Protein AF-A0A6C0C7R4-F1 (afdb_monomer_lite)

pLDDT: mean 84.98, std 10.06, range [45.22, 98.31]

Organism: NCBI:txid1070528

Secondary structure (DSSP, 8-state):
---PPPHHHHHHHHHHS---SHHHHHHHHHHHHHTB-GGGPPP-----HHHHHHHHHHHGGG-EEEE-TTS-TT--HHHHHHHHHS-BSS-GGGT--B-HHHHHHHHS-SS-GGGTTTTT--EEEEEEEEEPPPHHHHHHHHHHHHHHHHHHHHHHHHHHH---HHHHHHHHHHHHHHHHHHHHHHHHTT--EEEEEEEEE----SSTTSHHHHHH--TT-TTHHHHHHHHHHHHHHHHHHHHHHTT--EEEEE-TTTSTT---HHHHHHHHHHHHHHHTTSTTGGG-EEEEES--HHHHHHHHTT--SSEEEEE---GGGHHHHHHHHHHHS-GGGEEEEEEE-TTBPTT---TT--SHHHHHHTTBSHHHHT-TTT-TT-EEEEGGG-

Radius of gyration: 23.83 Å; chains: 1; bounding box: 88×45×73 Å

Sequence (390 aa):
MDNQITERELVMQICNSVPKETEELHTVIKKFEAAYSPKHLPPPFPVKNEEIEMMFKKYGGDTTYYFCSSDNPSTTLENVKYLSATREPTNISFGQRYNKNELAEFGGYQKSSYGDAIHSIYVACFVHTPFFRSEEEKDFVLRDVCGVKVKIASLDELIQKSEDATAIETLSASKNVLAAEILKMNESLFQHIDVKILNVPAPAFDAHYQYDNLKFFPKNDPLRNDKLIERFTLIFRSIFACALRENLTEIYLVGFGLGHFDNSRDHYVQGLQNALQFFANWEGFQNIGLHFLDYSEATVHAIRAKIEGIKIEYIKTNYRCLFSTIEKISQTFDISKVLLVNAWDPLSVVGNGNSCDNSWDGQYGRRTLMQYFSMPQINDKIRYIDIDDF

Foldseek 3Di:
DPPDQDLLNQLVVLLVVADPDQVRLVVLVVLLQQFAAPQFGQPPDPADSVRVVVQCVVWLLVKEKEWACVLDVLPDPSLLQSQLQFFQAFDCVVPRRTDQVSSCVNRVGRFGCCLPPSVSIWIKIKTWWWFADDPVSLVVLVVVLVVLVVVLVVLVVVLVVDPDPVSNVVSVVVSVVSVVVSVVSVVVNGDTDTAIEIEGEQQAPLDCPDSSNVVLCDPPDPCSLVSLLVSLLRRLLVVLLVLVVLVAQEEEDEPACVPSRPDDLVSNLSSNQNNCVVCVPPPSSLSHAYEYECDPPVSQVVSVVSDPSHHYYYDYDDLVPVVVVLVVVVVVDVNSRYYYYFYDHSNHQFLSCTNPDSDSSVSRSSRTPRSQSSHSSNRVSYHYDHSVVD

Structure (mmCIF, N/CA/C/O backbone):
data_AF-A0A6C0C7R4-F1
#
_entry.id   AF-A0A6C0C7R4-F1
#
loop_
_atom_site.group_PDB
_atom_site.id
_atom_site.type_symbol
_atom_site.label_atom_id
_atom_site.label_alt_id
_atom_site.label_comp_id
_atom_site.label_asym_id
_atom_site.label_entity_id
_atom_site.label_seq_id
_atom_site.pdbx_PDB_ins_code
_atom_site.Cartn_x
_atom_site.Cartn_y
_atom_site.Cartn_z
_atom_site.occupancy
_atom_site.B_iso_or_equiv
_atom_site.auth_seq_id
_atom_site.auth_comp_id
_atom_site.auth_asym_id
_atom_site.auth_atom_id
_atom_site.pdbx_PDB_model_num
ATOM 1 N N . MET A 1 1 ? 44.149 8.391 -0.818 1.00 45.22 1 MET A N 1
ATOM 2 C CA . MET A 1 1 ? 42.918 8.405 -1.626 1.00 45.22 1 MET A CA 1
ATOM 3 C C . MET A 1 1 ? 41.820 8.011 -0.672 1.00 45.22 1 MET A C 1
ATOM 5 O O . MET A 1 1 ? 41.771 6.847 -0.299 1.00 45.22 1 MET A O 1
ATOM 9 N N . ASP A 1 2 ? 41.067 8.985 -0.169 1.00 51.25 2 ASP A N 1
ATOM 10 C CA . ASP A 1 2 ? 39.886 8.688 0.639 1.00 51.25 2 ASP A CA 1
ATOM 11 C C . ASP A 1 2 ? 38.881 7.979 -0.268 1.00 51.25 2 ASP A C 1
ATOM 13 O O . ASP A 1 2 ? 38.481 8.530 -1.295 1.00 51.25 2 ASP A O 1
ATOM 17 N N . ASN A 1 3 ? 38.532 6.735 0.064 1.00 58.91 3 ASN A N 1
ATOM 18 C CA . ASN A 1 3 ? 37.449 6.020 -0.602 1.00 58.91 3 ASN A CA 1
ATOM 19 C C . ASN A 1 3 ? 36.145 6.752 -0.269 1.00 58.91 3 ASN A C 1
ATOM 21 O O . ASN A 1 3 ? 35.568 6.541 0.797 1.00 58.91 3 ASN A O 1
ATOM 25 N N . GLN A 1 4 ? 35.709 7.649 -1.154 1.00 74.75 4 GLN A N 1
ATOM 26 C CA . GLN A 1 4 ? 34.390 8.260 -1.051 1.00 74.75 4 GLN A CA 1
ATOM 27 C C . GLN A 1 4 ? 33.340 7.173 -1.285 1.00 74.75 4 GLN A C 1
ATOM 29 O O . GLN A 1 4 ? 33.284 6.582 -2.360 1.00 74.75 4 GLN A O 1
ATOM 34 N N . ILE A 1 5 ? 32.541 6.905 -0.254 1.00 83.88 5 ILE A N 1
ATOM 35 C CA . ILE A 1 5 ? 31.369 6.029 -0.324 1.00 83.88 5 ILE A CA 1
ATOM 36 C C . ILE A 1 5 ? 30.361 6.675 -1.284 1.00 83.88 5 ILE A C 1
ATOM 38 O O . ILE A 1 5 ? 30.079 7.871 -1.179 1.00 83.88 5 ILE A O 1
ATOM 42 N N . THR A 1 6 ? 29.832 5.905 -2.233 1.00 88.88 6 THR A N 1
ATOM 43 C CA . THR A 1 6 ? 28.780 6.374 -3.148 1.00 88.88 6 THR A CA 1
ATOM 44 C C . THR A 1 6 ? 27.445 6.543 -2.415 1.00 88.88 6 THR A C 1
ATOM 46 O O . THR A 1 6 ? 27.195 5.882 -1.409 1.00 88.88 6 THR A O 1
ATOM 49 N N . GLU A 1 7 ? 26.536 7.382 -2.931 1.00 87.94 7 GLU A N 1
ATOM 50 C CA . GLU A 1 7 ? 25.193 7.560 -2.340 1.00 87.94 7 GLU A CA 1
ATOM 51 C C . GLU A 1 7 ? 24.469 6.215 -2.160 1.00 87.94 7 GLU A C 1
ATOM 53 O O . GLU A 1 7 ? 23.909 5.927 -1.106 1.00 87.94 7 GLU A O 1
ATOM 58 N N . ARG A 1 8 ? 24.552 5.343 -3.170 1.00 87.50 8 ARG A N 1
ATOM 59 C CA . ARG A 1 8 ? 23.950 4.008 -3.141 1.00 87.50 8 ARG A CA 1
ATOM 60 C C . ARG A 1 8 ? 24.518 3.140 -2.021 1.00 87.50 8 ARG A C 1
ATOM 62 O O . ARG A 1 8 ? 23.752 2.509 -1.298 1.00 87.50 8 ARG A O 1
ATOM 69 N N . GLU A 1 9 ? 25.838 3.109 -1.862 1.00 88.50 9 GLU A N 1
ATOM 70 C CA . GLU A 1 9 ? 26.481 2.360 -0.777 1.00 88.50 9 GLU A CA 1
ATOM 71 C C . GLU A 1 9 ? 26.077 2.908 0.594 1.00 88.50 9 GLU A C 1
ATOM 73 O O . GLU A 1 9 ? 25.793 2.118 1.493 1.00 88.50 9 GLU A O 1
ATOM 78 N N . LEU A 1 10 ? 25.979 4.234 0.741 1.00 88.44 10 LEU A N 1
ATOM 79 C CA . LEU A 1 10 ? 25.536 4.874 1.979 1.00 88.44 10 LEU A CA 1
ATOM 80 C C . LEU A 1 10 ? 24.087 4.501 2.326 1.00 88.44 10 LEU A C 1
ATOM 82 O O . LEU A 1 10 ? 23.822 4.059 3.443 1.00 88.44 10 LEU A O 1
ATOM 86 N N . VAL A 1 11 ? 23.162 4.610 1.367 1.00 88.38 11 VAL A N 1
ATOM 87 C CA . VAL A 1 11 ? 21.751 4.222 1.549 1.00 88.38 11 VAL A CA 1
ATOM 88 C C . VAL A 1 11 ? 21.651 2.765 2.001 1.00 88.38 11 VAL A C 1
ATOM 90 O O . VAL A 1 11 ? 20.942 2.453 2.959 1.00 88.38 11 VAL A O 1
ATOM 93 N N . MET A 1 12 ? 22.387 1.862 1.348 1.00 91.31 12 MET A N 1
ATOM 94 C CA . MET A 1 12 ? 22.350 0.442 1.694 1.00 91.31 12 MET A CA 1
ATOM 95 C C . MET A 1 12 ? 23.003 0.150 3.050 1.00 91.31 12 MET A C 1
ATOM 97 O O . MET A 1 12 ? 22.527 -0.731 3.763 1.00 91.31 12 MET A O 1
ATOM 101 N N . GLN A 1 13 ? 24.047 0.883 3.446 1.00 88.31 13 GLN A N 1
ATOM 102 C CA . GLN A 1 13 ? 24.617 0.786 4.794 1.00 88.31 13 GLN A CA 1
ATOM 103 C C . GLN A 1 13 ? 23.598 1.195 5.864 1.00 88.31 13 GLN A C 1
ATOM 105 O O . GLN A 1 13 ? 23.414 0.442 6.818 1.00 88.31 13 GLN A O 1
ATOM 110 N N . ILE A 1 14 ? 22.881 2.309 5.666 1.00 84.19 14 ILE A N 1
ATOM 111 C CA . ILE A 1 14 ? 21.826 2.782 6.581 1.00 84.19 14 ILE A CA 1
ATOM 112 C C . ILE A 1 14 ? 20.707 1.738 6.719 1.00 84.19 14 ILE A C 1
ATOM 114 O O . ILE A 1 14 ? 20.292 1.410 7.828 1.00 84.19 14 ILE A O 1
ATOM 118 N N . CYS A 1 15 ? 20.251 1.155 5.606 1.00 85.00 15 CYS A N 1
ATOM 119 C CA . CYS A 1 15 ? 19.205 0.122 5.626 1.00 85.00 15 CYS A CA 1
ATOM 120 C C . CYS A 1 15 ? 19.652 -1.187 6.303 1.00 85.00 15 CYS A C 1
ATOM 122 O O . CYS A 1 15 ? 18.817 -1.983 6.716 1.00 85.00 15 CYS A O 1
ATOM 124 N N . ASN A 1 16 ? 20.957 -1.440 6.412 1.00 84.81 16 ASN A N 1
ATOM 125 C CA . ASN A 1 16 ? 21.486 -2.610 7.115 1.00 84.81 16 ASN A CA 1
ATOM 126 C C . ASN A 1 16 ? 21.751 -2.338 8.607 1.00 84.81 16 ASN A C 1
ATOM 128 O O . ASN A 1 16 ? 21.976 -3.282 9.363 1.00 84.81 16 ASN A O 1
ATOM 132 N N . SER A 1 17 ? 21.726 -1.072 9.034 1.00 82.25 17 SER A N 1
ATOM 133 C CA . SER A 1 17 ? 21.911 -0.642 10.426 1.00 82.25 17 SER A CA 1
ATOM 134 C C . SER A 1 17 ? 20.594 -0.272 11.112 1.00 82.25 17 SER A C 1
ATOM 136 O O . SER A 1 17 ? 20.594 0.542 12.034 1.00 82.25 17 SER A O 1
ATOM 138 N N . VAL A 1 18 ? 19.468 -0.808 10.634 1.00 78.31 18 VAL A N 1
ATOM 139 C CA . VAL A 1 18 ? 18.138 -0.498 11.173 1.00 78.31 18 VAL A CA 1
ATOM 140 C C . VAL A 1 18 ? 18.086 -0.849 12.661 1.00 78.31 18 VAL A C 1
ATOM 142 O O . VAL A 1 18 ? 18.528 -1.940 13.045 1.00 78.31 18 VAL A O 1
ATOM 145 N N . PRO A 1 19 ? 17.541 0.051 13.495 1.00 71.19 19 PRO A N 1
ATOM 146 C CA . PRO A 1 19 ? 17.353 -0.201 14.909 1.00 71.19 19 PRO A CA 1
ATOM 147 C C . PRO A 1 19 ? 16.632 -1.504 15.216 1.00 71.19 19 PRO A C 1
ATOM 149 O O . PRO A 1 19 ? 15.605 -1.820 14.615 1.00 71.19 19 PRO A O 1
ATOM 152 N N . LYS A 1 20 ? 17.126 -2.219 16.225 1.00 67.62 20 LYS A N 1
ATOM 153 C CA . LYS A 1 20 ? 16.450 -3.409 16.766 1.00 67.62 20 LYS A CA 1
ATOM 154 C C . LYS A 1 20 ? 15.710 -3.125 18.073 1.00 67.62 20 LYS A C 1
ATOM 156 O O . LYS A 1 20 ? 14.960 -3.985 18.530 1.00 67.62 20 LYS A O 1
ATOM 161 N N . GLU A 1 21 ? 15.911 -1.940 18.651 1.00 65.75 21 GLU A N 1
ATOM 162 C CA . GLU A 1 21 ? 15.401 -1.535 19.964 1.00 65.75 21 GLU A CA 1
ATOM 163 C C . GLU A 1 21 ? 14.472 -0.305 19.890 1.00 65.75 21 GLU A C 1
ATOM 165 O O . GLU A 1 21 ? 14.486 0.481 18.940 1.00 65.75 21 GLU A O 1
ATOM 170 N N . THR A 1 22 ? 13.640 -0.140 20.920 1.00 59.00 22 THR A N 1
ATOM 171 C CA . THR A 1 22 ? 12.488 0.778 20.961 1.00 59.00 22 THR A CA 1
ATOM 172 C C . THR A 1 22 ? 12.854 2.263 20.934 1.00 59.00 22 THR A C 1
ATOM 174 O O . THR A 1 22 ? 12.227 3.047 20.217 1.00 59.00 22 THR A O 1
ATOM 177 N N . GLU A 1 23 ? 13.857 2.671 21.717 1.00 60.00 23 GLU A N 1
ATOM 178 C CA . GLU A 1 23 ? 14.265 4.082 21.838 1.00 60.00 23 GLU A CA 1
ATOM 179 C C . GLU A 1 23 ? 14.883 4.603 20.528 1.00 60.00 23 GLU A C 1
ATOM 181 O O . GLU A 1 23 ? 14.678 5.751 20.115 1.00 60.00 23 GLU A O 1
ATOM 186 N N . GLU A 1 24 ? 15.558 3.712 19.809 1.00 80.38 24 GLU A N 1
ATOM 187 C CA . GLU A 1 24 ? 16.139 3.988 18.505 1.00 80.38 24 GLU A CA 1
ATOM 188 C C . GLU A 1 24 ? 15.065 4.089 17.403 1.00 80.38 24 GLU A C 1
ATOM 190 O O . GLU A 1 24 ? 15.134 5.000 16.574 1.00 80.38 24 GLU A O 1
ATOM 195 N N . LEU A 1 25 ? 14.025 3.242 17.420 1.00 83.31 25 LEU A N 1
ATOM 196 C CA . LEU A 1 25 ? 12.943 3.274 16.423 1.00 83.31 25 LEU A CA 1
ATOM 197 C C . LEU A 1 25 ? 12.188 4.613 16.418 1.00 83.31 25 LEU A C 1
ATOM 199 O O . LEU A 1 25 ? 11.976 5.212 15.362 1.00 83.31 25 LEU A O 1
ATOM 203 N N . HIS A 1 26 ? 11.810 5.117 17.596 1.00 83.62 26 HIS A N 1
ATOM 204 C CA . HIS A 1 26 ? 11.131 6.411 17.703 1.00 83.62 26 HIS A CA 1
ATOM 205 C C . HIS A 1 26 ? 12.029 7.560 17.220 1.00 83.62 26 HIS A C 1
ATOM 207 O O . HIS A 1 26 ? 11.569 8.459 16.514 1.00 83.62 26 HIS A O 1
ATOM 213 N N . THR A 1 27 ? 13.322 7.507 17.545 1.00 87.00 27 THR A N 1
ATOM 214 C CA . THR A 1 27 ? 14.304 8.496 17.084 1.00 87.00 27 THR A CA 1
ATOM 215 C C . THR A 1 27 ? 14.409 8.508 15.559 1.00 87.00 27 THR A C 1
ATOM 217 O O . THR A 1 27 ? 14.392 9.578 14.950 1.00 87.00 27 THR A O 1
ATOM 220 N N . VAL A 1 28 ? 14.458 7.337 14.921 1.00 88.88 28 VAL A N 1
ATOM 221 C CA . VAL A 1 28 ? 14.507 7.216 13.456 1.00 88.88 28 VAL A CA 1
ATOM 222 C C . VAL A 1 28 ? 13.220 7.725 12.800 1.00 88.88 28 VAL A C 1
ATOM 224 O O . VAL A 1 28 ? 13.294 8.478 11.828 1.00 88.88 28 VAL A O 1
ATOM 227 N N . ILE A 1 29 ? 12.046 7.414 13.360 1.00 89.69 29 ILE A N 1
ATOM 228 C CA . ILE A 1 29 ? 10.762 7.958 12.885 1.00 89.69 29 ILE A CA 1
ATOM 229 C C . ILE A 1 29 ? 10.752 9.489 12.970 1.00 89.69 29 ILE A C 1
ATOM 231 O O . ILE A 1 29 ? 10.364 10.154 12.011 1.00 89.69 29 ILE A O 1
ATOM 235 N N . LYS A 1 30 ? 11.226 10.072 14.079 1.00 89.56 30 LYS A N 1
ATOM 236 C CA . LYS A 1 30 ? 11.282 11.532 14.242 1.00 89.56 30 LYS A CA 1
ATOM 237 C C . LYS A 1 30 ? 12.232 12.202 13.255 1.00 89.56 30 LYS A C 1
ATOM 239 O O . LYS A 1 30 ? 11.903 13.271 12.746 1.00 89.56 30 LYS A O 1
ATOM 244 N N . LYS A 1 31 ? 13.365 11.568 12.940 1.00 91.00 31 LYS A N 1
ATOM 245 C CA . LYS A 1 31 ? 14.272 12.033 11.879 1.00 91.00 31 LYS A CA 1
ATOM 246 C C . LYS A 1 31 ? 13.597 12.021 10.508 1.00 91.00 31 LYS A C 1
ATOM 248 O O . LYS A 1 31 ? 13.713 12.989 9.767 1.00 91.00 31 LYS A O 1
ATOM 253 N N . PHE A 1 32 ? 12.839 10.971 10.190 1.00 90.75 32 PHE A N 1
ATOM 254 C CA . PHE A 1 32 ? 12.060 10.935 8.951 1.00 90.75 32 PHE A CA 1
ATOM 255 C C . PHE A 1 32 ? 10.994 12.039 8.906 1.00 90.75 32 PHE A C 1
ATOM 257 O O . PHE A 1 32 ? 10.870 12.751 7.913 1.00 90.75 32 PHE A O 1
ATOM 264 N N . GLU A 1 33 ? 10.240 12.220 9.993 1.00 90.62 33 GLU A N 1
ATOM 265 C CA . GLU A 1 33 ? 9.203 13.253 10.095 1.00 90.62 33 GLU A CA 1
ATOM 266 C C . GLU A 1 33 ? 9.767 14.672 9.949 1.00 90.62 33 GLU A C 1
ATOM 268 O O . GLU A 1 33 ? 9.112 15.522 9.346 1.00 90.62 33 GLU A O 1
ATOM 273 N N . ALA A 1 34 ? 10.992 14.921 10.426 1.00 91.94 34 ALA A N 1
ATOM 274 C CA . ALA A 1 34 ? 11.682 16.203 10.272 1.00 91.94 34 ALA A CA 1
ATOM 275 C C . ALA A 1 34 ? 11.939 16.581 8.802 1.00 91.94 34 ALA A C 1
ATOM 277 O O . ALA A 1 34 ? 12.046 17.766 8.479 1.00 91.94 34 ALA A O 1
ATOM 278 N N . ALA A 1 35 ? 11.968 15.601 7.891 1.00 91.38 35 ALA A N 1
ATOM 279 C CA . ALA A 1 35 ? 12.075 15.873 6.466 1.00 91.38 35 ALA A CA 1
ATOM 280 C C . ALA A 1 35 ? 10.804 16.510 5.889 1.00 91.38 35 ALA A C 1
ATOM 282 O O . ALA A 1 35 ? 10.892 17.217 4.891 1.00 91.38 35 ALA A O 1
ATOM 283 N N . TYR A 1 36 ? 9.623 16.331 6.480 1.00 89.75 36 TYR A N 1
ATOM 284 C CA . TYR A 1 36 ? 8.398 16.909 5.929 1.00 89.75 36 TYR A CA 1
ATOM 285 C C . TYR A 1 36 ? 8.301 18.418 6.168 1.00 89.75 36 TYR A C 1
ATOM 287 O O . TYR A 1 36 ? 8.657 18.947 7.220 1.00 89.75 36 TYR A O 1
ATOM 295 N N . SER A 1 37 ? 7.695 19.133 5.216 1.00 86.56 37 SER A N 1
ATOM 296 C CA . SER A 1 37 ? 7.192 20.480 5.511 1.00 86.56 37 SER A CA 1
ATOM 297 C C . SER A 1 37 ? 6.108 20.418 6.596 1.00 86.56 37 SER A C 1
ATOM 299 O O . SER A 1 37 ? 5.267 19.523 6.528 1.00 86.56 37 SER A O 1
ATOM 301 N N . PRO A 1 38 ? 5.970 21.429 7.477 1.00 84.12 38 PRO A N 1
ATOM 302 C CA . PRO A 1 38 ? 4.958 21.427 8.542 1.00 84.12 38 PRO A CA 1
ATOM 303 C C . PRO A 1 38 ? 3.513 21.165 8.082 1.00 84.12 38 PRO A C 1
ATOM 305 O O . PRO A 1 38 ? 2.745 20.523 8.785 1.00 84.12 38 PRO A O 1
ATOM 308 N N . LYS A 1 39 ? 3.133 21.633 6.884 1.00 80.69 39 LYS A N 1
ATOM 309 C CA . LYS A 1 39 ? 1.787 21.417 6.309 1.00 80.69 39 LYS A CA 1
ATOM 310 C C . LYS A 1 39 ? 1.571 20.030 5.699 1.00 80.69 39 LYS A C 1
ATOM 312 O O . LYS A 1 39 ? 0.457 19.717 5.314 1.00 80.69 39 LYS A O 1
ATOM 317 N N . HIS A 1 40 ? 2.636 19.257 5.536 1.00 83.06 40 HIS A N 1
ATOM 318 C CA . HIS A 1 40 ? 2.624 17.955 4.879 1.00 83.06 40 HIS A CA 1
ATOM 319 C C . HIS A 1 40 ? 3.055 16.853 5.843 1.00 83.06 40 HIS A C 1
ATOM 321 O O . HIS A 1 40 ? 3.288 15.735 5.409 1.00 83.06 40 HIS A O 1
ATOM 327 N N . LEU A 1 41 ? 3.159 17.147 7.142 1.00 83.31 41 LEU A N 1
ATOM 328 C CA . LEU A 1 41 ? 3.483 16.130 8.128 1.00 83.31 41 LEU A CA 1
ATOM 329 C C . LEU A 1 41 ? 2.491 14.962 8.018 1.00 83.31 41 LEU A C 1
ATOM 331 O O . LEU A 1 41 ? 1.297 15.203 7.756 1.00 83.31 41 LEU A O 1
ATOM 335 N N . PRO A 1 42 ? 2.967 13.726 8.241 1.00 79.81 42 PRO A N 1
ATOM 336 C CA . PRO A 1 42 ? 2.088 12.617 8.564 1.00 79.81 42 PRO A CA 1
ATOM 337 C C . PRO A 1 42 ? 1.173 13.026 9.723 1.00 79.81 42 PRO A C 1
ATOM 339 O O . PRO A 1 42 ? 1.582 13.822 10.579 1.00 79.81 42 PRO A O 1
ATOM 342 N N . PRO A 1 43 ? -0.075 12.546 9.767 1.00 72.12 43 PRO A N 1
ATOM 343 C CA . PRO A 1 43 ? -0.954 12.895 10.865 1.00 72.12 43 PRO A CA 1
ATOM 344 C C . PRO A 1 43 ? -0.371 12.397 12.189 1.00 72.12 43 PRO A C 1
ATOM 346 O O . PRO A 1 43 ? 0.287 11.354 12.225 1.00 72.12 43 PRO A O 1
ATOM 349 N N . PRO A 1 44 ? -0.619 13.124 13.290 1.00 69.31 44 PRO A N 1
ATOM 350 C CA . PRO A 1 44 ? -0.207 12.678 14.605 1.00 69.31 44 PRO A CA 1
ATOM 351 C C . PRO A 1 44 ? -1.040 11.448 14.969 1.00 69.31 44 PRO A C 1
ATOM 353 O O . PRO A 1 44 ? -2.165 11.561 15.455 1.00 69.31 44 PRO A O 1
ATOM 356 N N . PHE A 1 45 ? -0.515 10.256 14.697 1.00 67.88 45 PHE A N 1
ATOM 357 C CA . PHE A 1 45 ? -1.156 9.040 15.168 1.00 67.88 45 PHE A CA 1
ATOM 358 C C . PHE A 1 45 ? -1.136 9.059 16.702 1.00 67.88 45 PHE A C 1
ATOM 360 O O . PHE A 1 45 ? -0.112 9.414 17.290 1.00 67.88 45 PHE A O 1
ATOM 367 N N . PRO A 1 46 ? -2.239 8.692 17.378 1.00 55.53 46 PRO A N 1
ATOM 368 C CA . PRO A 1 46 ? -2.359 8.754 18.837 1.00 55.53 46 PRO A CA 1
ATOM 369 C C . PRO A 1 46 ? -1.581 7.624 19.531 1.00 55.53 46 PRO A C 1
ATOM 371 O O . PRO A 1 46 ? -2.020 7.101 20.548 1.00 55.53 46 PRO A O 1
ATOM 374 N N . VAL A 1 47 ? -0.460 7.212 18.947 1.00 61.81 47 VAL A N 1
ATOM 375 C CA . VAL A 1 47 ? 0.290 6.023 19.318 1.00 61.81 47 VAL A CA 1
ATOM 376 C C . VAL A 1 47 ? 1.435 6.478 20.213 1.00 61.81 47 VAL A C 1
ATOM 378 O O . VAL A 1 47 ? 2.327 7.212 19.783 1.00 61.81 47 VAL A O 1
ATOM 381 N N . LYS A 1 48 ? 1.396 6.084 21.485 1.00 69.19 48 LYS A N 1
ATOM 382 C CA . LYS A 1 48 ? 2.517 6.278 22.413 1.00 69.19 48 LYS A CA 1
ATOM 383 C C . LYS A 1 48 ? 3.726 5.476 21.928 1.00 69.19 48 LYS A C 1
ATOM 385 O O . LYS A 1 48 ? 3.574 4.491 21.212 1.00 69.19 48 LYS A O 1
ATOM 390 N N . ASN A 1 49 ? 4.926 5.837 22.380 1.00 69.56 49 ASN A N 1
ATOM 391 C CA . ASN A 1 49 ? 6.162 5.144 21.986 1.00 69.56 49 ASN A CA 1
ATOM 392 C C . ASN A 1 49 ? 6.077 3.615 22.169 1.00 69.56 49 ASN A C 1
ATOM 394 O O . ASN A 1 49 ? 6.443 2.869 21.267 1.00 69.56 49 ASN A O 1
ATOM 398 N N . GLU A 1 50 ? 5.525 3.159 23.296 1.00 72.31 50 GLU A N 1
ATOM 399 C CA . GLU A 1 50 ? 5.322 1.732 23.605 1.00 72.31 50 GLU A CA 1
ATOM 400 C C . GLU A 1 50 ? 4.357 1.041 22.622 1.00 72.31 50 GLU A C 1
ATOM 402 O O . GLU A 1 50 ? 4.516 -0.132 22.284 1.00 72.31 50 GLU A O 1
ATOM 407 N N . GLU A 1 51 ? 3.360 1.769 22.119 1.00 78.38 51 GLU A N 1
ATOM 408 C CA . GLU A 1 51 ? 2.386 1.236 21.171 1.00 78.38 51 GLU A CA 1
ATOM 409 C C . GLU A 1 51 ? 2.985 1.126 19.762 1.00 78.38 51 GLU A C 1
ATOM 411 O O . GLU A 1 51 ? 2.671 0.169 19.060 1.00 78.38 51 GLU A O 1
ATOM 416 N N . ILE A 1 52 ? 3.895 2.024 19.353 1.00 79.38 52 ILE A N 1
ATOM 417 C CA . ILE A 1 52 ? 4.579 1.933 18.047 1.00 79.38 52 ILE A CA 1
ATOM 418 C C . ILE A 1 52 ? 5.349 0.614 17.952 1.00 79.38 52 ILE A C 1
ATOM 420 O O . ILE A 1 52 ? 5.242 -0.093 16.952 1.00 79.38 52 ILE A O 1
ATOM 424 N N . GLU A 1 53 ? 6.079 0.241 19.000 1.00 80.75 53 GLU A N 1
ATOM 425 C CA . GLU A 1 53 ? 6.825 -1.018 19.028 1.00 80.75 53 GLU A CA 1
ATOM 426 C C . GLU A 1 53 ? 5.900 -2.231 18.917 1.00 80.75 53 GLU A C 1
ATOM 428 O O . GLU A 1 53 ? 6.137 -3.129 18.106 1.00 80.75 53 GLU A O 1
ATOM 433 N N . MET A 1 54 ? 4.813 -2.246 19.695 1.00 85.00 54 MET A N 1
ATOM 434 C CA . MET A 1 54 ? 3.813 -3.308 19.623 1.00 85.00 54 MET A CA 1
ATOM 435 C C . MET A 1 54 ? 3.250 -3.438 18.201 1.00 85.00 54 MET A C 1
ATOM 437 O O . MET A 1 54 ? 3.092 -4.554 17.701 1.00 85.00 54 MET A O 1
ATOM 441 N N . MET A 1 55 ? 3.010 -2.310 17.527 1.00 88.19 55 MET A N 1
ATOM 442 C CA . MET A 1 55 ? 2.561 -2.280 16.137 1.00 88.19 55 MET A CA 1
ATOM 443 C C . MET A 1 55 ? 3.650 -2.838 15.200 1.00 88.19 55 MET A C 1
ATOM 445 O O . MET A 1 55 ? 3.371 -3.741 14.418 1.00 88.19 55 MET A O 1
ATOM 449 N N . PHE A 1 56 ? 4.914 -2.428 15.314 1.00 88.19 56 PHE A N 1
ATOM 450 C CA . PHE A 1 56 ? 6.006 -2.997 14.503 1.00 88.19 56 PHE A CA 1
ATOM 451 C C . PHE A 1 56 ? 6.227 -4.495 14.751 1.00 88.19 56 PHE A C 1
ATOM 453 O O . PHE A 1 56 ? 6.523 -5.246 13.818 1.00 88.19 56 PHE A O 1
ATOM 460 N N . LYS A 1 57 ? 6.049 -4.962 15.989 1.00 88.50 57 LYS A N 1
ATOM 461 C CA . LYS A 1 57 ? 6.111 -6.386 16.332 1.00 88.50 57 LYS A CA 1
ATOM 462 C C . LYS A 1 57 ? 4.968 -7.174 15.695 1.00 88.50 57 LYS A C 1
ATOM 464 O O . LYS A 1 57 ? 5.203 -8.292 15.246 1.00 88.50 57 LYS A O 1
ATOM 469 N N . LYS A 1 58 ? 3.761 -6.602 15.666 1.00 91.44 58 LYS A N 1
ATOM 470 C CA . LYS A 1 58 ? 2.562 -7.237 15.108 1.00 91.44 58 LYS A CA 1
ATOM 471 C C . LYS A 1 58 ? 2.539 -7.216 13.577 1.00 91.44 58 LYS A C 1
ATOM 473 O O . LYS A 1 58 ? 2.222 -8.235 12.983 1.00 91.44 58 LYS A O 1
ATOM 478 N N . TYR A 1 59 ? 2.872 -6.086 12.960 1.00 92.69 59 TYR A N 1
ATOM 479 C CA . TYR A 1 59 ? 2.635 -5.838 11.534 1.00 92.69 59 TYR A CA 1
ATOM 480 C C . TYR A 1 59 ? 3.908 -5.771 10.685 1.00 92.69 59 TYR A C 1
ATOM 482 O O . TYR A 1 59 ? 3.871 -6.067 9.494 1.00 92.69 59 TYR A O 1
ATOM 490 N N . GLY A 1 60 ? 5.052 -5.395 11.269 1.00 88.69 60 GLY A N 1
ATOM 491 C CA . GLY A 1 60 ? 6.265 -5.092 10.499 1.00 88.69 60 GLY A CA 1
ATOM 492 C C . GLY A 1 60 ? 6.791 -6.273 9.673 1.00 88.69 60 GLY A C 1
ATOM 493 O O . GLY A 1 60 ? 7.352 -6.065 8.600 1.00 88.69 60 GLY A O 1
ATOM 494 N N . GLY A 1 61 ? 6.571 -7.510 10.133 1.00 92.06 61 GLY A N 1
ATOM 495 C CA . GLY A 1 61 ? 6.974 -8.728 9.417 1.00 92.06 61 GLY A CA 1
ATOM 496 C C . GLY A 1 61 ? 6.105 -9.095 8.209 1.00 92.06 61 GLY A C 1
ATOM 497 O O . GLY A 1 61 ? 6.509 -9.941 7.410 1.00 92.06 61 GLY A O 1
ATOM 498 N N . ASP A 1 62 ? 4.942 -8.462 8.054 1.00 94.69 62 ASP A N 1
ATOM 499 C CA . ASP A 1 62 ? 4.008 -8.762 6.967 1.00 94.69 62 ASP A CA 1
ATOM 500 C C . ASP A 1 62 ? 4.271 -7.891 5.727 1.00 94.69 62 ASP A C 1
ATOM 502 O O . ASP A 1 62 ? 3.841 -8.232 4.621 1.00 94.69 62 ASP A O 1
ATOM 506 N N . THR A 1 63 ? 5.029 -6.797 5.868 1.00 96.75 63 THR A N 1
ATOM 507 C CA . THR A 1 63 ? 5.352 -5.898 4.755 1.00 96.75 63 THR A CA 1
ATOM 508 C C . THR A 1 63 ? 6.121 -6.614 3.655 1.00 96.75 63 THR A C 1
ATOM 510 O O . THR A 1 63 ? 7.141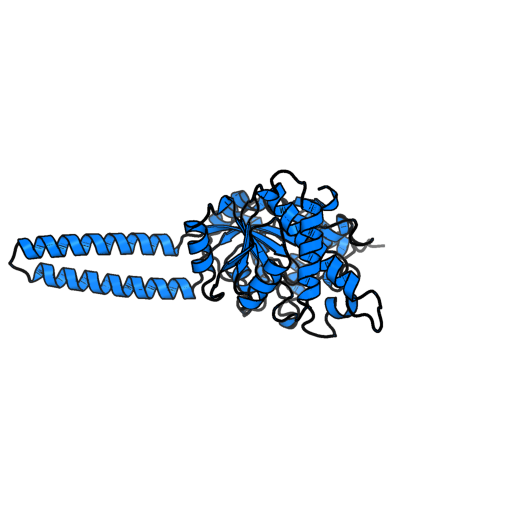 -7.270 3.886 1.00 96.75 63 THR A O 1
ATOM 513 N N . THR A 1 64 ? 5.645 -6.453 2.424 1.00 97.81 64 THR A N 1
ATOM 514 C CA . THR A 1 64 ? 6.184 -7.165 1.269 1.00 97.81 64 THR A CA 1
ATOM 515 C C . THR A 1 64 ? 6.193 -6.277 0.032 1.00 97.81 64 THR A C 1
ATOM 517 O O . THR A 1 64 ? 5.153 -5.767 -0.376 1.00 97.81 64 THR A O 1
ATOM 520 N N . TYR A 1 65 ? 7.354 -6.129 -0.599 1.00 97.44 65 TYR A N 1
ATOM 521 C CA . TYR A 1 65 ? 7.464 -5.555 -1.933 1.00 97.44 65 TYR A CA 1
ATOM 522 C C . TYR A 1 65 ? 7.362 -6.645 -2.998 1.00 97.44 65 TYR A C 1
ATOM 524 O O . TYR A 1 65 ? 8.142 -7.596 -2.995 1.00 97.44 65 TYR A O 1
ATOM 532 N N . TYR A 1 66 ? 6.423 -6.470 -3.921 1.00 97.56 66 TYR A N 1
ATOM 533 C CA . TYR A 1 66 ? 6.272 -7.289 -5.118 1.00 97.56 66 TYR A CA 1
ATOM 534 C C . TYR A 1 66 ? 6.909 -6.576 -6.307 1.00 97.56 66 TYR A C 1
ATOM 536 O O . TYR A 1 66 ? 6.622 -5.403 -6.555 1.00 97.56 66 TYR A O 1
ATOM 544 N N . PHE A 1 67 ? 7.749 -7.287 -7.048 1.00 95.75 67 PHE A N 1
ATOM 545 C CA . PHE A 1 67 ? 8.380 -6.823 -8.284 1.00 95.75 67 PHE A CA 1
ATOM 546 C C . PHE A 1 67 ? 8.331 -7.935 -9.340 1.00 95.75 67 PHE A C 1
ATOM 548 O O . PHE A 1 67 ? 7.839 -9.018 -9.053 1.00 95.75 67 PHE A O 1
ATOM 555 N N . CYS A 1 68 ? 8.795 -7.670 -10.559 1.00 94.56 68 CYS A N 1
ATOM 556 C CA . CYS A 1 68 ? 8.814 -8.646 -11.654 1.00 94.56 68 CYS A CA 1
ATOM 557 C C . CYS A 1 68 ? 10.157 -8.565 -12.374 1.00 94.56 68 CYS A C 1
ATOM 559 O O . CYS A 1 68 ? 10.407 -7.573 -13.066 1.00 94.56 68 CYS A O 1
ATOM 561 N N . SER A 1 69 ? 11.044 -9.546 -12.189 1.00 93.88 69 SER A N 1
ATOM 562 C CA . SER A 1 69 ? 12.374 -9.500 -12.823 1.00 93.88 69 SER A CA 1
ATOM 563 C C . SER A 1 69 ? 12.310 -9.486 -14.349 1.00 93.88 69 SER A C 1
ATOM 565 O O . SER A 1 69 ? 13.166 -8.864 -14.981 1.00 93.88 69 SER A O 1
ATOM 567 N N . SER A 1 70 ? 11.274 -10.077 -14.950 1.00 90.56 70 SER A N 1
ATOM 568 C CA . SER A 1 70 ? 11.053 -10.018 -16.399 1.00 90.56 70 SER A CA 1
ATOM 569 C C . SER A 1 70 ? 10.461 -8.699 -16.913 1.00 90.56 70 SER A C 1
ATOM 571 O O . SER A 1 70 ? 10.426 -8.509 -18.127 1.00 90.56 70 SER A O 1
ATOM 573 N N . ASP A 1 71 ? 10.072 -7.751 -16.043 1.00 88.06 71 ASP A N 1
ATOM 574 C CA . ASP A 1 71 ? 9.542 -6.438 -16.464 1.00 88.06 71 ASP A CA 1
ATOM 575 C C . ASP A 1 71 ? 10.556 -5.696 -17.348 1.00 88.06 71 ASP A C 1
ATOM 577 O O . ASP A 1 71 ? 10.218 -5.190 -18.416 1.00 88.06 71 ASP A O 1
ATOM 581 N N . ASN A 1 72 ? 11.819 -5.619 -16.912 1.00 86.50 72 ASN A N 1
ATOM 582 C CA . ASN A 1 72 ? 12.899 -5.016 -17.693 1.00 86.50 72 ASN A CA 1
ATOM 583 C C . ASN A 1 72 ? 14.291 -5.346 -17.107 1.00 86.50 72 ASN A C 1
ATOM 585 O O . ASN A 1 72 ? 14.388 -5.680 -15.927 1.00 86.50 72 ASN A O 1
ATOM 589 N N . PRO A 1 73 ? 15.391 -5.165 -17.873 1.00 87.88 73 PRO A N 1
ATOM 590 C CA . PRO A 1 73 ? 16.746 -5.511 -17.424 1.00 87.88 73 PRO A CA 1
ATOM 591 C C . PRO A 1 73 ? 17.237 -4.782 -16.165 1.00 87.88 73 PRO A C 1
ATOM 593 O O . PRO A 1 73 ? 18.162 -5.257 -15.508 1.00 87.88 73 PRO A O 1
ATOM 596 N N . SER A 1 74 ? 16.649 -3.632 -15.821 1.00 88.56 74 SER A N 1
ATOM 597 C CA . SER A 1 74 ? 16.988 -2.903 -14.596 1.00 88.56 74 SER A CA 1
ATOM 598 C C . SER A 1 74 ? 16.296 -3.479 -13.357 1.00 88.56 74 SER A C 1
ATOM 600 O O . SER A 1 74 ? 16.668 -3.101 -12.246 1.00 88.56 74 SER A O 1
ATOM 602 N N . THR A 1 75 ? 15.323 -4.386 -13.499 1.00 91.31 75 THR A N 1
ATOM 603 C CA . THR A 1 75 ? 14.584 -4.980 -12.376 1.00 91.31 75 THR A CA 1
ATOM 604 C C . THR A 1 75 ? 15.388 -6.084 -11.689 1.00 91.31 75 THR A C 1
ATOM 606 O O . THR A 1 75 ? 15.085 -7.270 -11.763 1.00 91.31 75 THR A O 1
ATOM 609 N N . THR A 1 76 ? 16.441 -5.679 -10.984 1.00 92.88 76 THR A N 1
ATOM 610 C CA . THR A 1 76 ? 17.210 -6.548 -10.090 1.00 92.88 76 THR A CA 1
ATOM 611 C C . THR A 1 76 ? 16.738 -6.367 -8.650 1.00 92.88 76 THR A C 1
ATOM 613 O O . THR A 1 76 ? 16.303 -5.278 -8.269 1.00 92.88 76 THR A O 1
ATOM 616 N N . LEU A 1 77 ? 16.886 -7.397 -7.809 1.00 93.88 77 LEU A N 1
ATOM 617 C CA . LEU A 1 77 ? 16.567 -7.297 -6.377 1.00 93.88 77 LEU A CA 1
ATOM 618 C C . LEU A 1 77 ? 17.297 -6.123 -5.703 1.00 93.88 77 LEU A C 1
ATOM 620 O O . LEU A 1 77 ? 16.736 -5.445 -4.847 1.00 93.88 77 LEU A O 1
ATOM 624 N N . GLU A 1 78 ? 18.544 -5.866 -6.098 1.00 92.69 78 GLU A N 1
ATOM 625 C CA . GLU A 1 78 ? 19.331 -4.751 -5.573 1.00 92.69 78 GLU A CA 1
ATOM 626 C C . GLU A 1 78 ? 18.707 -3.395 -5.934 1.00 92.69 78 GLU A C 1
ATOM 628 O O . GLU A 1 78 ? 18.552 -2.538 -5.065 1.00 92.69 78 GLU A O 1
ATOM 633 N N . ASN A 1 79 ? 18.285 -3.212 -7.190 1.00 92.50 79 ASN A N 1
ATOM 634 C CA . ASN A 1 79 ? 17.615 -1.985 -7.614 1.00 92.50 79 ASN A CA 1
ATOM 635 C C . ASN A 1 79 ? 16.232 -1.830 -6.974 1.00 92.50 79 ASN A C 1
ATOM 637 O O . ASN A 1 79 ? 15.867 -0.717 -6.614 1.00 92.50 79 ASN A O 1
ATOM 641 N N . VAL A 1 80 ? 15.484 -2.920 -6.779 1.00 93.81 80 VAL A N 1
ATOM 642 C CA . VAL A 1 80 ? 14.192 -2.894 -6.071 1.00 93.81 80 VAL A CA 1
ATOM 643 C C . VAL A 1 80 ? 14.383 -2.458 -4.616 1.00 93.81 80 VAL A C 1
ATOM 645 O O . VAL A 1 80 ? 13.669 -1.572 -4.147 1.00 93.81 80 VAL A O 1
ATOM 648 N N . LYS A 1 81 ? 15.379 -3.016 -3.914 1.00 94.25 81 LYS A N 1
ATOM 649 C CA . LYS A 1 81 ? 15.732 -2.610 -2.543 1.00 94.25 81 LYS A CA 1
ATOM 650 C C . LYS A 1 81 ? 16.124 -1.138 -2.480 1.00 94.25 81 LYS A C 1
ATOM 652 O O . LYS A 1 81 ? 15.563 -0.388 -1.683 1.00 94.25 81 LYS A O 1
ATOM 657 N N . TYR A 1 82 ? 17.018 -0.703 -3.364 1.00 93.06 82 TYR A N 1
ATOM 658 C CA . TYR A 1 82 ? 17.438 0.694 -3.424 1.00 93.06 82 TYR A CA 1
ATOM 659 C C . TYR A 1 82 ? 16.263 1.639 -3.729 1.00 93.06 82 TYR A C 1
ATOM 661 O O . TYR A 1 82 ? 16.101 2.662 -3.061 1.00 93.06 82 TYR A O 1
ATOM 669 N N . LEU A 1 83 ? 15.381 1.269 -4.662 1.00 91.69 83 LEU A N 1
ATOM 670 C CA . LEU A 1 83 ? 14.184 2.041 -4.995 1.00 91.69 83 LEU A CA 1
ATOM 671 C C . LEU A 1 83 ? 13.189 2.113 -3.829 1.00 91.69 83 LEU A C 1
ATOM 673 O O . LEU A 1 83 ? 12.555 3.144 -3.625 1.00 91.69 83 LEU A O 1
ATOM 677 N N . SER A 1 84 ? 13.030 1.037 -3.056 1.00 92.88 84 SER A N 1
ATOM 678 C CA . SER A 1 84 ? 12.177 1.052 -1.860 1.00 92.88 84 SER A CA 1
ATOM 679 C C . SER A 1 84 ? 12.735 1.930 -0.733 1.00 92.88 84 SER A C 1
ATOM 681 O O . SER A 1 84 ? 11.963 2.510 0.024 1.00 92.88 84 SER A O 1
ATOM 683 N N . ALA A 1 85 ? 14.061 2.080 -0.655 1.00 92.75 85 ALA A N 1
ATOM 684 C CA . ALA A 1 85 ? 14.731 2.931 0.326 1.00 92.75 85 ALA A CA 1
ATOM 685 C C . ALA A 1 85 ? 14.721 4.418 -0.064 1.00 92.75 85 ALA A C 1
ATOM 687 O O . ALA A 1 85 ? 14.743 5.290 0.796 1.00 92.75 85 ALA A O 1
ATOM 688 N N . THR A 1 86 ? 14.675 4.741 -1.352 1.00 91.62 86 THR A N 1
ATOM 689 C CA . THR A 1 86 ? 14.835 6.117 -1.848 1.00 91.62 86 THR A CA 1
ATOM 690 C C . THR A 1 86 ? 13.504 6.695 -2.328 1.00 91.62 86 THR A C 1
ATOM 692 O O . THR A 1 86 ? 13.339 7.060 -3.494 1.00 91.62 86 THR A O 1
ATOM 695 N N . ARG A 1 87 ? 12.517 6.757 -1.430 1.00 89.69 87 ARG A N 1
ATOM 696 C CA . ARG A 1 87 ? 11.187 7.334 -1.694 1.00 89.69 87 ARG A CA 1
ATOM 697 C C . ARG A 1 87 ? 11.045 8.692 -1.011 1.00 89.69 87 ARG A C 1
ATOM 699 O O . ARG A 1 87 ? 11.469 8.874 0.122 1.00 89.69 87 ARG A O 1
ATOM 706 N N . GLU A 1 88 ? 10.463 9.663 -1.700 1.00 89.12 88 GLU A N 1
ATOM 707 C CA . GLU A 1 88 ? 10.297 11.020 -1.180 1.00 89.12 88 GLU A CA 1
ATOM 708 C C . GLU A 1 88 ? 9.142 11.099 -0.163 1.00 89.12 88 GLU A C 1
ATOM 710 O O . GLU A 1 88 ? 8.127 10.420 -0.328 1.00 89.12 88 GLU A O 1
ATOM 715 N N . PRO A 1 89 ? 9.233 11.961 0.868 1.00 86.88 89 PRO A N 1
ATOM 716 C CA . PRO A 1 89 ? 8.149 12.170 1.835 1.00 86.88 89 PRO A CA 1
ATOM 717 C C . PRO A 1 89 ? 6.794 12.526 1.196 1.00 86.88 89 PRO A C 1
ATOM 719 O O . PRO A 1 89 ? 5.732 12.132 1.666 1.00 86.88 89 PRO A O 1
ATOM 722 N N . THR A 1 90 ? 6.822 13.274 0.097 1.00 82.44 90 THR A N 1
ATOM 723 C CA . THR A 1 90 ? 5.637 13.752 -0.627 1.00 82.44 90 THR A CA 1
ATOM 724 C C . THR A 1 90 ? 5.846 13.568 -2.118 1.00 82.44 90 THR A C 1
ATOM 726 O O . THR A 1 90 ? 6.974 13.727 -2.580 1.00 82.44 90 THR A O 1
ATOM 729 N N . ASN A 1 91 ? 4.777 13.336 -2.878 1.00 76.62 91 ASN A N 1
ATOM 730 C CA . ASN A 1 91 ? 4.878 13.233 -4.332 1.00 76.62 91 ASN A CA 1
ATOM 731 C C . ASN A 1 91 ? 5.311 14.549 -5.030 1.00 76.62 91 ASN A C 1
ATOM 733 O O . ASN A 1 91 ? 5.349 15.638 -4.439 1.00 76.62 91 ASN A O 1
ATOM 737 N N . ILE A 1 92 ? 5.590 14.450 -6.335 1.00 66.19 92 ILE A N 1
ATOM 738 C CA . ILE A 1 92 ? 6.079 15.565 -7.163 1.00 66.19 92 ILE A CA 1
ATOM 739 C C . ILE A 1 92 ? 5.058 16.691 -7.364 1.00 66.19 92 ILE A C 1
ATOM 741 O O . ILE A 1 92 ? 5.460 17.845 -7.525 1.00 66.19 92 ILE A O 1
ATOM 745 N N . SER A 1 93 ? 3.755 16.396 -7.319 1.00 64.31 93 SER A N 1
ATOM 746 C CA . SER A 1 93 ? 2.690 17.390 -7.524 1.00 64.31 93 SER A CA 1
ATOM 747 C C . SER A 1 93 ? 2.672 18.462 -6.429 1.00 64.31 93 SER A C 1
ATOM 749 O O . SER A 1 93 ? 2.267 19.599 -6.670 1.00 64.31 93 SER A O 1
ATOM 751 N N . PHE A 1 94 ? 3.219 18.152 -5.249 1.00 62.28 94 PHE A N 1
ATOM 752 C CA . PHE A 1 94 ? 3.385 19.129 -4.177 1.00 62.28 94 PHE A CA 1
ATOM 753 C C . PHE A 1 94 ? 4.574 20.077 -4.408 1.00 62.28 94 PHE A C 1
ATOM 755 O O . PHE A 1 94 ? 4.657 21.126 -3.765 1.00 62.28 94 PHE A O 1
ATOM 762 N N . GLY A 1 95 ? 5.470 19.773 -5.354 1.00 70.44 95 GLY A N 1
ATOM 763 C CA . GLY A 1 95 ? 6.675 20.556 -5.630 1.00 70.44 95 GLY A CA 1
ATOM 764 C C . GLY A 1 95 ? 7.802 20.275 -4.635 1.00 70.44 95 GLY A C 1
ATOM 765 O O . GLY A 1 95 ? 8.427 21.218 -4.156 1.00 70.44 95 GLY A O 1
ATOM 766 N N . GLN A 1 96 ? 8.019 18.994 -4.298 1.00 73.50 96 GLN A N 1
ATOM 767 C CA . GLN A 1 96 ? 9.057 18.527 -3.364 1.00 73.50 96 GLN A CA 1
ATOM 768 C C . GLN A 1 96 ? 9.016 19.275 -2.022 1.00 73.50 96 GLN A C 1
ATOM 770 O O . GLN A 1 96 ? 9.964 19.955 -1.626 1.00 73.50 96 GLN A O 1
ATOM 775 N N . ARG A 1 97 ? 7.880 19.188 -1.317 1.00 82.88 97 ARG A N 1
ATOM 776 C CA . ARG A 1 97 ? 7.631 19.890 -0.042 1.00 82.88 97 ARG A CA 1
ATOM 777 C C . ARG A 1 97 ? 8.267 19.154 1.130 1.00 82.88 97 ARG A C 1
ATOM 779 O O . ARG A 1 97 ? 7.605 18.852 2.125 1.00 82.88 97 ARG A O 1
ATOM 786 N N . TYR A 1 98 ? 9.567 18.932 1.042 1.00 87.62 98 TYR A N 1
ATOM 787 C CA . TYR A 1 98 ? 10.363 18.315 2.087 1.00 87.62 98 TYR A CA 1
ATOM 788 C C . TYR A 1 98 ? 11.766 18.937 2.138 1.00 87.62 98 TYR A C 1
ATOM 790 O O . TYR A 1 98 ? 12.245 19.541 1.176 1.00 87.62 98 TYR A O 1
ATOM 798 N N . ASN A 1 99 ? 12.423 18.824 3.286 1.00 91.31 99 ASN A N 1
ATOM 799 C CA . ASN A 1 99 ? 13.778 19.292 3.506 1.00 91.31 99 ASN A CA 1
ATOM 800 C C . ASN A 1 99 ? 14.776 18.221 3.041 1.00 91.31 99 ASN A C 1
ATOM 802 O O . ASN A 1 99 ? 14.887 17.150 3.633 1.00 91.31 99 ASN A O 1
ATOM 806 N N . LYS A 1 100 ? 15.520 18.524 1.973 1.00 91.81 100 LYS A N 1
ATOM 807 C CA . LYS A 1 100 ? 16.501 17.604 1.375 1.00 91.81 100 LYS A CA 1
ATOM 808 C C . LYS A 1 100 ? 17.669 17.278 2.305 1.00 91.81 100 LYS A C 1
ATOM 810 O O . LYS A 1 100 ? 18.215 16.188 2.203 1.00 91.81 100 LYS A O 1
ATOM 815 N N . ASN A 1 101 ? 18.051 18.198 3.191 1.00 93.56 101 ASN A N 1
ATOM 816 C CA . ASN A 1 101 ? 19.150 17.964 4.128 1.00 93.56 101 ASN A CA 1
ATOM 817 C C . ASN A 1 101 ? 18.731 16.974 5.216 1.00 93.56 101 ASN A C 1
ATOM 819 O O . ASN A 1 101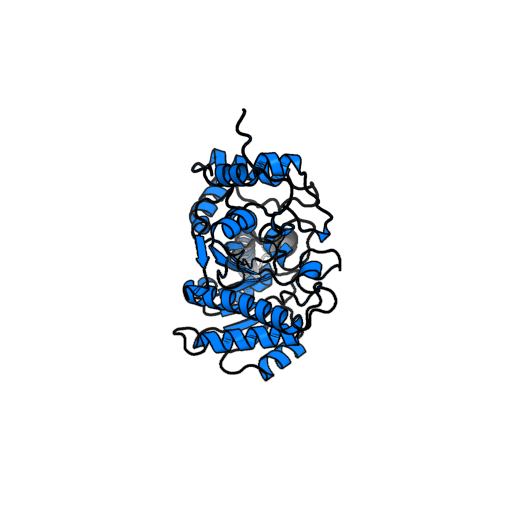 ? 19.467 16.036 5.486 1.00 93.56 101 ASN A O 1
ATOM 823 N N . GLU A 1 102 ? 17.523 17.133 5.756 1.00 94.25 102 GLU A N 1
ATOM 824 C CA . GLU A 1 102 ? 16.948 16.199 6.735 1.00 94.25 102 GLU A CA 1
ATOM 825 C C . GLU A 1 102 ? 16.740 14.814 6.110 1.00 94.25 102 GLU A C 1
ATOM 827 O O . GLU A 1 102 ? 17.044 13.797 6.724 1.00 94.25 102 GLU A O 1
ATOM 832 N N . LEU A 1 103 ? 16.292 14.758 4.848 1.00 92.06 103 LEU A N 1
ATOM 833 C CA . LEU A 1 103 ? 16.161 13.494 4.119 1.00 92.06 103 LEU A CA 1
ATOM 834 C C . LEU A 1 103 ? 17.520 12.811 3.898 1.00 92.06 103 LEU A C 1
ATOM 836 O O . LEU A 1 103 ? 17.629 11.594 4.057 1.00 92.06 103 LEU A O 1
ATOM 840 N N . ALA A 1 104 ? 18.561 13.589 3.586 1.00 93.38 104 ALA A N 1
ATOM 841 C CA . ALA A 1 104 ? 19.918 13.076 3.441 1.00 93.38 104 ALA A CA 1
ATOM 842 C C . ALA A 1 104 ? 20.484 12.573 4.771 1.00 93.38 104 ALA A C 1
ATOM 844 O O . ALA A 1 104 ? 21.127 11.528 4.792 1.00 93.38 104 ALA A O 1
ATOM 845 N N . GLU A 1 105 ? 20.224 13.274 5.873 1.00 91.88 105 GLU A N 1
ATOM 846 C CA . GLU A 1 105 ? 20.633 12.838 7.209 1.00 91.88 105 GLU A CA 1
ATOM 847 C C . GLU A 1 105 ? 19.897 11.565 7.644 1.00 91.88 105 GLU A C 1
ATOM 849 O O . GLU A 1 105 ? 20.503 10.659 8.215 1.00 91.88 105 GLU A O 1
ATOM 854 N N . PHE A 1 106 ? 18.600 11.474 7.354 1.00 91.69 106 PHE A N 1
ATOM 855 C CA . PHE A 1 106 ? 17.787 10.310 7.683 1.00 91.69 106 PHE A CA 1
ATOM 856 C C . PHE A 1 106 ? 18.172 9.076 6.856 1.00 91.69 106 PHE A C 1
ATOM 858 O O . PHE A 1 106 ? 18.353 7.990 7.403 1.00 91.69 106 PHE A O 1
ATOM 865 N N . GLY A 1 107 ? 18.237 9.229 5.533 1.00 89.19 107 GLY A N 1
ATOM 866 C CA . GLY A 1 107 ? 18.236 8.100 4.606 1.00 89.19 107 GLY A CA 1
ATOM 867 C C . GLY A 1 107 ? 19.437 8.021 3.675 1.00 89.19 107 GLY A C 1
ATOM 868 O O . GLY A 1 107 ? 19.559 7.023 2.972 1.00 89.19 107 GLY A O 1
ATOM 869 N N . GLY A 1 108 ? 20.304 9.036 3.649 1.00 91.81 108 GLY A N 1
ATOM 870 C CA . GLY A 1 108 ? 21.465 9.097 2.759 1.00 91.81 108 GLY A CA 1
ATOM 871 C C . GLY A 1 108 ? 21.165 9.573 1.335 1.00 91.81 108 GLY A C 1
ATOM 872 O O . GLY A 1 108 ? 22.032 9.442 0.481 1.00 91.81 108 GLY A O 1
ATOM 873 N N . TYR A 1 109 ? 19.971 10.112 1.058 1.00 91.19 109 TYR A N 1
ATOM 874 C CA . TYR A 1 109 ? 19.554 10.579 -0.274 1.00 91.19 109 TYR A CA 1
ATOM 875 C C . TYR A 1 109 ? 18.787 11.906 -0.208 1.00 91.19 109 TYR A C 1
ATOM 877 O O . TYR A 1 109 ? 18.180 12.246 0.803 1.00 91.19 109 TYR A O 1
ATOM 885 N N . GLN A 1 110 ? 18.792 12.669 -1.304 1.00 89.50 110 GLN A N 1
ATOM 886 C CA . GLN A 1 110 ? 18.119 13.982 -1.384 1.00 89.50 110 GLN A CA 1
ATOM 887 C C . GLN A 1 110 ? 16.890 14.005 -2.306 1.00 89.50 110 GLN A C 1
ATOM 889 O O . GLN A 1 110 ? 16.091 14.948 -2.275 1.00 89.50 110 GLN A O 1
ATOM 894 N N . LYS A 1 111 ? 16.750 12.991 -3.157 1.00 87.44 111 LYS A N 1
ATOM 895 C CA . LYS A 1 111 ? 15.675 12.837 -4.141 1.00 87.44 111 LYS A CA 1
ATOM 896 C C . LYS A 1 111 ? 15.397 11.355 -4.361 1.00 87.44 111 LYS A C 1
ATOM 898 O O . LYS A 1 111 ? 16.268 10.528 -4.096 1.00 87.44 111 LYS A O 1
ATOM 903 N N . SER A 1 112 ? 14.212 11.025 -4.855 1.00 85.25 112 SER A N 1
ATOM 904 C CA . SER A 1 112 ? 13.896 9.640 -5.175 1.00 85.25 112 SER A CA 1
ATOM 905 C C . SER A 1 112 ? 14.732 9.134 -6.349 1.00 85.25 112 SER A C 1
ATOM 907 O O . SER A 1 112 ? 14.880 9.830 -7.358 1.00 85.25 112 SER A O 1
ATOM 909 N N . SER A 1 113 ? 15.199 7.886 -6.254 1.00 84.25 113 SER A N 1
ATOM 910 C CA . SER A 1 113 ? 15.837 7.200 -7.385 1.00 84.25 113 SER A CA 1
ATOM 911 C C . SER A 1 113 ? 14.845 6.806 -8.478 1.00 84.25 113 SER A C 1
ATOM 913 O O . SER A 1 113 ? 15.258 6.448 -9.581 1.00 84.25 113 SER A O 1
ATOM 915 N N . TYR A 1 114 ? 13.536 6.925 -8.222 1.00 78.50 114 TYR A N 1
ATOM 916 C CA . TYR A 1 114 ? 12.525 6.733 -9.253 1.00 78.50 114 TYR A CA 1
ATOM 917 C C . TYR A 1 114 ? 12.663 7.751 -10.390 1.00 78.50 114 TYR A C 1
ATOM 919 O O . TYR A 1 114 ? 12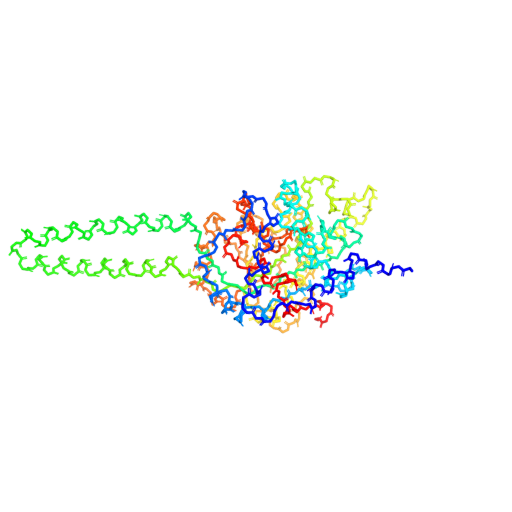.231 7.470 -11.493 1.00 78.50 114 TYR A O 1
ATOM 927 N N . GLY A 1 115 ? 13.273 8.920 -10.164 1.00 69.69 115 GLY A N 1
ATOM 928 C CA . GLY A 1 115 ? 13.580 9.869 -11.242 1.00 69.69 115 GLY A CA 1
ATOM 929 C C . GLY A 1 115 ? 14.833 9.522 -12.056 1.00 69.69 115 GLY A C 1
ATOM 930 O O . GLY A 1 115 ? 15.070 10.114 -13.107 1.00 69.69 115 GLY A O 1
ATOM 931 N N . ASP A 1 116 ? 15.649 8.582 -11.582 1.00 70.44 116 ASP A N 1
ATOM 932 C CA . ASP A 1 116 ? 16.838 8.113 -12.287 1.00 70.44 116 ASP A CA 1
ATOM 933 C C . ASP A 1 116 ? 16.463 6.919 -13.191 1.00 70.44 116 ASP A C 1
ATOM 935 O O . ASP A 1 116 ? 15.310 6.493 -13.209 1.00 70.44 116 ASP A O 1
ATOM 939 N N . ALA A 1 117 ? 17.399 6.346 -13.960 1.00 59.94 117 ALA A N 1
ATOM 940 C CA . ALA A 1 117 ? 17.161 5.249 -14.930 1.00 59.94 117 ALA A CA 1
ATOM 941 C C . ALA A 1 117 ? 16.486 3.962 -14.362 1.00 59.94 117 ALA A C 1
ATOM 943 O O . ALA A 1 117 ? 16.298 2.979 -15.075 1.00 59.94 117 ALA A O 1
ATOM 944 N N . ILE A 1 118 ? 16.129 3.979 -13.076 1.00 63.56 118 ILE A N 1
ATOM 945 C CA . ILE A 1 118 ? 15.402 2.993 -12.272 1.00 63.56 118 ILE A CA 1
ATOM 946 C C . ILE A 1 118 ? 13.869 3.203 -12.362 1.00 63.56 118 ILE A C 1
ATOM 948 O O . ILE A 1 118 ? 13.105 2.320 -11.978 1.00 63.56 118 ILE A O 1
ATOM 952 N N . HIS A 1 119 ? 13.392 4.295 -12.980 1.00 65.38 119 HIS A N 1
ATOM 953 C CA . HIS A 1 119 ? 11.971 4.569 -13.272 1.00 65.38 119 HIS A CA 1
ATOM 954 C C . HIS A 1 119 ? 11.265 3.461 -14.086 1.00 65.38 119 HIS A C 1
ATOM 956 O O . HIS A 1 119 ? 10.038 3.448 -14.248 1.00 65.38 119 HIS A O 1
ATOM 962 N N . SER A 1 120 ? 12.026 2.520 -14.661 1.00 69.38 120 SER A N 1
ATOM 963 C CA . SER A 1 120 ? 11.483 1.370 -15.376 1.00 69.38 120 SER A CA 1
ATOM 964 C C . SER A 1 120 ? 10.782 0.364 -14.464 1.00 69.38 120 SER A C 1
ATOM 966 O O . SER A 1 120 ? 9.794 -0.232 -14.894 1.00 69.38 120 SER A O 1
ATOM 968 N N . ILE A 1 121 ? 11.254 0.237 -13.223 1.00 86.38 121 ILE A N 1
ATOM 969 C CA . ILE A 1 121 ? 10.949 -0.880 -12.336 1.00 86.38 121 ILE A CA 1
ATOM 970 C C . ILE A 1 121 ? 9.541 -0.758 -11.753 1.00 86.38 121 ILE A C 1
ATOM 972 O O . ILE A 1 121 ? 9.201 0.211 -11.072 1.00 86.38 121 ILE A O 1
ATOM 976 N N . TYR A 1 122 ? 8.727 -1.786 -11.984 1.00 89.75 122 TYR A N 1
ATOM 977 C CA . TYR A 1 122 ? 7.495 -1.990 -11.237 1.00 89.75 122 TYR A CA 1
ATOM 978 C C . TYR A 1 122 ? 7.769 -2.460 -9.808 1.00 89.75 122 TYR A C 1
ATOM 980 O O . TYR A 1 122 ? 8.449 -3.467 -9.610 1.00 89.75 122 TYR A O 1
ATOM 988 N N . VAL A 1 123 ? 7.173 -1.784 -8.823 1.00 92.75 123 VAL A N 1
ATOM 989 C CA . VAL A 1 123 ? 7.209 -2.216 -7.423 1.00 92.75 123 VAL A CA 1
ATOM 990 C C . VAL A 1 123 ? 5.883 -1.897 -6.736 1.00 92.75 123 VAL A C 1
ATOM 992 O O . VAL A 1 123 ? 5.569 -0.725 -6.547 1.00 92.75 123 VAL A O 1
ATOM 995 N N . ALA A 1 124 ? 5.137 -2.912 -6.303 1.00 96.19 124 ALA A N 1
ATOM 996 C CA . ALA A 1 124 ? 3.988 -2.743 -5.411 1.00 96.19 124 ALA A CA 1
ATOM 997 C C . ALA A 1 124 ? 4.353 -3.082 -3.964 1.00 96.19 124 ALA A C 1
ATOM 999 O O . ALA A 1 124 ? 5.214 -3.925 -3.726 1.00 96.19 124 ALA A O 1
ATOM 1000 N N . CYS A 1 125 ? 3.699 -2.443 -2.994 1.00 97.62 125 CYS A N 1
ATOM 1001 C CA . CYS A 1 125 ? 3.969 -2.657 -1.572 1.00 97.62 125 CYS A CA 1
ATOM 1002 C C . CYS A 1 125 ? 2.717 -3.124 -0.834 1.00 97.62 125 CYS A C 1
ATOM 1004 O O . CYS A 1 125 ? 1.757 -2.367 -0.667 1.00 97.62 125 CYS A O 1
ATOM 1006 N N . PHE A 1 126 ? 2.737 -4.373 -0.386 1.00 98.25 126 PHE A N 1
ATOM 1007 C CA . PHE A 1 126 ? 1.750 -4.919 0.526 1.00 98.25 126 PHE A CA 1
ATOM 1008 C C . PHE A 1 126 ? 2.113 -4.574 1.963 1.00 98.25 126 PHE A C 1
ATOM 1010 O O . PHE A 1 126 ? 3.252 -4.783 2.386 1.00 98.25 126 PHE A O 1
ATOM 1017 N N . VAL A 1 127 ? 1.130 -4.089 2.713 1.00 97.44 127 VAL A N 1
ATOM 1018 C CA . VAL A 1 127 ? 1.264 -3.746 4.123 1.00 97.44 127 VAL A CA 1
ATOM 1019 C C . VAL A 1 127 ? 0.021 -4.204 4.879 1.00 97.44 127 VAL A C 1
ATOM 1021 O O . VAL A 1 127 ? -1.105 -3.852 4.525 1.00 97.44 127 VAL A O 1
ATOM 1024 N N . HIS A 1 128 ? 0.228 -4.963 5.952 1.00 97.00 128 HIS A N 1
ATOM 1025 C CA . HIS A 1 128 ? -0.777 -5.187 6.986 1.00 97.00 128 HIS A CA 1
ATOM 1026 C C . HIS A 1 128 ? -0.627 -4.066 8.019 1.00 97.00 128 HIS A C 1
ATOM 1028 O O . HIS A 1 128 ? 0.479 -3.799 8.470 1.00 97.00 128 HIS A O 1
ATOM 1034 N N . THR A 1 129 ? -1.690 -3.337 8.343 1.00 94.44 129 THR A N 1
ATOM 1035 C CA . THR A 1 129 ? -1.591 -2.138 9.192 1.00 94.44 129 THR A CA 1
ATOM 1036 C C . THR A 1 129 ? -2.905 -1.876 9.918 1.00 94.44 129 THR A C 1
ATOM 1038 O O . THR A 1 129 ? -3.966 -2.214 9.388 1.00 94.44 129 THR A O 1
ATOM 1041 N N . PRO A 1 130 ? -2.881 -1.217 11.091 1.00 92.62 130 PRO A N 1
ATOM 1042 C CA . PRO A 1 130 ? -4.081 -0.606 11.637 1.00 92.62 130 PRO A CA 1
ATOM 1043 C C . PRO A 1 130 ? -4.577 0.504 10.701 1.00 92.62 130 PRO A C 1
ATOM 1045 O O . PRO A 1 130 ? -3.776 1.265 10.147 1.00 92.62 130 PRO A O 1
ATOM 1048 N N . PHE A 1 131 ? -5.895 0.596 10.557 1.00 91.62 131 PHE A N 1
ATOM 1049 C CA . PHE A 1 131 ? -6.606 1.676 9.885 1.00 91.62 131 PHE A CA 1
ATOM 1050 C C . PHE A 1 131 ? -7.382 2.497 10.917 1.00 91.62 131 PHE A C 1
ATOM 1052 O O . PHE A 1 131 ? -8.302 1.985 11.553 1.00 91.62 131 PHE A O 1
ATOM 1059 N N . PHE A 1 132 ? -7.006 3.758 11.105 1.00 87.81 132 PHE A N 1
ATOM 1060 C CA . PHE A 1 132 ? -7.541 4.666 12.116 1.00 87.81 132 PHE A CA 1
ATOM 1061 C C . PHE A 1 132 ? -8.653 5.555 11.562 1.00 87.81 132 PHE A C 1
ATOM 1063 O O . PHE A 1 132 ? -8.632 5.980 10.406 1.00 87.81 132 PHE A O 1
ATOM 1070 N N . ARG A 1 133 ? -9.612 5.896 12.422 1.00 85.25 133 ARG A N 1
ATOM 1071 C CA . ARG A 1 133 ? -10.638 6.905 12.137 1.00 85.25 133 ARG A CA 1
ATOM 1072 C C . ARG A 1 133 ? -9.996 8.299 12.084 1.00 85.25 133 ARG A C 1
ATOM 1074 O O . ARG A 1 133 ? -9.150 8.596 12.929 1.00 85.25 133 ARG A O 1
ATOM 1081 N N . SER A 1 134 ? -10.374 9.144 11.116 1.00 78.00 134 SER A N 1
ATOM 1082 C CA . SER A 1 134 ? -9.808 10.504 11.020 1.00 78.00 134 SER A CA 1
ATOM 1083 C C . SER A 1 134 ? -10.317 11.420 12.135 1.00 78.00 134 SER A C 1
ATOM 1085 O O . SER A 1 134 ? -11.344 11.131 12.749 1.00 78.00 134 SER A O 1
ATOM 1087 N N . GLU A 1 135 ? -9.635 12.542 12.388 1.00 74.50 135 GLU A N 1
ATOM 1088 C CA . GLU A 1 135 ? -10.110 13.546 13.353 1.00 74.50 135 GLU A CA 1
ATOM 1089 C C . GLU A 1 135 ? -11.465 14.135 12.943 1.00 74.50 135 GLU A C 1
ATOM 1091 O O . GLU A 1 135 ? -12.331 14.305 13.790 1.00 74.50 135 GLU A O 1
ATOM 1096 N N . GLU A 1 136 ? -11.718 14.353 11.650 1.00 73.62 136 GLU A N 1
ATOM 1097 C CA . GLU A 1 136 ? -13.023 14.838 11.182 1.00 73.62 136 GLU A CA 1
ATOM 1098 C C . GLU A 1 136 ? -14.142 13.815 11.432 1.00 73.62 136 GLU A C 1
ATOM 1100 O O . GLU A 1 136 ? -15.258 14.176 11.811 1.00 73.62 136 GLU A O 1
ATOM 1105 N N . GLU A 1 137 ? -13.849 12.526 11.236 1.00 74.06 137 GLU A N 1
ATOM 1106 C CA . GLU A 1 137 ? -14.781 11.434 11.528 1.00 74.06 137 GLU A CA 1
ATOM 1107 C C . GLU A 1 137 ? -14.977 11.263 13.045 1.00 74.06 137 GLU A C 1
ATOM 1109 O O . GLU A 1 137 ? -16.091 10.985 13.494 1.00 74.06 137 GLU A O 1
ATOM 1114 N N . LYS A 1 138 ? -13.931 11.481 13.854 1.00 74.81 138 LYS A N 1
ATOM 1115 C CA . LYS A 1 138 ? -14.035 11.523 15.321 1.00 74.81 138 LYS A CA 1
ATOM 1116 C C . LYS A 1 138 ? -14.881 12.701 15.782 1.00 74.81 138 LYS A C 1
ATOM 1118 O O . LYS A 1 138 ? -15.773 12.491 16.593 1.00 74.81 138 LYS A O 1
ATOM 1123 N N . ASP A 1 139 ? -14.665 13.899 15.248 1.00 73.50 139 ASP A N 1
ATOM 1124 C CA . ASP A 1 139 ? -15.448 15.100 15.555 1.00 73.50 139 ASP A CA 1
ATOM 1125 C C . ASP A 1 139 ? -16.928 14.899 15.235 1.00 73.50 139 ASP A C 1
ATOM 1127 O O . ASP A 1 139 ? -17.797 15.300 16.013 1.00 73.50 139 ASP A O 1
ATOM 1131 N N . PHE A 1 140 ? -17.228 14.255 14.105 1.00 72.12 140 PHE A N 1
ATOM 1132 C CA . PHE A 1 140 ? -18.593 13.891 13.744 1.00 72.12 140 PHE A CA 1
ATOM 1133 C C . PHE A 1 140 ? -19.226 12.973 14.803 1.00 72.12 140 PHE A C 1
ATOM 1135 O O . PHE A 1 140 ? -20.289 13.292 15.335 1.00 72.12 140 PHE A O 1
ATOM 1142 N N . VAL A 1 141 ? -18.537 11.897 15.194 1.00 71.19 141 VAL A N 1
ATOM 1143 C CA . VAL A 1 141 ? -19.014 10.970 16.236 1.00 71.19 141 VAL A CA 1
ATOM 1144 C C . VAL A 1 141 ? -19.101 11.650 17.608 1.00 71.19 141 VAL A C 1
ATOM 1146 O O . VAL A 1 141 ? -20.055 11.426 18.347 1.00 71.19 141 VAL A O 1
ATOM 1149 N N . LEU A 1 142 ? -18.155 12.523 17.958 1.00 73.31 142 LEU A N 1
ATOM 1150 C CA . LEU A 1 142 ? -18.162 13.281 19.210 1.00 73.31 142 LEU A CA 1
ATOM 1151 C C . LEU A 1 142 ? -19.362 14.227 19.294 1.00 73.31 142 LEU A C 1
ATOM 1153 O O . LEU A 1 142 ? -19.934 14.375 20.374 1.00 73.31 142 LEU A O 1
ATOM 1157 N N . ARG A 1 143 ? -19.777 14.848 18.182 1.00 76.56 143 ARG A N 1
ATOM 1158 C CA . ARG A 1 143 ? -21.006 15.659 18.140 1.00 76.56 143 ARG A CA 1
ATOM 1159 C C . ARG A 1 143 ? -22.239 14.814 18.432 1.00 76.56 143 ARG A C 1
ATOM 1161 O O . ARG A 1 143 ? -23.064 15.235 19.244 1.00 76.56 143 ARG A O 1
ATOM 1168 N N . ASP A 1 144 ? -22.325 13.623 17.848 1.00 73.44 144 ASP A N 1
ATOM 1169 C CA . ASP A 1 144 ? -23.415 12.687 18.125 1.00 73.44 144 ASP A CA 1
ATOM 1170 C C . ASP A 1 144 ? -23.400 12.247 19.597 1.00 73.44 144 ASP A C 1
ATOM 1172 O O . ASP A 1 144 ? -24.415 12.374 20.285 1.00 73.44 144 ASP A O 1
ATOM 1176 N N . VAL A 1 145 ? -22.238 11.858 20.136 1.00 74.50 145 VAL A N 1
ATOM 1177 C CA . VAL A 1 145 ? -22.062 11.501 21.557 1.00 74.50 145 VAL A CA 1
ATOM 1178 C C . VAL A 1 145 ? -22.458 12.653 22.481 1.00 74.50 145 VAL A C 1
ATOM 1180 O O . VAL A 1 145 ? -23.136 12.434 23.484 1.00 74.50 145 VAL A O 1
ATOM 1183 N N . CYS A 1 146 ? -22.067 13.889 22.166 1.00 78.44 146 CYS A N 1
ATOM 1184 C CA . CYS A 1 146 ? -22.461 15.071 22.930 1.00 78.44 146 CYS A CA 1
ATOM 1185 C C . CYS A 1 146 ? -23.979 15.277 22.900 1.00 78.44 146 CYS A C 1
ATOM 1187 O O . CYS A 1 146 ? -24.577 15.510 23.951 1.00 78.44 146 CYS A O 1
ATOM 1189 N N . GLY A 1 147 ? -24.620 15.121 21.738 1.00 80.12 147 GLY A N 1
ATOM 1190 C CA . GLY A 1 147 ? -26.079 15.151 21.624 1.00 80.12 147 GLY A CA 1
ATOM 1191 C C . GLY A 1 147 ? -26.759 14.081 22.486 1.00 80.12 147 GLY A C 1
ATOM 1192 O O . GLY A 1 147 ? -27.761 14.358 23.145 1.00 80.12 147 GLY A O 1
ATOM 1193 N N . VAL A 1 148 ? -26.193 12.874 22.550 1.00 78.06 148 VAL A N 1
ATOM 1194 C CA . VAL A 1 148 ? -26.681 11.782 23.410 1.00 78.06 148 VAL A CA 1
ATOM 1195 C C . VAL A 1 148 ? -26.456 12.092 24.899 1.00 78.06 148 VAL A C 1
ATOM 1197 O O . VAL A 1 148 ? -27.373 11.911 25.698 1.00 78.06 148 VAL A O 1
ATOM 1200 N N . LYS A 1 149 ? -25.296 12.637 25.293 1.00 78.88 149 LYS A N 1
ATOM 1201 C CA . LYS A 1 149 ? -25.032 13.083 26.678 1.00 78.88 149 LYS A CA 1
ATOM 1202 C C . LYS A 1 149 ? -26.034 14.139 27.143 1.00 78.88 149 LYS A C 1
ATOM 1204 O O . LYS A 1 149 ? -26.525 14.052 28.266 1.00 78.88 149 LYS A O 1
ATOM 1209 N N . VAL A 1 150 ? -26.374 15.099 26.277 1.00 82.62 150 VAL A N 1
ATOM 1210 C CA . VAL A 1 150 ? -27.413 16.103 26.561 1.00 82.62 150 VAL A CA 1
ATOM 1211 C C . VAL A 1 150 ? -28.764 15.424 26.807 1.00 82.62 150 VAL A C 1
ATOM 1213 O O . VAL A 1 150 ? -29.427 15.747 27.789 1.00 82.62 150 VAL A O 1
ATOM 1216 N N . LYS A 1 151 ? -29.143 14.425 25.996 1.00 86.81 151 LYS A N 1
ATOM 1217 C CA . LYS A 1 151 ? -30.373 13.642 26.219 1.00 86.81 151 LYS A CA 1
ATOM 1218 C C . LYS A 1 151 ? -30.367 12.899 27.563 1.00 86.81 151 LYS A C 1
ATOM 1220 O O . LYS A 1 151 ? -31.399 12.883 28.225 1.00 86.81 151 LYS A O 1
ATOM 1225 N N . ILE A 1 152 ? -29.235 12.324 27.991 1.00 83.06 152 ILE A N 1
ATOM 1226 C CA . ILE A 1 152 ? -29.115 11.687 29.320 1.00 83.06 152 ILE A CA 1
ATOM 1227 C C . ILE A 1 152 ? -29.358 12.698 30.440 1.00 83.06 152 ILE A C 1
ATOM 1229 O O . ILE A 1 152 ? -30.142 12.413 31.340 1.00 83.06 152 ILE A O 1
ATOM 1233 N N . ALA A 1 153 ? -28.736 13.877 30.370 1.00 83.50 153 ALA A N 1
ATOM 1234 C CA . ALA A 1 153 ? -28.937 14.920 31.373 1.00 83.50 153 ALA A CA 1
ATOM 1235 C C . ALA A 1 153 ? -30.413 15.354 31.451 1.00 83.50 153 ALA A C 1
ATOM 1237 O O . ALA A 1 153 ? -30.964 15.493 32.539 1.00 83.50 153 ALA A O 1
ATOM 1238 N N . SER A 1 154 ? -31.090 15.482 30.304 1.00 90.81 154 SER A N 1
ATOM 1239 C CA . SER A 1 154 ? -32.529 15.770 30.271 1.00 90.81 154 SER A CA 1
ATOM 1240 C C . SER A 1 154 ? -33.383 14.646 30.873 1.00 90.81 154 SER A C 1
ATOM 1242 O O . SER A 1 154 ? -34.371 14.932 31.547 1.00 90.81 154 SER A O 1
ATOM 1244 N N . LEU A 1 155 ? -33.020 13.373 30.663 1.00 89.69 155 LEU A N 1
ATOM 1245 C CA . LEU A 1 155 ? -33.697 12.240 31.308 1.00 89.69 155 LEU A CA 1
ATOM 1246 C C . LEU A 1 155 ? -33.509 12.267 32.828 1.00 89.69 155 LEU A C 1
ATOM 1248 O O . LEU A 1 155 ? -34.469 12.023 33.553 1.00 89.69 155 LEU A O 1
ATOM 1252 N N . ASP A 1 156 ? -32.313 12.611 33.308 1.00 90.38 156 ASP A N 1
ATOM 1253 C CA . ASP A 1 156 ? -32.036 12.754 34.740 1.00 90.38 156 ASP A CA 1
ATOM 1254 C C . ASP A 1 156 ? -32.914 13.821 35.400 1.00 90.38 156 ASP A C 1
ATOM 1256 O O . ASP A 1 156 ? -33.494 13.578 36.460 1.00 90.38 156 ASP A O 1
ATOM 1260 N N . GLU A 1 157 ? -33.087 14.971 34.749 1.00 93.06 157 GLU A N 1
ATOM 1261 C CA . GLU A 1 157 ? -33.984 16.021 35.240 1.00 93.06 157 GLU A CA 1
ATOM 1262 C C . GLU A 1 157 ? -35.455 15.582 35.279 1.00 93.06 157 GLU A C 1
ATOM 1264 O O . GLU A 1 157 ? -36.185 15.958 36.198 1.00 93.06 157 GLU A O 1
ATOM 1269 N N . LEU A 1 158 ? -35.910 14.803 34.292 1.00 90.75 158 LEU A N 1
ATOM 1270 C CA . LEU A 1 158 ? -37.284 14.291 34.241 1.00 90.75 158 LEU A CA 1
ATOM 1271 C C . LEU A 1 158 ? -37.538 13.228 35.312 1.00 90.75 158 LEU A C 1
ATOM 1273 O O . LEU A 1 158 ? -38.580 13.266 35.963 1.00 90.75 158 LEU A O 1
ATOM 1277 N N . ILE A 1 159 ? -36.581 12.322 35.533 1.00 92.25 159 ILE A N 1
ATOM 1278 C CA . ILE A 1 159 ? -36.651 11.309 36.596 1.00 92.25 159 ILE A CA 1
ATOM 1279 C C . ILE A 1 159 ? -36.773 11.989 37.963 1.00 92.25 159 ILE A C 1
ATOM 1281 O O . ILE A 1 159 ? -37.628 11.606 38.754 1.00 92.25 159 ILE A O 1
ATOM 1285 N N . GLN A 1 160 ? -35.975 13.031 38.223 1.00 93.69 160 GLN A N 1
ATOM 1286 C CA . GLN A 1 160 ? -36.011 13.768 39.493 1.00 93.69 160 GLN A CA 1
ATOM 1287 C C . GLN A 1 160 ? -37.329 14.515 39.744 1.00 93.69 160 GLN A C 1
ATOM 1289 O O . GLN A 1 160 ? -37.672 14.762 40.897 1.00 93.69 160 GLN A O 1
ATOM 1294 N N . LYS A 1 161 ? -38.048 14.903 38.685 1.00 93.81 161 LYS A N 1
ATOM 1295 C CA . LYS A 1 161 ? -39.311 15.658 38.769 1.00 93.81 161 LYS A CA 1
ATOM 1296 C C . LYS A 1 161 ? -40.561 14.772 38.732 1.00 93.81 161 LYS A C 1
ATOM 1298 O O . LYS A 1 161 ? -41.659 15.291 38.913 1.00 93.81 161 LYS A O 1
ATOM 1303 N N . SER A 1 162 ? -40.422 13.477 38.451 1.00 87.81 162 SER A N 1
ATOM 1304 C CA . SER A 1 162 ? -41.552 12.551 38.342 1.00 87.81 162 SER A CA 1
ATOM 1305 C C . SER A 1 162 ? -41.943 11.992 39.708 1.00 87.81 162 SER A C 1
ATOM 1307 O O . SER A 1 162 ? -41.086 11.555 40.467 1.00 87.81 162 SER A O 1
ATOM 1309 N N . GLU A 1 163 ? -43.244 11.940 39.991 1.00 94.12 163 GLU A N 1
ATOM 1310 C CA . GLU A 1 163 ? -43.802 11.266 41.177 1.00 94.12 163 GLU A CA 1
ATOM 1311 C C . GLU A 1 163 ? -44.416 9.890 40.837 1.00 94.12 163 GLU A C 1
ATOM 1313 O O . GLU A 1 163 ? -44.706 9.097 41.731 1.00 94.12 163 GLU A O 1
ATOM 1318 N N . ASP A 1 164 ? -44.591 9.574 39.546 1.00 95.38 164 ASP A N 1
ATOM 1319 C CA . ASP A 1 164 ? -45.108 8.283 39.075 1.00 95.38 164 ASP A CA 1
ATOM 1320 C C . ASP A 1 164 ? -43.982 7.239 39.003 1.00 95.38 164 ASP A C 1
ATOM 1322 O O . ASP A 1 164 ? -43.041 7.366 38.213 1.00 95.38 164 ASP A O 1
ATOM 1326 N N . ALA A 1 165 ? -44.102 6.184 39.814 1.00 91.56 165 ALA A N 1
ATOM 1327 C CA . ALA A 1 165 ? -43.144 5.083 39.890 1.00 91.56 165 ALA A CA 1
ATOM 1328 C C . ALA A 1 165 ? -42.953 4.346 38.550 1.00 91.56 165 ALA A C 1
ATOM 1330 O O . ALA A 1 165 ? -41.829 3.982 38.206 1.00 91.56 165 ALA A O 1
ATOM 1331 N N . THR A 1 166 ? -44.019 4.181 37.765 1.00 92.56 166 THR A N 1
ATOM 1332 C CA . THR A 1 166 ? -43.972 3.505 36.456 1.00 92.56 166 THR A CA 1
ATOM 1333 C C . THR A 1 166 ? -43.211 4.355 35.439 1.00 92.56 166 THR A C 1
ATOM 1335 O O . THR A 1 166 ? -42.415 3.851 34.639 1.00 92.56 166 THR A O 1
ATOM 1338 N N . ALA A 1 167 ? -43.422 5.674 35.490 1.00 86.25 167 ALA A N 1
ATOM 1339 C CA . ALA A 1 167 ? -42.702 6.624 34.651 1.00 86.25 167 ALA A CA 1
ATOM 1340 C C . ALA A 1 167 ? -41.210 6.679 35.020 1.00 86.25 167 ALA A C 1
ATOM 1342 O O . ALA A 1 167 ? -40.361 6.657 34.128 1.00 86.25 167 ALA A O 1
ATOM 1343 N N . ILE A 1 168 ? -40.880 6.678 36.318 1.00 91.81 168 ILE A N 1
ATOM 1344 C CA . ILE A 1 168 ? -39.494 6.625 36.810 1.00 91.81 168 ILE A CA 1
ATOM 1345 C C . ILE A 1 168 ? -38.780 5.369 36.303 1.00 91.81 168 ILE A C 1
ATOM 1347 O O . ILE A 1 168 ? -37.655 5.465 35.807 1.00 91.81 168 ILE A O 1
ATOM 1351 N N . GLU A 1 169 ? -39.420 4.201 36.396 1.00 93.81 169 GLU A N 1
ATOM 1352 C CA . GLU A 1 169 ? -38.844 2.934 35.937 1.00 93.81 169 GLU A CA 1
ATOM 1353 C C . GLU A 1 169 ? -38.564 2.964 34.425 1.00 93.81 169 GLU A C 1
ATOM 1355 O O . GLU A 1 169 ? -37.452 2.664 33.981 1.00 93.81 169 GLU A O 1
ATOM 1360 N N . THR A 1 170 ? -39.531 3.439 33.637 1.00 91.44 170 THR A N 1
ATOM 1361 C CA . THR A 1 170 ? -39.415 3.549 32.174 1.00 91.44 170 THR A CA 1
ATOM 1362 C C . THR A 1 170 ? -38.302 4.516 31.745 1.00 91.44 170 THR A C 1
ATOM 1364 O O . THR A 1 170 ? -37.495 4.211 30.857 1.00 91.44 170 THR A O 1
ATOM 1367 N N . LEU A 1 171 ? -38.224 5.688 32.381 1.00 90.00 171 LEU A N 1
ATOM 1368 C CA . LEU A 1 171 ? -37.193 6.689 32.098 1.00 90.00 171 LEU A CA 1
ATOM 1369 C C . LEU A 1 171 ? -35.800 6.197 32.514 1.00 90.00 171 LEU A C 1
ATOM 1371 O O . LEU A 1 171 ? -34.835 6.390 31.774 1.00 90.00 171 LEU A O 1
ATOM 1375 N N . SER A 1 172 ? -35.696 5.503 33.650 1.00 90.75 172 SER A N 1
ATOM 1376 C CA . SER A 1 172 ? -34.438 4.917 34.130 1.00 90.75 172 SER A CA 1
ATOM 1377 C C . SER A 1 172 ? -33.922 3.825 33.190 1.00 90.75 172 SER A C 1
ATOM 1379 O O . SER A 1 172 ? -32.732 3.793 32.872 1.00 90.75 172 SER A O 1
ATOM 1381 N N . ALA A 1 173 ? -34.812 2.970 32.677 1.00 91.00 173 ALA A N 1
ATOM 1382 C CA . ALA A 1 173 ? -34.458 1.982 31.662 1.00 91.00 173 ALA A CA 1
ATOM 1383 C C . ALA A 1 173 ? -33.935 2.658 30.381 1.00 91.00 173 ALA A C 1
ATOM 1385 O O . ALA A 1 173 ? -32.879 2.284 29.868 1.00 91.00 173 ALA A O 1
ATOM 1386 N N . SER A 1 174 ? -34.615 3.710 29.916 1.00 88.81 174 SER A N 1
ATOM 1387 C CA . SER A 1 174 ? -34.207 4.483 28.732 1.00 88.81 174 SER A CA 1
ATOM 1388 C C . SER A 1 174 ? -32.839 5.153 28.912 1.00 88.81 174 SER A C 1
ATOM 1390 O O . SER A 1 174 ? -32.006 5.124 28.005 1.00 88.81 174 SER A O 1
ATOM 1392 N N . LYS A 1 175 ? -32.567 5.704 30.104 1.00 90.88 175 LYS A N 1
ATOM 1393 C CA . LYS A 1 175 ? -31.262 6.277 30.464 1.00 90.88 175 LYS A CA 1
ATOM 1394 C C . LYS A 1 175 ? -30.145 5.236 30.377 1.00 90.88 175 LYS A C 1
ATOM 1396 O O . LYS A 1 175 ? -29.092 5.518 29.808 1.00 90.88 175 LYS A O 1
ATOM 1401 N N . ASN A 1 176 ? -30.370 4.041 30.925 1.00 89.00 176 ASN A N 1
ATOM 1402 C CA . ASN A 1 176 ? -29.373 2.970 30.924 1.00 89.00 176 ASN A CA 1
ATOM 1403 C C . ASN A 1 176 ? -29.031 2.502 29.502 1.00 89.00 176 ASN A C 1
ATOM 1405 O O . ASN A 1 176 ? -27.857 2.279 29.204 1.00 89.00 176 ASN A O 1
ATOM 1409 N N . VAL A 1 177 ? -30.027 2.414 28.612 1.00 88.69 177 VAL A N 1
ATOM 1410 C CA . VAL A 1 177 ? -29.806 2.104 27.189 1.00 88.69 177 VAL A CA 1
ATOM 1411 C C . VAL A 1 177 ? -28.921 3.168 26.532 1.00 88.69 177 VAL A C 1
ATOM 1413 O O . VAL A 1 177 ? -27.894 2.822 25.949 1.00 88.69 177 VAL A O 1
ATOM 1416 N N . LEU A 1 178 ? -29.244 4.458 26.699 1.00 85.06 178 LEU A N 1
ATOM 1417 C CA . LEU A 1 178 ? -28.428 5.554 26.156 1.00 85.06 178 LEU A CA 1
ATOM 1418 C C . LEU A 1 178 ? -26.992 5.552 26.713 1.00 85.06 178 LEU A C 1
ATOM 1420 O O . LEU A 1 178 ? -26.038 5.800 25.978 1.00 85.06 178 LEU A O 1
ATOM 1424 N N . ALA A 1 179 ? -26.816 5.280 28.009 1.00 83.88 179 ALA A N 1
ATOM 1425 C CA . ALA A 1 179 ? -25.494 5.238 28.636 1.00 83.88 179 ALA A CA 1
ATOM 1426 C C . ALA A 1 179 ? -24.616 4.116 28.054 1.00 83.88 179 ALA A C 1
ATOM 1428 O O . ALA A 1 179 ? -23.426 4.327 27.808 1.00 83.88 179 ALA A O 1
ATOM 1429 N N . ALA A 1 180 ? -25.204 2.947 27.785 1.00 83.75 180 ALA A N 1
ATOM 1430 C CA . ALA A 1 180 ? -24.511 1.842 27.129 1.00 83.75 180 ALA A CA 1
ATOM 1431 C C . ALA A 1 180 ? -24.116 2.183 25.680 1.00 83.75 180 ALA A C 1
ATOM 1433 O O . ALA A 1 180 ? -23.024 1.819 25.242 1.00 83.75 180 ALA A O 1
ATOM 1434 N N . GLU A 1 181 ? -24.962 2.913 24.944 1.00 80.62 181 GLU A N 1
ATOM 1435 C CA . GLU A 1 181 ? -24.624 3.409 23.604 1.00 80.62 181 GLU A CA 1
ATOM 1436 C C . GLU A 1 181 ? -23.444 4.390 23.633 1.00 80.62 181 GLU A C 1
ATOM 1438 O O . GLU A 1 181 ? -22.530 4.253 22.822 1.00 80.62 181 GLU A O 1
ATOM 1443 N N . ILE A 1 182 ? -23.391 5.313 24.603 1.00 75.62 182 ILE A N 1
ATOM 1444 C CA . ILE A 1 182 ? -22.247 6.229 24.773 1.00 75.62 182 ILE A CA 1
ATOM 1445 C C . ILE A 1 182 ? -20.948 5.463 25.023 1.00 75.62 182 ILE A C 1
ATOM 1447 O O . ILE A 1 182 ? -19.915 5.816 24.451 1.00 75.62 182 ILE A O 1
ATOM 1451 N N . LEU A 1 183 ? -20.975 4.444 25.887 1.00 76.69 183 LEU A N 1
ATOM 1452 C CA . LEU A 1 183 ? -19.785 3.649 26.192 1.00 76.69 183 LEU A CA 1
ATOM 1453 C C . LEU A 1 183 ? -19.257 2.960 24.926 1.00 76.69 183 LEU A C 1
ATOM 1455 O O . LEU A 1 183 ? -18.079 3.102 24.604 1.00 76.69 183 LEU A O 1
ATOM 1459 N N . LYS A 1 184 ? -20.149 2.326 24.152 1.00 72.44 184 LYS A N 1
ATOM 1460 C CA . LYS A 1 184 ? -19.810 1.714 22.857 1.00 72.44 184 LYS A CA 1
ATOM 1461 C C . LYS A 1 184 ? -19.258 2.733 21.856 1.00 72.44 184 LYS A C 1
ATOM 1463 O O . LYS A 1 184 ? -18.269 2.455 21.182 1.00 72.44 184 LYS A O 1
ATOM 1468 N N . MET A 1 185 ? -19.863 3.920 21.760 1.00 69.12 185 MET A N 1
ATOM 1469 C CA . MET A 1 185 ? -19.381 4.985 20.872 1.00 69.12 185 MET A CA 1
ATOM 1470 C C . MET A 1 185 ? -17.983 5.472 21.278 1.00 69.12 185 MET A C 1
ATOM 1472 O O . MET A 1 185 ? -17.131 5.645 20.407 1.00 69.12 185 MET A O 1
ATOM 1476 N N . ASN A 1 186 ? -17.716 5.631 22.578 1.00 65.81 186 ASN A N 1
ATOM 1477 C CA . ASN A 1 186 ? -16.402 6.030 23.090 1.00 65.81 186 ASN A CA 1
ATOM 1478 C C . ASN A 1 186 ? -15.322 4.975 22.842 1.00 65.81 186 ASN A C 1
ATOM 1480 O O . ASN A 1 186 ? -14.217 5.333 22.448 1.00 65.81 186 ASN A O 1
ATOM 1484 N N . GLU A 1 187 ? -15.627 3.691 23.025 1.00 66.88 187 GLU A N 1
ATOM 1485 C CA . GLU A 1 187 ? -14.698 2.612 22.676 1.00 66.88 187 GLU A CA 1
ATOM 1486 C C . GLU A 1 187 ? -14.411 2.603 21.166 1.00 66.88 187 GLU A C 1
ATOM 1488 O O . GLU A 1 187 ? -13.256 2.483 20.760 1.00 66.88 187 GLU A O 1
ATOM 1493 N N . SER A 1 188 ? -15.427 2.847 20.327 1.00 63.94 188 SER A N 1
ATOM 1494 C CA . SER A 1 188 ? -15.265 2.917 18.866 1.00 63.94 188 SER A CA 1
ATOM 1495 C C . SER A 1 188 ? -14.375 4.073 18.386 1.00 63.94 188 SER A C 1
ATOM 1497 O O . SER A 1 188 ? -13.773 3.977 17.321 1.00 63.94 188 SER A O 1
ATOM 1499 N N . LEU A 1 189 ? -14.279 5.174 19.146 1.00 57.59 189 LEU A N 1
ATOM 1500 C CA . LEU A 1 189 ? -13.481 6.355 18.775 1.00 57.59 189 LEU A CA 1
ATOM 1501 C C . LEU A 1 189 ? -11.970 6.070 18.744 1.00 57.59 189 LEU A C 1
ATOM 1503 O O . LEU A 1 189 ? -11.233 6.782 18.059 1.00 57.59 189 LEU A O 1
ATOM 1507 N N . PHE A 1 190 ? -11.525 5.031 19.456 1.00 60.06 190 PHE A N 1
ATOM 1508 C CA . PHE A 1 190 ? -10.125 4.602 19.529 1.00 60.06 190 PHE A CA 1
ATOM 1509 C C . PHE A 1 190 ? -9.873 3.245 18.859 1.00 60.06 190 PHE A C 1
ATOM 1511 O O . PHE A 1 190 ? -8.739 2.764 18.846 1.00 60.06 190 PHE A O 1
ATOM 1518 N N . GLN A 1 191 ? -10.908 2.628 18.282 1.00 72.19 191 GLN A N 1
ATOM 1519 C CA . GLN A 1 191 ? -10.762 1.388 17.532 1.00 72.19 191 GLN A CA 1
ATOM 1520 C C . GLN A 1 191 ? -10.145 1.663 16.159 1.00 72.19 191 GLN A C 1
ATOM 1522 O O . GLN A 1 191 ? -10.560 2.557 15.420 1.00 72.19 191 GLN A O 1
ATOM 1527 N N . HIS A 1 192 ? -9.136 0.865 15.830 1.00 86.50 192 HIS A N 1
ATOM 1528 C CA . HIS A 1 192 ? -8.635 0.708 14.475 1.00 86.50 192 HIS A CA 1
ATOM 1529 C C . HIS A 1 192 ? -9.154 -0.610 13.906 1.00 86.50 192 HIS A C 1
ATOM 1531 O O . HIS A 1 192 ? -9.507 -1.526 14.651 1.00 86.50 192 HIS A O 1
ATOM 1537 N N . ILE A 1 193 ? -9.180 -0.705 12.582 1.00 91.25 193 ILE A N 1
ATOM 1538 C CA . ILE A 1 193 ? -9.464 -1.954 11.876 1.00 91.25 193 ILE A CA 1
ATOM 1539 C C . ILE A 1 193 ? -8.144 -2.468 11.314 1.00 91.25 193 ILE A C 1
ATOM 1541 O O . ILE A 1 193 ? -7.427 -1.720 10.652 1.00 91.25 193 ILE A O 1
ATOM 1545 N N . ASP A 1 194 ? -7.817 -3.728 11.575 1.00 94.38 194 ASP A N 1
ATOM 1546 C CA . ASP A 1 194 ? -6.669 -4.378 10.947 1.00 94.38 194 ASP A CA 1
ATOM 1547 C C . ASP A 1 194 ? -6.983 -4.629 9.475 1.00 94.38 194 ASP A C 1
ATOM 1549 O O . ASP A 1 194 ? -7.942 -5.329 9.147 1.00 94.38 194 ASP A O 1
ATOM 1553 N N . VAL A 1 195 ? -6.191 -4.035 8.583 1.00 96.88 195 VAL A N 1
ATOM 1554 C CA . VAL A 1 195 ? -6.411 -4.119 7.137 1.00 96.88 195 VAL A CA 1
ATOM 1555 C C . VAL A 1 195 ? -5.153 -4.542 6.401 1.00 96.88 195 VAL A C 1
ATOM 1557 O O . VAL A 1 195 ? -4.031 -4.224 6.794 1.00 96.88 195 VAL A O 1
ATOM 1560 N N . LYS A 1 196 ? -5.358 -5.227 5.280 1.00 98.00 196 LYS A N 1
ATOM 1561 C CA . LYS A 1 196 ? -4.315 -5.631 4.343 1.00 98.00 196 LYS A CA 1
ATOM 1562 C C . LYS A 1 196 ? -4.428 -4.775 3.092 1.00 98.00 196 LYS A C 1
ATOM 1564 O O . LYS A 1 196 ? -5.457 -4.809 2.419 1.00 98.00 196 LYS A O 1
ATOM 1569 N N . ILE A 1 197 ? -3.395 -3.990 2.804 1.00 97.56 197 ILE A N 1
ATOM 1570 C CA . ILE A 1 197 ? -3.396 -3.025 1.704 1.00 97.56 197 ILE A CA 1
ATOM 1571 C C . ILE A 1 197 ? -2.264 -3.355 0.737 1.00 97.56 197 ILE A C 1
ATOM 1573 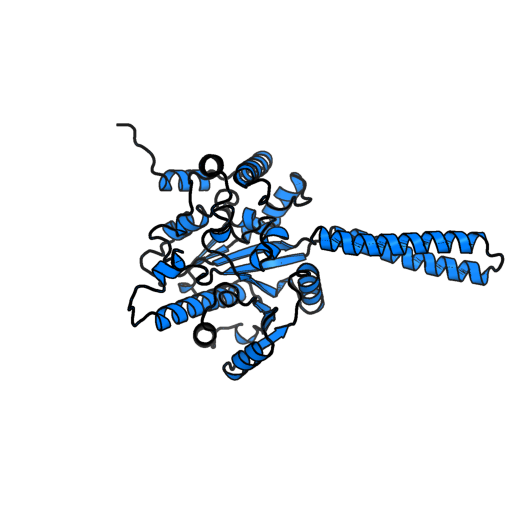O O . ILE A 1 197 ? -1.110 -3.408 1.150 1.00 97.56 197 ILE A O 1
ATOM 1577 N N . LEU A 1 198 ? -2.568 -3.511 -0.550 1.00 97.94 198 LEU A N 1
ATOM 1578 C CA . LEU A 1 198 ? -1.569 -3.500 -1.616 1.00 97.94 198 LEU A CA 1
ATOM 1579 C C . LEU A 1 198 ? -1.559 -2.129 -2.292 1.00 97.94 198 LEU A C 1
ATOM 1581 O O . LEU A 1 198 ? -2.540 -1.710 -2.902 1.00 97.94 198 LEU A O 1
ATOM 1585 N N . ASN A 1 199 ? -0.430 -1.443 -2.193 1.00 96.12 199 ASN A N 1
ATOM 1586 C CA . ASN A 1 199 ? -0.192 -0.148 -2.811 1.00 96.12 199 ASN A CA 1
ATOM 1587 C C . ASN A 1 199 ? 0.452 -0.367 -4.176 1.00 96.12 199 ASN A C 1
ATOM 1589 O O . ASN A 1 199 ? 1.568 -0.888 -4.253 1.00 96.12 199 ASN A O 1
ATOM 1593 N N . VAL A 1 200 ? -0.249 0.005 -5.246 1.00 94.31 200 VAL A N 1
ATOM 1594 C CA . VAL A 1 200 ? 0.192 -0.248 -6.621 1.00 94.31 200 VAL A CA 1
ATOM 1595 C C . VAL A 1 200 ? 0.545 1.054 -7.342 1.00 94.31 200 VAL A C 1
ATOM 1597 O O . VAL A 1 200 ? -0.290 1.963 -7.393 1.00 94.31 200 VAL A O 1
ATOM 1600 N N . PRO A 1 201 ? 1.746 1.160 -7.941 1.00 88.06 201 PRO A N 1
ATOM 1601 C CA . PRO A 1 201 ? 2.072 2.288 -8.794 1.00 88.06 201 PRO A CA 1
ATOM 1602 C C . PRO A 1 201 ? 1.407 2.109 -10.154 1.00 88.06 201 PRO A C 1
ATOM 1604 O O . PRO A 1 201 ? 1.746 1.206 -10.924 1.00 88.06 201 PRO A O 1
ATOM 1607 N N . ALA A 1 202 ? 0.445 2.977 -10.444 1.00 83.62 202 ALA A N 1
ATOM 1608 C CA . ALA A 1 202 ? -0.104 3.113 -11.783 1.00 83.62 202 ALA A CA 1
ATOM 1609 C C . ALA A 1 202 ? 0.647 4.224 -12.523 1.00 83.62 202 ALA A C 1
ATOM 1611 O O . ALA A 1 202 ? 1.063 5.180 -11.872 1.00 83.62 202 ALA A O 1
ATOM 1612 N N . PRO A 1 203 ? 0.797 4.138 -13.855 1.00 78.56 203 PRO A N 1
ATOM 1613 C CA . PRO A 1 203 ? 1.419 5.214 -14.616 1.00 78.56 203 PRO A CA 1
ATOM 1614 C C . PRO A 1 203 ? 0.715 6.554 -14.369 1.00 78.56 203 PRO A C 1
ATOM 1616 O O . PRO A 1 203 ? -0.489 6.672 -14.619 1.00 78.56 203 PRO A O 1
ATOM 1619 N N . ALA A 1 204 ? 1.460 7.538 -13.869 1.00 74.44 204 ALA A N 1
ATOM 1620 C CA . ALA A 1 204 ? 0.962 8.860 -13.516 1.00 74.44 204 ALA A CA 1
ATOM 1621 C C . ALA A 1 204 ? 1.331 9.885 -14.598 1.00 74.44 204 ALA A C 1
ATOM 1623 O O . ALA A 1 204 ? 2.504 10.173 -14.826 1.00 74.44 204 ALA A O 1
ATOM 1624 N N . PHE A 1 205 ? 0.337 10.411 -15.321 1.00 74.81 205 PHE A N 1
ATOM 1625 C CA . PHE A 1 205 ? 0.558 11.303 -16.472 1.00 74.81 205 PHE A CA 1
ATOM 1626 C C . PHE A 1 205 ? 0.063 12.734 -16.242 1.00 74.81 205 PHE A C 1
ATOM 1628 O O . PHE A 1 205 ? -0.284 13.416 -17.207 1.00 74.81 205 PHE A O 1
ATOM 1635 N N . ASP A 1 206 ? 0.047 13.197 -14.989 1.00 66.62 206 ASP A N 1
ATOM 1636 C CA . ASP A 1 206 ? -0.460 14.519 -14.590 1.00 66.62 206 ASP A CA 1
ATOM 1637 C C . ASP A 1 206 ? 0.185 15.666 -15.386 1.00 66.62 206 ASP A C 1
ATOM 1639 O O . ASP A 1 206 ? -0.458 16.675 -15.683 1.00 66.62 206 ASP A O 1
ATOM 1643 N N . ALA A 1 207 ? 1.461 15.519 -15.759 1.00 70.81 207 ALA A N 1
ATOM 1644 C CA . ALA A 1 207 ? 2.179 16.466 -16.594 1.00 70.81 207 ALA A CA 1
ATOM 1645 C C . ALA A 1 207 ? 3.197 15.801 -17.533 1.00 70.81 207 ALA A C 1
ATOM 1647 O O . ALA A 1 207 ? 3.895 14.851 -17.189 1.00 70.81 207 ALA A O 1
ATOM 1648 N N . HIS A 1 208 ? 3.367 16.397 -18.716 1.00 74.12 208 HIS A N 1
ATOM 1649 C CA . HIS A 1 208 ? 4.285 15.929 -19.765 1.00 74.12 208 HIS A CA 1
ATOM 1650 C C . HIS A 1 208 ? 5.772 15.889 -19.360 1.00 74.12 208 HIS A C 1
ATOM 1652 O O . HIS A 1 208 ? 6.581 15.283 -20.055 1.00 74.12 208 HIS A O 1
ATOM 1658 N N . TYR A 1 209 ? 6.147 16.563 -18.271 1.00 73.19 209 TYR A N 1
ATOM 1659 C CA . TYR A 1 209 ? 7.516 16.584 -17.751 1.00 73.19 209 TYR A CA 1
ATOM 1660 C C . TYR A 1 209 ? 7.756 15.569 -16.624 1.00 73.19 209 TYR A C 1
ATOM 1662 O O . TYR A 1 209 ? 8.887 15.454 -16.157 1.00 73.19 209 TYR A O 1
ATOM 1670 N N . GLN A 1 210 ? 6.725 14.863 -16.147 1.00 73.56 210 GLN A N 1
ATOM 1671 C CA . GLN A 1 210 ? 6.912 13.804 -15.155 1.00 73.56 210 GLN A CA 1
ATOM 1672 C C . GLN A 1 210 ? 7.639 12.610 -15.780 1.00 73.56 210 GLN A C 1
ATOM 1674 O O . GLN A 1 210 ? 7.453 12.297 -16.958 1.00 73.56 210 GLN A O 1
ATOM 1679 N N . TYR A 1 211 ? 8.442 11.918 -14.971 1.00 74.88 211 TYR A N 1
ATOM 1680 C CA . TYR A 1 211 ? 9.259 10.785 -15.413 1.00 74.88 211 TYR A CA 1
ATOM 1681 C C . TYR A 1 211 ? 8.433 9.667 -16.068 1.00 74.88 211 TYR A C 1
ATOM 1683 O O . TYR A 1 211 ? 8.841 9.126 -17.096 1.00 74.88 211 TYR A O 1
ATOM 1691 N N . ASP A 1 212 ? 7.237 9.388 -15.548 1.00 73.19 212 ASP A N 1
ATOM 1692 C CA . ASP A 1 212 ? 6.293 8.422 -16.123 1.00 73.19 212 ASP A CA 1
ATOM 1693 C C . ASP A 1 212 ? 5.845 8.808 -17.528 1.00 73.19 212 ASP A C 1
ATOM 1695 O O . ASP A 1 212 ? 5.842 7.974 -18.437 1.00 73.19 212 ASP A O 1
ATOM 1699 N N . ASN A 1 213 ? 5.515 10.083 -17.735 1.00 74.31 213 ASN A N 1
ATOM 1700 C CA . ASN A 1 213 ? 5.131 10.578 -19.047 1.00 74.31 213 ASN A CA 1
ATOM 1701 C C . ASN A 1 213 ? 6.306 10.472 -20.033 1.00 74.31 213 ASN A C 1
ATOM 1703 O O . ASN A 1 213 ? 6.165 9.884 -21.104 1.00 74.31 213 ASN A O 1
ATOM 1707 N N . LEU A 1 214 ? 7.493 10.936 -19.630 1.00 73.38 214 LEU A N 1
ATOM 1708 C CA . LEU A 1 214 ? 8.711 10.856 -20.444 1.00 73.38 214 LEU A CA 1
ATOM 1709 C C . LEU A 1 214 ? 9.072 9.407 -20.828 1.00 73.38 214 LEU A C 1
ATOM 1711 O O . LEU A 1 214 ? 9.594 9.173 -21.918 1.00 73.38 214 LEU A O 1
ATOM 1715 N N . LYS A 1 215 ? 8.764 8.436 -19.960 1.00 69.06 215 LYS A N 1
ATOM 1716 C CA . LYS A 1 215 ? 8.985 7.000 -20.183 1.00 69.06 215 LYS A CA 1
ATOM 1717 C C . LYS A 1 215 ? 7.961 6.369 -21.122 1.00 69.06 215 LYS A C 1
ATOM 1719 O O . LYS A 1 215 ? 8.344 5.666 -22.054 1.00 69.06 215 LYS A O 1
ATOM 1724 N N . PHE A 1 216 ? 6.671 6.523 -20.824 1.00 68.00 216 PHE A N 1
ATOM 1725 C CA . PHE A 1 216 ? 5.600 5.818 -21.540 1.00 68.00 216 PHE A CA 1
ATOM 1726 C C . PHE A 1 216 ? 5.174 6.531 -22.827 1.00 68.00 216 PHE A C 1
ATOM 1728 O O . PHE A 1 216 ? 4.529 5.922 -23.679 1.00 68.00 216 PHE A O 1
ATOM 1735 N N . PHE A 1 217 ? 5.568 7.795 -23.006 1.00 70.19 217 PHE A N 1
ATOM 1736 C CA . PHE A 1 217 ? 5.261 8.592 -24.191 1.00 70.19 217 PHE A CA 1
ATOM 1737 C C . PHE A 1 217 ? 6.523 9.147 -24.866 1.00 70.19 217 PHE A C 1
ATOM 1739 O O . PHE A 1 217 ? 6.605 10.358 -25.108 1.00 70.19 217 PHE A O 1
ATOM 1746 N N . PRO A 1 218 ? 7.499 8.302 -25.260 1.00 70.94 218 PRO A N 1
ATOM 1747 C CA . PRO A 1 218 ? 8.504 8.764 -26.203 1.00 70.94 218 PRO A CA 1
ATOM 1748 C C . PRO A 1 218 ? 7.792 9.222 -27.483 1.00 70.94 218 PRO A C 1
ATOM 1750 O O . PRO A 1 218 ? 6.837 8.586 -27.946 1.00 70.94 218 PRO A O 1
ATOM 1753 N N . LYS A 1 219 ? 8.242 10.335 -28.076 1.00 66.50 219 LYS A N 1
ATOM 1754 C CA . LYS A 1 219 ? 7.668 10.823 -29.338 1.00 66.50 219 LYS A CA 1
ATOM 1755 C C . LYS A 1 219 ? 7.724 9.711 -30.393 1.00 66.50 219 LYS A C 1
ATOM 1757 O O . LYS A 1 219 ? 8.807 9.246 -30.731 1.00 66.50 219 LYS A O 1
ATOM 1762 N N . ASN A 1 220 ? 6.560 9.366 -30.945 1.00 70.38 220 ASN A N 1
ATOM 1763 C CA . ASN A 1 220 ? 6.369 8.390 -32.024 1.00 70.38 220 ASN A CA 1
ATOM 1764 C C . ASN A 1 220 ? 6.698 6.924 -31.680 1.00 70.38 220 ASN A C 1
ATOM 1766 O O . ASN A 1 220 ? 7.026 6.172 -32.592 1.00 70.38 220 ASN A O 1
ATOM 1770 N N . ASP A 1 221 ? 6.604 6.495 -30.416 1.00 79.12 221 ASP A N 1
ATOM 1771 C CA . ASP A 1 221 ? 6.733 5.067 -30.084 1.00 79.12 221 ASP A CA 1
ATOM 1772 C C . ASP A 1 221 ? 5.501 4.269 -30.573 1.00 79.12 221 ASP A C 1
ATOM 1774 O O . ASP A 1 221 ? 4.407 4.451 -30.022 1.00 79.12 221 ASP A O 1
ATOM 1778 N N . PRO A 1 222 ? 5.637 3.388 -31.588 1.00 79.00 222 PRO A N 1
ATOM 1779 C CA . PRO A 1 222 ? 4.511 2.615 -32.104 1.00 79.00 222 PRO A CA 1
ATOM 1780 C C . PRO A 1 222 ? 4.015 1.553 -31.111 1.00 79.00 222 PRO A C 1
ATOM 1782 O O . PRO A 1 222 ? 2.868 1.132 -31.216 1.00 79.00 222 PRO A O 1
ATOM 1785 N N . LEU A 1 223 ? 4.841 1.151 -30.136 1.00 82.44 223 LEU A N 1
ATOM 1786 C CA . LEU A 1 223 ? 4.521 0.127 -29.132 1.00 82.44 223 LEU A CA 1
ATOM 1787 C C . LEU A 1 223 ? 3.919 0.718 -27.852 1.00 82.44 223 LEU A C 1
ATOM 1789 O O . LEU A 1 223 ? 3.740 0.015 -26.859 1.00 82.44 223 LEU A O 1
ATOM 1793 N N . ARG A 1 224 ? 3.619 2.022 -27.837 1.00 81.94 224 ARG A N 1
ATOM 1794 C CA . ARG A 1 224 ? 3.118 2.721 -26.647 1.00 81.94 224 ARG A CA 1
ATOM 1795 C C . ARG A 1 224 ? 1.902 2.033 -26.021 1.00 81.94 224 ARG A C 1
ATOM 1797 O O . ARG A 1 224 ? 1.844 1.895 -24.802 1.00 81.94 224 ARG A O 1
ATOM 1804 N N . ASN A 1 225 ? 0.916 1.655 -26.833 1.00 85.75 225 ASN A N 1
ATOM 1805 C CA . ASN A 1 225 ? -0.316 1.057 -26.317 1.00 85.75 225 ASN A CA 1
ATOM 1806 C C . ASN A 1 225 ? -0.040 -0.315 -25.693 1.00 85.75 225 ASN A C 1
ATOM 1808 O O . ASN A 1 225 ? -0.500 -0.568 -24.581 1.00 85.75 225 ASN A O 1
ATOM 1812 N N . ASP A 1 226 ? 0.782 -1.134 -26.350 1.00 88.25 226 ASP A N 1
ATOM 1813 C CA . ASP A 1 226 ? 1.176 -2.455 -25.853 1.00 88.25 226 ASP A CA 1
ATOM 1814 C C . ASP A 1 226 ? 1.903 -2.335 -24.509 1.00 88.25 226 ASP A C 1
ATOM 1816 O O . ASP A 1 226 ? 1.513 -2.978 -23.541 1.00 88.25 226 ASP A O 1
ATOM 1820 N N . LYS A 1 227 ? 2.851 -1.397 -24.384 1.00 86.44 227 LYS A N 1
ATOM 1821 C CA . LYS A 1 227 ? 3.567 -1.130 -23.122 1.00 86.44 227 LYS A CA 1
ATOM 1822 C C . LYS A 1 227 ? 2.646 -0.698 -21.978 1.00 86.44 227 LYS A C 1
ATOM 1824 O O . LYS A 1 227 ? 2.896 -1.035 -20.820 1.00 86.44 227 LYS A O 1
ATOM 1829 N N . LEU A 1 228 ? 1.597 0.076 -22.269 1.00 87.00 228 LEU A N 1
ATOM 1830 C CA . LEU A 1 228 ? 0.606 0.470 -21.260 1.00 87.00 228 LEU A CA 1
ATOM 1831 C C . LEU A 1 228 ? -0.255 -0.723 -20.835 1.00 87.00 228 LEU A C 1
ATOM 1833 O O . LEU A 1 228 ? -0.496 -0.903 -19.642 1.00 87.00 228 LEU A O 1
ATOM 1837 N N . ILE A 1 229 ? -0.682 -1.553 -21.789 1.00 91.38 229 ILE A N 1
ATOM 1838 C CA . ILE A 1 229 ? -1.428 -2.788 -21.517 1.00 91.38 229 ILE A CA 1
ATOM 1839 C C . ILE A 1 229 ? -0.577 -3.753 -20.686 1.00 91.38 229 ILE A C 1
ATOM 1841 O O . ILE A 1 229 ? -1.061 -4.283 -19.688 1.00 91.38 229 ILE A O 1
ATOM 1845 N N . GLU A 1 230 ? 0.692 -3.950 -21.040 1.00 91.50 230 GLU A N 1
ATOM 1846 C CA . GLU A 1 230 ? 1.647 -4.770 -20.287 1.00 91.50 230 GLU A CA 1
ATOM 1847 C C . GLU A 1 230 ? 1.843 -4.234 -18.868 1.00 91.50 230 GLU A C 1
ATOM 1849 O O . GLU A 1 230 ? 1.830 -5.006 -17.912 1.00 91.50 230 GLU A O 1
ATOM 1854 N N . ARG A 1 231 ? 1.928 -2.908 -18.692 1.00 90.75 231 ARG A N 1
ATOM 1855 C CA . ARG A 1 231 ? 2.028 -2.303 -17.358 1.00 90.75 231 ARG A CA 1
ATOM 1856 C C . ARG A 1 231 ? 0.788 -2.564 -16.507 1.00 90.75 231 ARG A C 1
ATOM 1858 O O . ARG A 1 231 ? 0.931 -2.920 -15.340 1.00 90.75 231 ARG A O 1
ATOM 1865 N N . PHE A 1 232 ? -0.415 -2.415 -17.062 1.00 93.44 232 PHE A N 1
ATOM 1866 C CA . PHE A 1 232 ? -1.645 -2.759 -16.342 1.00 93.44 232 PHE A CA 1
ATOM 1867 C C . PHE A 1 232 ? -1.750 -4.261 -16.074 1.00 93.44 232 PHE A C 1
ATOM 1869 O O . PHE A 1 232 ? -2.124 -4.646 -14.969 1.00 93.44 232 PHE A O 1
ATOM 1876 N N . THR A 1 233 ? -1.350 -5.099 -17.034 1.00 95.06 233 THR A N 1
ATOM 1877 C CA . THR A 1 233 ? -1.257 -6.557 -16.857 1.00 95.06 233 THR A CA 1
ATOM 1878 C C . THR A 1 233 ? -0.368 -6.885 -15.664 1.00 95.06 233 THR A C 1
ATOM 1880 O O . THR A 1 233 ? -0.761 -7.655 -14.795 1.00 95.06 233 THR A O 1
ATOM 1883 N N . LEU A 1 234 ? 0.802 -6.252 -15.583 1.00 94.88 234 LEU A N 1
ATOM 1884 C CA . LEU A 1 234 ? 1.753 -6.432 -14.498 1.00 94.88 234 LEU A CA 1
ATOM 1885 C C . LEU A 1 234 ? 1.173 -6.004 -13.141 1.00 94.88 234 LEU A C 1
ATOM 1887 O O . LEU A 1 234 ? 1.262 -6.762 -12.178 1.00 94.88 234 LEU A O 1
ATOM 1891 N N . ILE A 1 235 ? 0.503 -4.847 -13.080 1.00 95.69 235 ILE A N 1
ATOM 1892 C CA . ILE A 1 235 ? -0.173 -4.385 -11.859 1.00 95.69 235 ILE A CA 1
ATOM 1893 C C . ILE A 1 235 ? -1.203 -5.413 -11.374 1.00 95.69 235 ILE A C 1
ATOM 1895 O O . ILE A 1 235 ? -1.206 -5.786 -10.200 1.00 95.69 235 ILE A O 1
ATOM 1899 N N . PHE A 1 236 ? -2.062 -5.898 -12.273 1.00 96.44 236 PHE A N 1
ATOM 1900 C CA . PHE A 1 236 ? -3.065 -6.901 -11.925 1.00 96.44 236 PHE A CA 1
ATOM 1901 C C . PHE A 1 236 ? -2.456 -8.253 -11.565 1.00 96.44 236 PHE A C 1
ATOM 1903 O O . PHE A 1 236 ? -2.937 -8.892 -10.629 1.00 96.44 236 PHE A O 1
ATOM 1910 N N . ARG A 1 237 ? -1.365 -8.664 -12.227 1.00 96.81 237 ARG A N 1
ATOM 1911 C CA . ARG A 1 237 ? -0.634 -9.877 -11.847 1.00 96.81 237 ARG A CA 1
ATOM 1912 C C . ARG A 1 237 ? -0.169 -9.808 -10.397 1.00 96.81 237 ARG A C 1
ATOM 1914 O O . ARG A 1 237 ? -0.359 -10.769 -9.662 1.00 96.81 237 ARG A O 1
ATOM 1921 N N . SER A 1 238 ? 0.361 -8.670 -9.955 1.00 97.56 238 SER A N 1
ATOM 1922 C CA . SER A 1 238 ? 0.782 -8.494 -8.560 1.00 97.56 238 SER A CA 1
ATOM 1923 C C . SER A 1 238 ? -0.379 -8.449 -7.573 1.00 97.56 238 SER A C 1
ATOM 1925 O O . SER A 1 238 ? -0.252 -8.990 -6.478 1.00 97.56 238 SER A O 1
ATOM 1927 N N . ILE A 1 239 ? -1.519 -7.865 -7.956 1.00 97.94 239 ILE A N 1
ATOM 1928 C CA . ILE A 1 239 ? -2.747 -7.903 -7.147 1.00 97.94 239 ILE A CA 1
ATOM 1929 C C . ILE A 1 239 ? -3.179 -9.354 -6.897 1.00 97.94 239 ILE A C 1
ATOM 1931 O O . ILE A 1 239 ? -3.404 -9.738 -5.748 1.00 97.94 239 ILE A O 1
ATOM 1935 N N . PHE A 1 240 ? -3.245 -10.176 -7.946 1.00 97.06 240 PHE A N 1
ATOM 1936 C CA . PHE A 1 240 ? -3.668 -11.572 -7.829 1.00 97.06 240 PHE A CA 1
ATOM 1937 C C . PHE A 1 240 ? -2.630 -12.459 -7.141 1.00 97.06 240 PHE A C 1
ATOM 1939 O O . PHE A 1 240 ? -2.998 -13.233 -6.259 1.00 97.06 240 PHE A O 1
ATOM 1946 N N . ALA A 1 241 ? -1.343 -12.296 -7.455 1.00 97.00 241 ALA A N 1
ATOM 1947 C CA . ALA A 1 241 ? -0.261 -12.999 -6.766 1.00 97.00 241 ALA A CA 1
ATOM 1948 C C . ALA A 1 241 ? -0.280 -12.712 -5.255 1.00 97.00 241 ALA A C 1
ATOM 1950 O O . ALA A 1 241 ? -0.192 -13.632 -4.441 1.00 97.00 241 ALA A O 1
ATOM 1951 N N . CYS A 1 242 ? -0.477 -11.445 -4.870 1.00 97.81 242 CYS A N 1
ATOM 1952 C CA . CYS A 1 242 ? -0.618 -11.057 -3.470 1.00 97.81 242 CYS A CA 1
ATOM 1953 C C . CYS A 1 242 ? -1.843 -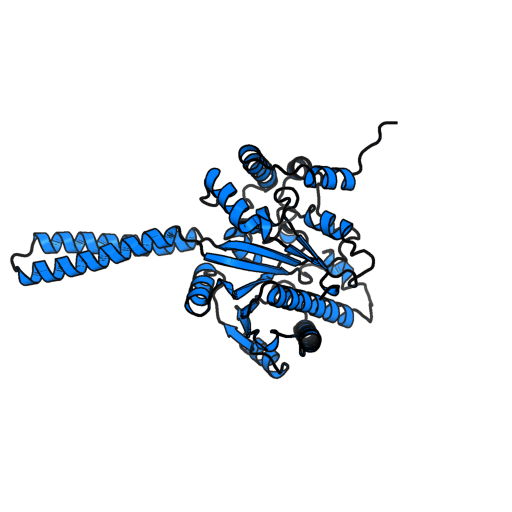11.708 -2.817 1.00 97.81 242 CYS A C 1
ATOM 1955 O O . CYS A 1 242 ? -1.732 -12.242 -1.714 1.00 97.81 242 CYS A O 1
ATOM 1957 N N . ALA A 1 243 ? -3.005 -11.675 -3.476 1.00 97.50 243 ALA A N 1
ATOM 1958 C CA . ALA A 1 243 ? -4.227 -12.262 -2.934 1.00 97.50 243 ALA A CA 1
ATOM 1959 C C . ALA A 1 243 ? -4.095 -13.778 -2.723 1.00 97.50 243 ALA A C 1
ATOM 1961 O O . ALA A 1 243 ? -4.426 -14.271 -1.646 1.00 97.50 243 ALA A O 1
ATOM 1962 N N . LEU A 1 244 ? -3.545 -14.503 -3.702 1.00 95.88 244 LEU A N 1
ATOM 1963 C CA . LEU A 1 244 ? -3.319 -15.947 -3.610 1.00 95.88 244 LEU A CA 1
ATOM 1964 C C . LEU A 1 244 ? -2.325 -16.296 -2.497 1.00 95.88 244 LEU A C 1
ATOM 1966 O O . LEU A 1 244 ? -2.630 -17.126 -1.643 1.00 95.88 244 LEU A O 1
ATOM 1970 N N . ARG A 1 245 ? -1.168 -15.621 -2.450 1.00 95.69 245 ARG A N 1
ATOM 1971 C CA . ARG A 1 245 ? -0.144 -15.856 -1.420 1.00 95.69 245 ARG A CA 1
ATOM 1972 C C . ARG A 1 245 ? -0.691 -15.662 -0.009 1.00 95.69 245 ARG A C 1
ATOM 1974 O O . ARG A 1 245 ? -0.430 -16.466 0.882 1.00 95.69 245 ARG A O 1
ATOM 1981 N N . GLU A 1 246 ? -1.431 -14.578 0.192 1.00 96.12 246 GLU A N 1
ATOM 1982 C CA . GLU A 1 246 ? -1.944 -14.183 1.504 1.00 96.12 246 GLU A CA 1
ATOM 1983 C C . GLU A 1 246 ? -3.317 -14.823 1.814 1.00 96.12 246 GLU A C 1
ATOM 1985 O O . GLU A 1 246 ? -3.934 -14.513 2.838 1.00 96.12 246 GLU A O 1
ATOM 1990 N N . ASN A 1 247 ? -3.781 -15.755 0.965 1.00 96.00 247 ASN A N 1
ATOM 1991 C CA . ASN A 1 247 ? -5.048 -16.488 1.075 1.00 96.00 247 ASN A CA 1
ATOM 1992 C C . ASN A 1 247 ? -6.271 -15.568 1.261 1.00 96.00 247 ASN A C 1
ATOM 1994 O O . ASN A 1 247 ? -7.110 -15.795 2.148 1.00 96.00 247 ASN A O 1
ATOM 1998 N N . LEU A 1 248 ? -6.329 -14.512 0.448 1.00 97.56 248 LEU A N 1
ATOM 1999 C CA . LEU A 1 248 ? -7.379 -13.496 0.409 1.00 97.56 248 LEU A CA 1
ATOM 2000 C C . LEU A 1 248 ? -8.390 -13.844 -0.683 1.00 97.56 248 LEU A C 1
ATOM 2002 O O . LEU A 1 248 ? -8.018 -14.301 -1.762 1.00 97.56 248 LEU A O 1
ATOM 2006 N N . THR A 1 249 ? -9.668 -13.621 -0.398 1.00 96.44 249 THR A N 1
ATOM 2007 C CA . THR A 1 249 ? -10.776 -14.013 -1.282 1.00 96.44 249 THR A CA 1
ATOM 2008 C C . THR A 1 249 ? -11.566 -12.822 -1.796 1.00 96.44 249 THR A C 1
ATOM 2010 O O . THR A 1 249 ? -12.352 -12.979 -2.714 1.00 96.44 249 THR A O 1
ATOM 2013 N N . GLU A 1 250 ? -11.366 -11.626 -1.246 1.00 97.31 250 GLU A N 1
ATOM 2014 C CA . GLU A 1 250 ? -12.090 -10.428 -1.670 1.00 97.31 250 GLU A CA 1
ATOM 2015 C C . GLU A 1 250 ? -11.100 -9.302 -1.955 1.00 97.31 250 GLU A C 1
ATOM 2017 O O . GLU A 1 250 ? -10.298 -8.948 -1.094 1.00 97.31 250 GLU A O 1
ATOM 2022 N N . ILE A 1 251 ? -11.143 -8.722 -3.153 1.00 97.50 251 ILE A N 1
ATOM 2023 C CA . ILE A 1 251 ? -10.243 -7.645 -3.576 1.00 97.50 251 ILE A CA 1
ATOM 2024 C C . ILE A 1 251 ? -11.053 -6.383 -3.838 1.00 97.50 251 ILE A C 1
ATOM 2026 O O . ILE A 1 251 ? -11.935 -6.361 -4.691 1.00 97.50 251 ILE A O 1
ATOM 2030 N N . TYR A 1 252 ? -10.707 -5.310 -3.138 1.00 95.50 252 TYR A N 1
ATOM 2031 C CA . TYR A 1 252 ? -11.346 -4.006 -3.238 1.00 95.50 252 TYR A CA 1
ATOM 2032 C C . TYR A 1 252 ? -10.428 -3.021 -3.949 1.00 95.50 252 TYR A C 1
ATOM 2034 O O . TYR A 1 252 ? -9.425 -2.577 -3.400 1.00 95.50 252 TYR A O 1
ATOM 2042 N N . LEU A 1 253 ? -10.779 -2.675 -5.181 1.00 91.75 253 LEU A N 1
ATOM 2043 C CA . LEU A 1 253 ? -9.988 -1.850 -6.082 1.00 91.75 253 LEU A CA 1
ATOM 2044 C C . LEU A 1 253 ? -10.451 -0.397 -6.027 1.00 91.75 253 LEU A C 1
ATOM 2046 O O . LEU A 1 253 ? -11.608 -0.102 -6.330 1.00 91.75 253 LEU A O 1
ATOM 2050 N N . VAL A 1 254 ? -9.535 0.526 -5.737 1.00 85.75 254 VAL A N 1
ATOM 2051 C CA . VAL A 1 254 ? -9.692 1.918 -6.186 1.00 85.75 254 VAL A CA 1
ATOM 2052 C C . VAL A 1 254 ? -9.284 2.006 -7.660 1.00 85.75 254 VAL A C 1
ATOM 2054 O O . VAL A 1 254 ? -8.434 1.241 -8.118 1.00 85.75 254 VAL A O 1
ATOM 2057 N N . GLY A 1 255 ? -9.872 2.925 -8.428 1.00 79.44 255 GLY A N 1
ATOM 2058 C CA . GLY A 1 255 ? -9.538 3.137 -9.844 1.00 79.44 255 GLY A CA 1
ATOM 2059 C C . GLY A 1 255 ? -8.132 3.714 -10.073 1.00 79.44 255 GLY A C 1
ATOM 2060 O O . GLY A 1 255 ? -8.001 4.853 -10.523 1.00 79.44 255 GLY A O 1
ATOM 2061 N N . PHE A 1 256 ? -7.078 2.954 -9.766 1.00 86.81 256 PHE A N 1
ATOM 2062 C CA . PHE A 1 256 ? -5.682 3.366 -9.930 1.00 86.81 256 PHE A CA 1
ATOM 2063 C C . PHE A 1 256 ? -5.367 3.699 -11.396 1.00 86.81 256 PHE A C 1
ATOM 2065 O O . PHE A 1 256 ? -5.816 3.015 -12.312 1.00 86.81 256 PHE A O 1
ATOM 2072 N N . GLY A 1 257 ? -4.626 4.784 -11.638 1.00 81.06 257 GLY A N 1
ATOM 2073 C CA . GLY A 1 257 ? -4.317 5.250 -12.998 1.00 81.06 257 GLY A CA 1
ATOM 2074 C C . GLY A 1 257 ? -5.472 5.956 -13.723 1.00 81.06 257 GLY A C 1
ATOM 2075 O O . GLY A 1 257 ? -5.236 6.630 -14.718 1.00 81.06 257 GLY A O 1
ATOM 2076 N N . LEU A 1 258 ? -6.719 5.851 -13.255 1.00 76.81 258 LEU A N 1
ATOM 2077 C CA . LEU A 1 258 ? -7.901 6.283 -14.022 1.00 76.81 258 LEU A CA 1
ATOM 2078 C C . LEU A 1 258 ? -8.505 7.614 -13.552 1.00 76.81 258 LEU A C 1
ATOM 2080 O O . LEU A 1 258 ? -9.424 8.121 -14.190 1.00 76.81 258 LEU A O 1
ATOM 2084 N N . GLY A 1 259 ? -8.024 8.148 -12.426 1.00 74.06 259 GLY A N 1
ATOM 2085 C CA . GLY A 1 259 ? -8.418 9.449 -11.883 1.00 74.06 259 GLY A CA 1
ATOM 2086 C C . GLY A 1 259 ? -7.656 10.601 -12.540 1.00 74.06 259 GLY A C 1
ATOM 2087 O O . GLY A 1 259 ? -7.751 10.812 -13.744 1.00 74.06 259 GLY A O 1
ATOM 2088 N N . HIS A 1 260 ? -6.878 11.341 -11.745 1.00 67.31 260 HIS A N 1
ATOM 2089 C CA . HIS A 1 260 ? -6.108 12.497 -12.227 1.00 67.31 260 HIS A CA 1
ATOM 2090 C C . HIS A 1 260 ? -5.111 12.144 -13.347 1.00 67.31 260 HIS A C 1
ATOM 2092 O O . HIS A 1 260 ? -4.852 12.964 -14.220 1.00 67.31 260 HIS A O 1
ATOM 2098 N N . PHE A 1 261 ? -4.642 10.894 -13.360 1.00 64.62 261 PHE A N 1
ATOM 2099 C CA . PHE A 1 261 ? -3.670 10.375 -14.319 1.00 64.62 261 PHE A CA 1
ATOM 2100 C C . PHE A 1 261 ? -4.227 10.112 -15.735 1.00 64.62 261 PHE A C 1
ATOM 2102 O O . PHE A 1 261 ? -3.441 9.796 -16.623 1.00 64.62 261 PHE A O 1
ATOM 2109 N N . ASP A 1 262 ? -5.549 10.212 -15.943 1.00 68.94 262 ASP A N 1
ATOM 2110 C CA . ASP A 1 262 ? -6.237 10.157 -17.252 1.00 68.94 262 ASP A CA 1
ATOM 2111 C C . ASP A 1 262 ? -5.795 9.005 -18.187 1.00 68.94 262 ASP A C 1
ATOM 2113 O O . ASP A 1 262 ? -5.657 9.156 -19.405 1.00 68.94 262 ASP A O 1
ATOM 2117 N N . ASN A 1 263 ? -5.537 7.814 -17.630 1.00 77.75 263 ASN A N 1
ATOM 2118 C CA . ASN A 1 263 ? -5.194 6.652 -18.450 1.00 77.75 263 ASN A CA 1
ATOM 2119 C C . ASN A 1 263 ? -6.395 6.139 -19.263 1.00 77.75 263 ASN A C 1
ATOM 2121 O O . ASN A 1 263 ? -7.557 6.224 -18.860 1.00 77.75 263 ASN A O 1
ATOM 2125 N N . SER A 1 264 ? -6.090 5.482 -20.387 1.00 82.75 264 SER A N 1
ATOM 2126 C CA . SER A 1 264 ? -7.090 4.781 -21.196 1.00 82.75 264 SER A CA 1
ATOM 2127 C C . SER A 1 264 ? -7.746 3.644 -20.412 1.00 82.75 264 SER A C 1
ATOM 2129 O O . SER A 1 264 ? -7.084 2.695 -19.981 1.00 82.75 264 SER A O 1
ATOM 2131 N N . ARG A 1 265 ? -9.078 3.698 -20.311 1.00 84.12 265 ARG A N 1
ATOM 2132 C CA . ARG A 1 265 ? -9.891 2.620 -19.731 1.00 84.12 265 ARG A CA 1
ATOM 2133 C C . ARG A 1 265 ? -9.738 1.310 -20.496 1.00 84.12 265 ARG A C 1
ATOM 2135 O O . ARG A 1 265 ? -9.750 0.255 -19.875 1.00 84.12 265 ARG A O 1
ATOM 2142 N N . ASP A 1 266 ? -9.564 1.361 -21.814 1.00 86.44 266 ASP A N 1
ATOM 2143 C CA . ASP A 1 266 ? -9.401 0.145 -22.612 1.00 86.44 266 ASP A CA 1
ATOM 2144 C C . ASP A 1 266 ? -8.074 -0.557 -22.302 1.00 86.44 266 ASP A C 1
ATOM 2146 O O . ASP A 1 266 ? -8.060 -1.777 -22.164 1.00 86.44 266 ASP A O 1
ATOM 2150 N N . HIS A 1 267 ? -6.981 0.190 -22.087 1.00 90.06 267 HIS A N 1
ATOM 2151 C CA . HIS A 1 267 ? -5.704 -0.412 -21.674 1.00 90.06 267 HIS A CA 1
ATOM 2152 C C . HIS A 1 267 ? -5.803 -1.058 -20.288 1.00 90.06 267 HIS A C 1
ATOM 2154 O O . HIS A 1 267 ? -5.279 -2.149 -20.076 1.00 90.06 267 HIS A O 1
ATOM 2160 N N . TYR A 1 268 ? -6.512 -0.409 -19.361 1.00 89.56 268 TYR A N 1
ATOM 2161 C CA . TYR A 1 268 ? -6.766 -0.948 -18.027 1.00 89.56 268 TYR A CA 1
ATOM 2162 C C . TYR A 1 268 ? -7.562 -2.259 -18.081 1.00 89.56 268 TYR A C 1
ATOM 2164 O O . TYR A 1 268 ? -7.179 -3.242 -17.448 1.00 89.56 268 TYR A O 1
ATOM 2172 N N . VAL A 1 269 ? -8.644 -2.296 -18.869 1.00 89.25 269 VAL A N 1
ATOM 2173 C CA . VAL A 1 269 ? -9.471 -3.501 -19.040 1.00 89.25 269 VAL A CA 1
ATOM 2174 C C . VAL A 1 269 ? -8.696 -4.621 -19.714 1.00 89.25 269 VAL A C 1
ATOM 2176 O O . VAL A 1 269 ? -8.756 -5.752 -19.240 1.00 89.25 269 VAL A O 1
ATOM 2179 N N . GLN A 1 270 ? -7.941 -4.319 -20.769 1.00 92.25 270 GLN A N 1
ATOM 2180 C CA . GLN A 1 270 ? -7.129 -5.324 -21.448 1.00 92.25 270 GLN A CA 1
ATOM 2181 C C . GLN A 1 270 ? -6.053 -5.894 -20.514 1.00 92.25 270 GLN A C 1
ATOM 2183 O O . GLN A 1 270 ? -5.842 -7.103 -20.489 1.00 92.25 270 GLN A O 1
ATOM 2188 N N . GLY A 1 271 ? -5.420 -5.048 -19.694 1.00 94.31 271 GLY A N 1
ATOM 2189 C CA . GLY A 1 271 ? -4.468 -5.501 -18.683 1.00 94.31 271 GLY A CA 1
ATOM 2190 C C . GLY A 1 271 ? -5.100 -6.433 -17.645 1.00 94.31 271 GLY A C 1
ATOM 2191 O O . GLY A 1 271 ? -4.532 -7.477 -17.325 1.00 94.31 271 GLY A O 1
ATOM 2192 N N . LEU A 1 272 ? -6.307 -6.105 -17.170 1.00 94.00 272 LEU A N 1
ATOM 2193 C CA . LEU A 1 272 ? -7.076 -6.981 -16.285 1.00 94.00 272 LEU A CA 1
ATOM 2194 C C . LEU A 1 272 ? -7.395 -8.321 -16.963 1.00 94.00 272 LEU A C 1
ATOM 2196 O O . LEU A 1 272 ? -7.143 -9.366 -16.376 1.00 94.00 272 LEU A O 1
ATOM 2200 N N . GLN A 1 273 ? -7.889 -8.309 -18.204 1.00 93.19 273 GLN A N 1
ATOM 2201 C CA . GLN A 1 273 ? -8.197 -9.530 -18.961 1.00 93.19 273 GLN A CA 1
ATOM 2202 C C . GLN A 1 273 ? -6.972 -10.438 -19.118 1.00 93.19 273 GLN A C 1
ATOM 2204 O O . GLN A 1 273 ? -7.067 -11.638 -18.863 1.00 93.19 273 GLN A O 1
ATOM 2209 N N . ASN A 1 274 ? -5.818 -9.868 -19.470 1.00 95.44 274 ASN A N 1
ATOM 2210 C CA . ASN A 1 274 ? -4.572 -10.618 -19.609 1.00 95.44 274 ASN A CA 1
ATOM 2211 C C . ASN A 1 274 ? -4.161 -11.279 -18.281 1.00 95.44 274 ASN A C 1
ATOM 2213 O O . ASN A 1 274 ? -3.769 -12.446 -18.259 1.00 95.44 274 ASN A O 1
ATOM 2217 N N . ALA A 1 275 ? -4.283 -10.559 -17.161 1.00 95.44 275 ALA A N 1
ATOM 2218 C CA . ALA A 1 275 ? -3.973 -11.104 -15.843 1.00 95.44 275 ALA A CA 1
ATOM 2219 C C . ALA A 1 275 ? -4.972 -12.194 -15.411 1.00 95.44 275 ALA A C 1
ATOM 2221 O O . ALA A 1 275 ? -4.557 -13.228 -14.896 1.00 95.44 275 ALA A O 1
ATOM 2222 N N . LEU A 1 276 ? -6.272 -12.018 -15.669 1.00 94.12 276 LEU A N 1
ATOM 2223 C CA . LEU A 1 276 ? -7.281 -13.052 -15.404 1.00 94.12 276 LEU A CA 1
ATOM 2224 C C . LEU A 1 276 ? -6.994 -14.331 -16.199 1.00 94.12 276 LEU A C 1
ATOM 2226 O O . LEU A 1 276 ? -7.065 -15.424 -15.646 1.00 94.12 276 LEU A O 1
ATOM 2230 N N . GLN A 1 277 ? -6.628 -14.198 -17.478 1.00 93.25 277 GLN A N 1
ATOM 2231 C CA . GLN A 1 277 ? -6.261 -15.336 -18.319 1.00 93.25 277 GLN A CA 1
ATOM 2232 C C . GLN A 1 277 ? -5.037 -16.079 -17.768 1.00 93.25 277 GLN A C 1
ATOM 2234 O O . GLN A 1 277 ? -5.020 -17.308 -17.775 1.00 93.25 277 GLN A O 1
ATOM 2239 N N . PHE A 1 278 ? -4.036 -15.347 -17.270 1.00 93.62 278 PHE A N 1
ATOM 2240 C CA . PHE A 1 278 ? -2.834 -15.928 -16.671 1.00 93.62 278 PHE A CA 1
ATOM 2241 C C . PHE A 1 278 ? -3.159 -16.800 -15.444 1.00 93.62 278 PHE A C 1
ATOM 2243 O O . PHE A 1 278 ? -2.653 -17.917 -15.331 1.00 93.62 278 PHE A O 1
ATOM 2250 N N . PHE A 1 279 ? -4.043 -16.327 -14.559 1.00 93.31 279 PHE A N 1
ATOM 2251 C CA . PHE A 1 279 ? -4.395 -17.022 -13.313 1.00 93.31 279 PHE A CA 1
ATOM 2252 C C . PHE A 1 279 ? -5.587 -17.987 -13.427 1.00 93.31 279 PHE A C 1
ATOM 2254 O O . PHE A 1 279 ? -5.891 -18.688 -12.465 1.00 93.31 279 PHE A O 1
ATOM 2261 N N . ALA A 1 280 ? -6.253 -18.076 -14.583 1.00 91.19 280 ALA A N 1
ATOM 2262 C CA . ALA A 1 280 ? -7.537 -18.773 -14.737 1.00 91.19 280 ALA A CA 1
ATOM 2263 C C . ALA A 1 280 ? -7.564 -20.224 -14.211 1.00 91.19 280 ALA A C 1
ATOM 2265 O O . ALA A 1 280 ? -8.596 -20.679 -13.724 1.00 91.19 280 ALA A O 1
ATOM 2266 N N . ASN A 1 281 ? -6.440 -20.943 -14.296 1.00 89.88 281 ASN A N 1
ATOM 2267 C CA . ASN A 1 281 ? -6.330 -22.350 -13.889 1.00 89.88 281 ASN A CA 1
ATOM 2268 C C . ASN A 1 281 ? -5.656 -22.558 -12.523 1.00 89.88 281 ASN A C 1
ATOM 2270 O O . ASN A 1 281 ? -5.321 -23.689 -12.175 1.00 89.88 281 ASN A O 1
ATOM 2274 N N . TRP A 1 282 ? -5.407 -21.489 -11.771 1.00 92.56 282 TRP A N 1
ATOM 2275 C CA . TRP A 1 282 ? -4.692 -21.573 -10.505 1.00 92.56 282 TRP A CA 1
ATOM 2276 C C . TRP A 1 282 ? -5.632 -21.941 -9.372 1.00 92.56 282 TRP A C 1
ATOM 2278 O O . TRP A 1 282 ? -6.751 -21.429 -9.267 1.00 92.56 282 TRP A O 1
ATOM 2288 N N . GLU A 1 283 ? -5.163 -22.823 -8.496 1.00 91.69 283 GLU A N 1
ATOM 2289 C CA . GLU A 1 283 ? -5.926 -23.223 -7.324 1.00 91.69 283 GLU A CA 1
ATOM 2290 C C . GLU A 1 283 ? -6.225 -22.004 -6.438 1.00 91.69 283 GLU A C 1
ATOM 2292 O O . GLU A 1 283 ? -5.372 -21.152 -6.200 1.00 91.69 283 GLU A O 1
ATOM 2297 N N . GLY A 1 284 ? -7.474 -21.894 -5.983 1.00 90.00 284 GLY A N 1
ATOM 2298 C CA . GLY A 1 284 ? -7.940 -20.779 -5.159 1.00 90.00 284 GLY A CA 1
ATOM 2299 C C . GLY A 1 284 ? -8.333 -19.517 -5.933 1.00 90.00 284 GLY A C 1
ATOM 2300 O O . GLY A 1 284 ? -9.134 -18.744 -5.414 1.00 90.00 284 GLY A O 1
ATOM 2301 N N . PHE A 1 285 ? -7.880 -19.329 -7.178 1.00 92.25 285 PHE A N 1
ATOM 2302 C CA . PHE A 1 285 ? -8.177 -18.116 -7.952 1.00 92.25 285 PHE A CA 1
ATOM 2303 C C . PHE A 1 285 ? -9.672 -17.930 -8.237 1.00 92.25 285 PHE A C 1
ATOM 2305 O O . PHE A 1 285 ? -10.190 -16.819 -8.157 1.00 92.25 285 PHE A O 1
ATOM 2312 N N . GLN A 1 286 ? -10.396 -19.025 -8.484 1.00 89.94 286 GLN A N 1
ATOM 2313 C CA . GLN A 1 286 ? -11.845 -18.992 -8.709 1.00 89.94 286 GLN A CA 1
ATOM 2314 C C . GLN A 1 286 ? -12.629 -18.446 -7.498 1.00 89.94 286 GLN A C 1
ATOM 2316 O O . GLN A 1 286 ? -13.729 -17.923 -7.670 1.00 89.94 286 GLN A O 1
ATOM 2321 N N . ASN A 1 287 ? -12.054 -18.510 -6.292 1.00 91.44 287 ASN A N 1
ATOM 2322 C CA . ASN A 1 287 ? -12.685 -18.013 -5.069 1.00 91.44 287 ASN A CA 1
ATOM 2323 C C . ASN A 1 287 ? -12.501 -16.500 -4.863 1.00 91.44 287 ASN A C 1
ATOM 2325 O O . ASN A 1 287 ? -12.968 -15.978 -3.853 1.00 91.44 287 ASN A O 1
ATOM 2329 N N . ILE A 1 288 ? -11.799 -15.802 -5.763 1.00 94.25 288 ILE A N 1
ATOM 2330 C CA . ILE A 1 288 ? -11.535 -14.368 -5.633 1.00 94.25 288 ILE A CA 1
ATOM 2331 C C . ILE A 1 288 ? -12.721 -13.553 -6.170 1.00 94.25 288 ILE A C 1
ATOM 2333 O O . ILE A 1 288 ? -13.098 -13.658 -7.336 1.00 94.25 288 ILE A O 1
ATOM 2337 N N . GLY A 1 289 ? -13.284 -12.689 -5.327 1.00 94.44 289 GLY A N 1
ATOM 2338 C CA . GLY A 1 289 ? -14.218 -11.630 -5.698 1.00 94.44 289 GLY A CA 1
ATOM 2339 C C . GLY A 1 289 ? -13.504 -10.304 -5.966 1.00 94.44 289 GLY A C 1
ATOM 2340 O O . GLY A 1 289 ? -12.562 -9.936 -5.264 1.00 94.44 289 GLY A O 1
ATOM 2341 N N . LEU A 1 290 ? -13.962 -9.566 -6.979 1.00 94.69 290 LEU A N 1
ATOM 2342 C CA . LEU A 1 290 ? -13.462 -8.240 -7.340 1.00 94.69 290 LEU A CA 1
ATOM 2343 C C . LEU A 1 290 ? -14.525 -7.166 -7.097 1.00 94.69 290 LEU A C 1
ATOM 2345 O O . LEU A 1 290 ? -15.621 -7.219 -7.652 1.00 94.69 290 LEU A O 1
ATOM 2349 N N . HIS A 1 291 ? -14.172 -6.139 -6.332 1.00 93.19 291 HIS A N 1
ATOM 2350 C CA . HIS A 1 291 ? -15.061 -5.049 -5.941 1.00 93.19 291 HIS A CA 1
ATOM 2351 C C . HIS A 1 291 ? -14.453 -3.711 -6.332 1.00 93.19 291 HIS A C 1
ATOM 2353 O O . HIS A 1 291 ? -13.381 -3.350 -5.858 1.00 93.19 291 HIS A O 1
ATOM 2359 N N . PHE A 1 292 ? -15.133 -2.943 -7.175 1.00 89.44 292 PHE A N 1
ATOM 2360 C CA . PHE A 1 292 ? -14.672 -1.616 -7.580 1.00 89.44 292 PHE A CA 1
ATOM 2361 C C . PHE A 1 292 ? -15.275 -0.540 -6.676 1.00 89.44 292 PHE A C 1
ATOM 2363 O O . PHE A 1 292 ? -16.498 -0.374 -6.634 1.00 89.44 292 PHE A O 1
ATOM 2370 N N . LEU A 1 293 ? -14.411 0.210 -5.988 1.00 84.81 293 LEU A N 1
ATOM 2371 C CA . LEU A 1 293 ? -14.779 1.331 -5.129 1.00 84.81 293 LEU A CA 1
ATOM 2372 C C . LEU A 1 293 ? -14.765 2.650 -5.901 1.00 84.81 293 LEU A C 1
ATOM 2374 O O . LEU A 1 293 ? -13.800 2.960 -6.597 1.00 84.81 293 LEU A O 1
ATOM 2378 N N . ASP A 1 294 ? -15.831 3.439 -5.728 1.00 70.69 294 ASP A N 1
ATOM 2379 C CA . ASP A 1 294 ? -15.935 4.832 -6.210 1.00 70.69 294 ASP A CA 1
ATOM 2380 C C . ASP A 1 294 ? -15.689 5.011 -7.718 1.00 70.69 294 ASP A C 1
ATOM 2382 O O . ASP A 1 294 ? -15.272 6.056 -8.213 1.00 70.69 294 ASP A O 1
ATOM 2386 N N . TYR A 1 295 ? -15.965 3.953 -8.473 1.00 69.06 295 TYR A N 1
ATOM 2387 C CA . TYR A 1 295 ? -15.955 3.988 -9.921 1.00 69.06 295 TYR A CA 1
ATOM 2388 C C . TYR A 1 295 ? -17.327 4.442 -10.451 1.00 69.06 295 TYR A C 1
ATOM 2390 O O . TYR A 1 295 ? -18.344 4.313 -9.769 1.00 69.06 295 TYR A O 1
ATOM 2398 N N . SER A 1 296 ? -17.411 4.970 -11.675 1.00 72.81 296 SER A N 1
ATOM 2399 C CA . SER A 1 296 ? -18.733 5.138 -12.292 1.00 72.81 296 SER A CA 1
ATOM 2400 C C . SER A 1 296 ? -19.365 3.758 -12.512 1.00 72.81 296 SER A C 1
ATOM 2402 O O . SER A 1 296 ? -18.728 2.866 -13.079 1.00 72.81 296 SER A O 1
ATOM 2404 N N . GLU A 1 297 ? -20.614 3.579 -12.079 1.00 78.44 297 GLU A N 1
ATOM 2405 C CA . GLU A 1 297 ? -21.336 2.311 -12.234 1.00 78.44 297 GLU A CA 1
ATOM 2406 C C . GLU A 1 297 ? -21.332 1.841 -13.701 1.00 78.44 297 GLU A C 1
ATOM 2408 O O . GLU A 1 297 ? -21.090 0.671 -13.991 1.00 78.44 297 GLU A O 1
ATOM 2413 N N . ALA A 1 298 ? -21.487 2.781 -14.641 1.00 77.94 298 ALA A N 1
ATOM 2414 C CA . ALA A 1 298 ? -21.426 2.523 -16.078 1.00 77.94 298 ALA A CA 1
ATOM 2415 C C . ALA A 1 298 ? -20.102 1.880 -16.515 1.00 77.94 298 ALA A C 1
ATOM 2417 O O . ALA A 1 298 ? -20.094 0.990 -17.363 1.00 77.94 298 ALA A O 1
ATOM 2418 N N . THR A 1 299 ? -18.973 2.299 -15.941 1.00 75.25 299 THR A N 1
ATOM 2419 C CA . THR A 1 299 ? -17.694 1.676 -16.280 1.00 75.25 299 THR A CA 1
ATOM 2420 C C . THR A 1 299 ? -17.546 0.303 -15.648 1.00 75.25 299 THR A C 1
ATOM 2422 O O . THR A 1 299 ? -17.066 -0.589 -16.333 1.00 75.25 299 THR A O 1
ATOM 2425 N N . VAL A 1 300 ? -17.986 0.080 -14.405 1.00 81.31 300 VAL A N 1
ATOM 2426 C CA . VAL A 1 300 ? -17.934 -1.274 -13.821 1.00 81.31 300 VAL A CA 1
ATOM 2427 C C . VAL A 1 300 ? -18.806 -2.237 -14.622 1.00 81.31 300 VAL A C 1
ATOM 2429 O O . VAL A 1 300 ? -18.380 -3.355 -14.895 1.00 81.31 300 VAL A O 1
ATOM 2432 N N . HIS A 1 301 ? -19.975 -1.791 -15.091 1.00 83.19 301 HIS A N 1
ATOM 2433 C CA . HIS A 1 301 ? -20.793 -2.570 -16.025 1.00 83.19 301 HIS A CA 1
ATOM 2434 C C . HIS A 1 301 ? -20.059 -2.857 -17.340 1.00 83.19 301 HIS A C 1
ATOM 2436 O O . HIS A 1 301 ? -20.099 -3.989 -17.812 1.00 83.19 301 HIS A O 1
ATOM 2442 N N . ALA A 1 302 ? -19.343 -1.882 -17.911 1.00 78.94 302 ALA A N 1
ATOM 2443 C CA . ALA A 1 302 ? -18.551 -2.088 -19.128 1.00 78.94 302 ALA A CA 1
ATOM 2444 C C . ALA A 1 302 ? -17.371 -3.058 -18.925 1.00 78.94 302 ALA A C 1
ATOM 2446 O O . ALA A 1 302 ? -17.073 -3.852 -19.815 1.00 78.94 302 ALA A O 1
ATOM 2447 N N . ILE A 1 303 ? -16.721 -3.014 -17.757 1.00 81.06 303 ILE A N 1
ATOM 2448 C CA . ILE A 1 303 ? -15.674 -3.960 -17.348 1.00 81.06 303 ILE A CA 1
ATOM 2449 C C . ILE A 1 303 ? -16.277 -5.363 -17.229 1.00 81.06 303 ILE A C 1
ATOM 2451 O O . ILE A 1 303 ? -15.800 -6.297 -17.869 1.00 81.06 303 ILE A O 1
ATOM 2455 N N . ARG A 1 304 ? -17.371 -5.496 -16.469 1.00 84.50 304 ARG A N 1
ATOM 2456 C CA . ARG A 1 304 ? -18.085 -6.761 -16.253 1.00 84.50 304 ARG A CA 1
ATOM 2457 C C . ARG A 1 304 ? -18.556 -7.384 -17.568 1.00 84.50 304 ARG A C 1
ATOM 2459 O O . ARG A 1 304 ? -18.448 -8.587 -17.734 1.00 84.50 304 ARG A O 1
ATOM 2466 N N . ALA A 1 305 ? -19.030 -6.582 -18.520 1.00 83.62 305 ALA A N 1
ATOM 2467 C CA . ALA A 1 305 ? -19.477 -7.072 -19.826 1.00 83.62 305 ALA A CA 1
ATOM 2468 C C . ALA A 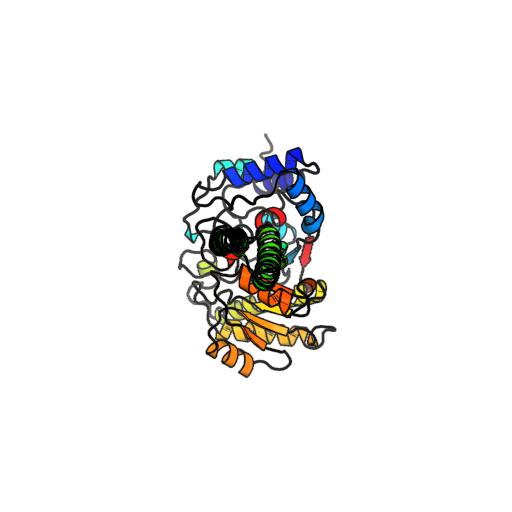1 305 ? -18.349 -7.680 -20.684 1.00 83.62 305 ALA A C 1
ATOM 2470 O O . ALA A 1 305 ? -18.636 -8.400 -21.636 1.00 83.62 305 ALA A O 1
ATOM 2471 N N . LYS A 1 306 ? -17.083 -7.375 -20.375 1.00 82.06 306 LYS A N 1
ATOM 2472 C CA . LYS A 1 306 ? -15.899 -7.855 -21.102 1.00 82.06 306 LYS A CA 1
ATOM 2473 C C . LYS A 1 306 ? -15.131 -8.947 -20.344 1.00 82.06 306 LYS A C 1
ATOM 2475 O O . LYS A 1 306 ? -14.108 -9.413 -20.843 1.00 82.06 306 LYS A O 1
ATOM 2480 N N . ILE A 1 307 ? -15.567 -9.315 -19.140 1.00 81.12 307 ILE A N 1
ATOM 2481 C CA . ILE A 1 307 ? -14.834 -10.215 -18.251 1.00 81.12 307 ILE A CA 1
ATOM 2482 C C . ILE A 1 307 ? -15.726 -11.376 -17.822 1.00 81.12 307 ILE A C 1
ATOM 2484 O O . ILE A 1 307 ? -16.792 -11.179 -17.246 1.00 81.12 307 ILE A O 1
ATOM 2488 N N . GLU A 1 308 ? -15.239 -12.592 -18.054 1.00 78.62 308 GLU A N 1
ATOM 2489 C CA . GLU A 1 308 ? -15.881 -13.838 -17.641 1.00 78.62 308 GLU A CA 1
ATOM 2490 C C . GLU A 1 308 ? -15.082 -14.518 -16.517 1.00 78.62 308 GLU A C 1
ATOM 2492 O O . GLU A 1 308 ? -13.904 -14.232 -16.310 1.00 78.62 308 GLU A O 1
ATOM 2497 N N . GLY A 1 309 ? -15.723 -15.430 -15.781 1.00 75.00 309 GLY A N 1
ATOM 2498 C CA . GLY A 1 309 ? -15.043 -16.316 -14.826 1.00 75.00 309 GLY A CA 1
ATOM 2499 C C . GLY A 1 309 ? -14.729 -15.729 -13.446 1.00 75.00 309 GLY A C 1
ATOM 2500 O O . GLY A 1 309 ? -14.277 -16.473 -12.582 1.00 75.00 309 GLY A O 1
ATOM 2501 N N . ILE A 1 310 ? -15.010 -14.445 -13.200 1.00 84.44 310 ILE A N 1
ATOM 2502 C CA . ILE A 1 310 ? -14.805 -13.805 -11.893 1.00 84.44 310 ILE A CA 1
ATOM 2503 C C . ILE A 1 310 ? -15.993 -12.925 -11.494 1.00 84.44 310 ILE A C 1
ATOM 2505 O O . ILE A 1 310 ? -16.617 -12.261 -12.326 1.00 84.44 310 ILE A O 1
ATOM 2509 N N . LYS A 1 311 ? -16.321 -12.916 -10.198 1.00 87.25 311 LYS A N 1
ATOM 2510 C CA . LYS A 1 311 ? -17.376 -12.062 -9.648 1.00 87.25 311 LYS A CA 1
ATOM 2511 C C . LYS A 1 311 ? -16.874 -10.618 -9.596 1.00 87.25 311 LYS A C 1
ATOM 2513 O O . LYS A 1 311 ? -15.935 -10.331 -8.864 1.00 87.25 311 LYS A O 1
ATOM 2518 N N . ILE A 1 312 ? -17.511 -9.717 -10.345 1.00 86.62 312 ILE A N 1
ATOM 2519 C CA . ILE A 1 312 ? -17.213 -8.276 -10.319 1.00 86.62 312 ILE A CA 1
ATOM 2520 C C . ILE A 1 312 ? -18.405 -7.520 -9.751 1.00 86.62 312 ILE A C 1
ATOM 2522 O O . ILE A 1 312 ? -19.491 -7.583 -10.327 1.00 86.62 312 ILE A O 1
ATOM 2526 N N . GLU A 1 313 ? -18.209 -6.749 -8.686 1.00 87.56 313 GLU A N 1
ATOM 2527 C CA . GLU A 1 313 ? -19.225 -5.909 -8.047 1.00 87.56 313 GLU A CA 1
ATOM 2528 C C . GLU A 1 313 ? -18.814 -4.434 -8.013 1.00 87.56 313 GLU A C 1
ATOM 2530 O O . GLU A 1 313 ? -17.636 -4.082 -7.964 1.00 87.56 313 GLU A O 1
ATOM 2535 N N . TYR A 1 314 ? -19.815 -3.557 -8.081 1.00 86.44 314 TYR A N 1
ATOM 2536 C CA . TYR A 1 314 ? -19.636 -2.124 -7.886 1.00 86.44 314 TYR A CA 1
ATOM 2537 C C . TYR A 1 314 ? -20.076 -1.758 -6.477 1.00 86.44 314 TYR A C 1
ATOM 2539 O O . TYR A 1 314 ? -21.190 -2.094 -6.072 1.00 86.44 314 TYR A O 1
ATOM 2547 N N . ILE A 1 315 ? -19.230 -1.018 -5.764 1.00 83.38 315 ILE A N 1
ATOM 2548 C CA . ILE A 1 315 ? -19.550 -0.495 -4.444 1.00 83.38 315 ILE A CA 1
ATOM 2549 C C . ILE A 1 315 ? -19.401 1.019 -4.484 1.00 83.38 315 ILE A C 1
ATOM 2551 O O . ILE A 1 315 ? -18.308 1.578 -4.604 1.00 83.38 315 ILE A O 1
ATOM 2555 N N . LYS A 1 316 ? -20.541 1.698 -4.361 1.00 81.00 316 LYS A N 1
ATOM 2556 C CA . LYS A 1 316 ? -20.573 3.147 -4.215 1.00 81.00 316 LYS A CA 1
ATOM 2557 C C . LYS A 1 316 ? -20.050 3.523 -2.834 1.00 81.00 316 LYS A C 1
ATOM 2559 O O . LYS A 1 316 ? -20.607 3.100 -1.821 1.00 81.00 316 LYS A O 1
ATOM 2564 N N . THR A 1 317 ? -19.019 4.355 -2.798 1.00 73.00 317 THR A N 1
ATOM 2565 C CA . THR A 1 317 ? -18.430 4.854 -1.552 1.00 73.00 317 THR A CA 1
ATOM 2566 C C . THR A 1 317 ? -18.386 6.378 -1.571 1.00 73.00 317 THR A C 1
ATOM 2568 O O . THR A 1 317 ? -18.770 7.023 -2.545 1.00 73.00 317 THR A O 1
ATOM 2571 N N . ASN A 1 318 ? -17.972 6.961 -0.452 1.00 70.25 318 ASN A N 1
ATOM 2572 C CA . ASN A 1 318 ? -17.534 8.344 -0.395 1.00 70.25 318 ASN A CA 1
ATOM 2573 C C . ASN A 1 318 ? -16.126 8.311 0.191 1.00 70.25 318 ASN A C 1
ATOM 2575 O O . ASN A 1 318 ? -15.974 7.977 1.365 1.00 70.25 318 ASN A O 1
ATOM 2579 N N . TYR A 1 319 ? -15.113 8.641 -0.609 1.00 66.31 319 TYR A N 1
ATOM 2580 C CA . TYR A 1 319 ? -13.707 8.585 -0.193 1.00 66.31 319 TYR A CA 1
ATOM 2581 C C . TYR A 1 319 ? -13.399 9.465 1.035 1.00 66.31 319 TYR A C 1
ATOM 2583 O O . TYR A 1 319 ? -12.474 9.175 1.791 1.00 66.31 319 TYR A O 1
ATOM 2591 N N . ARG A 1 320 ? -14.208 10.506 1.299 1.00 66.94 320 ARG A N 1
ATOM 2592 C CA . ARG A 1 320 ? -14.099 11.324 2.523 1.00 66.94 320 ARG A CA 1
ATOM 2593 C C . ARG A 1 320 ? -14.488 10.557 3.793 1.00 66.94 320 ARG A C 1
ATOM 2595 O O . ARG A 1 320 ? -14.079 10.950 4.877 1.00 66.94 320 ARG A O 1
ATOM 2602 N N . CYS A 1 321 ? -15.232 9.463 3.646 1.00 71.00 321 CYS A N 1
ATOM 2603 C CA . CYS A 1 321 ? -15.675 8.554 4.704 1.00 71.00 321 CYS A CA 1
ATOM 2604 C C . CYS A 1 321 ? -15.070 7.153 4.497 1.00 71.00 321 CYS A C 1
ATOM 2606 O O . CYS A 1 321 ? -15.772 6.135 4.550 1.00 71.00 321 CYS A O 1
ATOM 2608 N N . LEU A 1 322 ? -13.774 7.092 4.169 1.00 83.88 322 LEU A N 1
ATOM 2609 C CA . LEU A 1 322 ? -13.090 5.830 3.891 1.00 83.88 322 LEU A CA 1
ATOM 2610 C C . LEU A 1 322 ? -13.120 4.884 5.099 1.00 83.88 322 LEU A C 1
ATOM 2612 O O . LEU A 1 322 ? -13.344 3.690 4.911 1.00 83.88 322 LEU A O 1
ATOM 2616 N N . PHE A 1 323 ? -12.999 5.394 6.331 1.00 86.19 323 PHE A N 1
ATOM 2617 C CA . PHE A 1 323 ? -13.109 4.544 7.519 1.00 86.19 323 PHE A CA 1
ATOM 2618 C C . PHE A 1 323 ? -14.481 3.875 7.588 1.00 86.19 323 PHE A C 1
ATOM 2620 O O . PHE A 1 323 ? -14.562 2.655 7.684 1.00 86.19 323 PHE A O 1
ATOM 2627 N N . SER A 1 324 ? -15.566 4.643 7.448 1.00 83.25 324 SER A N 1
ATOM 2628 C CA . SER A 1 324 ? -16.926 4.083 7.428 1.00 83.25 324 SER A CA 1
ATOM 2629 C C . SER A 1 324 ? -17.149 3.100 6.277 1.00 83.25 324 SER A C 1
ATOM 2631 O O . SER A 1 324 ? -17.980 2.202 6.375 1.00 83.25 324 SER A O 1
ATOM 2633 N N . THR A 1 325 ? -16.436 3.268 5.162 1.00 87.56 325 THR A N 1
ATOM 2634 C CA . THR A 1 325 ? -16.475 2.312 4.049 1.00 87.56 325 THR A CA 1
ATOM 2635 C C . THR A 1 325 ? -15.818 0.993 4.450 1.00 87.56 325 THR A C 1
ATOM 2637 O O . THR A 1 325 ? -16.428 -0.057 4.278 1.00 87.56 325 THR A O 1
ATOM 2640 N N . ILE A 1 326 ? -14.621 1.040 5.037 1.00 90.69 326 ILE A N 1
ATOM 2641 C CA . ILE A 1 326 ? -13.902 -0.149 5.521 1.00 90.69 326 ILE A CA 1
ATOM 2642 C C . ILE A 1 326 ? -14.672 -0.838 6.654 1.00 90.69 326 ILE A C 1
ATOM 2644 O O . ILE A 1 326 ? -14.765 -2.060 6.670 1.00 90.69 326 ILE A O 1
ATOM 2648 N N . GLU A 1 327 ? -15.300 -0.075 7.547 1.00 88.50 327 GLU A N 1
ATOM 2649 C CA . GLU A 1 327 ? -16.163 -0.597 8.613 1.00 88.50 327 GLU A CA 1
ATOM 2650 C C . GLU A 1 327 ? -17.387 -1.343 8.054 1.00 88.50 327 GLU A C 1
ATOM 2652 O O . GLU A 1 327 ? -17.755 -2.406 8.544 1.00 88.50 327 GLU A O 1
ATOM 2657 N N . LYS A 1 328 ? -18.003 -0.850 6.974 1.00 88.25 328 LYS A N 1
ATOM 2658 C CA . LYS A 1 328 ? -19.086 -1.583 6.292 1.00 88.25 328 LYS A CA 1
ATOM 2659 C C . LYS A 1 328 ? -18.585 -2.851 5.608 1.00 88.25 328 LYS A C 1
ATOM 2661 O O . LYS A 1 328 ? -19.286 -3.863 5.603 1.00 88.25 328 LYS A O 1
ATOM 2666 N N . ILE A 1 329 ? -17.386 -2.804 5.028 1.00 91.25 329 ILE A N 1
ATOM 2667 C CA . ILE A 1 329 ? -16.755 -3.980 4.424 1.00 91.25 329 ILE A CA 1
ATOM 2668 C C . ILE A 1 329 ? -16.506 -5.038 5.501 1.00 91.25 329 ILE A C 1
ATOM 2670 O O . ILE A 1 329 ? -16.900 -6.180 5.297 1.00 91.25 329 ILE A O 1
ATOM 2674 N N . SER A 1 330 ? -15.962 -4.665 6.664 1.00 90.56 330 SER A N 1
ATOM 2675 C CA . SER A 1 330 ? -15.698 -5.604 7.766 1.00 90.56 330 SER A CA 1
ATOM 2676 C C . SER A 1 330 ? -16.963 -6.177 8.416 1.00 90.56 330 SER A C 1
ATOM 2678 O O . SER A 1 330 ? -16.908 -7.230 9.043 1.00 90.56 330 SER A O 1
ATOM 2680 N N . GLN A 1 331 ? -18.112 -5.515 8.259 1.00 88.19 331 GLN A N 1
ATOM 2681 C CA . GLN A 1 331 ? -19.421 -6.053 8.650 1.00 88.19 331 GLN A CA 1
ATOM 2682 C C . GLN A 1 331 ? -19.998 -7.035 7.620 1.00 88.19 331 GLN A C 1
ATOM 2684 O O . GLN A 1 331 ? -20.849 -7.852 7.966 1.00 88.19 331 GLN A O 1
ATOM 2689 N N . THR A 1 332 ? -19.569 -6.937 6.360 1.00 90.50 332 THR A N 1
ATOM 2690 C CA . THR A 1 332 ? -20.090 -7.749 5.247 1.00 90.50 332 THR A CA 1
ATOM 2691 C C . THR A 1 332 ? -19.211 -8.970 4.974 1.00 90.50 332 THR A C 1
ATOM 2693 O O . THR A 1 332 ? -19.723 -10.042 4.659 1.00 90.50 332 THR A O 1
ATOM 2696 N N . PHE A 1 333 ? -17.896 -8.815 5.115 1.00 92.25 333 PHE A N 1
ATOM 2697 C CA . PHE A 1 333 ? -16.882 -9.824 4.829 1.00 92.25 333 PHE A CA 1
ATOM 2698 C C . PHE A 1 333 ? -15.934 -9.985 6.016 1.00 92.25 333 PHE A C 1
ATOM 2700 O O . PHE A 1 333 ? -15.714 -9.050 6.786 1.00 92.25 333 PHE A O 1
ATOM 2707 N N . ASP A 1 334 ? -15.314 -11.161 6.130 1.00 94.69 334 ASP A N 1
ATOM 2708 C CA . ASP A 1 334 ? -14.178 -11.347 7.032 1.00 94.69 334 ASP A CA 1
ATOM 2709 C C . ASP A 1 334 ? -13.023 -10.452 6.564 1.00 94.69 334 ASP A C 1
ATOM 2711 O O . ASP A 1 334 ? -12.366 -10.739 5.562 1.00 94.69 334 ASP A O 1
ATOM 2715 N N . ILE A 1 335 ? -12.769 -9.360 7.292 1.00 95.50 335 ILE A N 1
ATOM 2716 C CA . ILE A 1 335 ? -11.743 -8.372 6.934 1.00 95.50 335 ILE A CA 1
ATOM 2717 C C . ILE A 1 335 ? -10.343 -8.993 6.828 1.00 95.50 335 ILE A C 1
ATOM 2719 O O . ILE A 1 335 ? -9.511 -8.510 6.064 1.00 95.50 335 ILE A O 1
ATOM 2723 N N . SER A 1 336 ? -10.087 -10.117 7.511 1.00 95.88 336 SER A N 1
ATOM 2724 C CA . SER A 1 336 ? -8.816 -10.841 7.403 1.00 95.88 336 SER A CA 1
ATOM 2725 C C . SER A 1 336 ? -8.620 -11.520 6.038 1.00 95.88 336 SER A C 1
ATOM 2727 O O . SER A 1 336 ? -7.490 -11.881 5.689 1.00 95.88 336 SER A O 1
ATOM 2729 N N . LYS A 1 337 ? -9.696 -11.664 5.254 1.00 97.81 337 LYS A N 1
ATOM 2730 C CA . LYS A 1 337 ? -9.741 -12.217 3.891 1.00 97.81 337 LYS A CA 1
ATOM 2731 C C . LYS A 1 337 ? -9.861 -11.157 2.798 1.00 97.81 337 LYS A C 1
ATOM 2733 O O . LYS A 1 337 ? -9.919 -11.512 1.620 1.00 97.81 337 LYS A O 1
ATOM 2738 N N . VAL A 1 338 ? -9.864 -9.879 3.171 1.00 98.00 338 VAL A N 1
ATOM 2739 C CA . VAL A 1 338 ? -9.995 -8.752 2.248 1.00 98.00 338 VAL A CA 1
ATOM 2740 C C . VAL A 1 338 ? -8.621 -8.170 1.911 1.00 98.00 338 VAL A C 1
ATOM 2742 O O . VAL A 1 338 ? -7.822 -7.884 2.801 1.00 98.00 338 VAL A O 1
ATOM 2745 N N . LEU A 1 339 ? -8.369 -7.945 0.621 1.00 98.31 339 LEU A N 1
ATOM 2746 C CA . LEU A 1 339 ? -7.290 -7.110 0.108 1.00 98.31 339 LEU A CA 1
ATOM 2747 C C . LEU A 1 339 ? -7.851 -5.754 -0.318 1.00 98.31 339 LEU A C 1
ATOM 2749 O O . LEU A 1 339 ? -8.641 -5.669 -1.257 1.00 98.31 339 LEU A O 1
ATOM 2753 N N . LEU A 1 340 ? -7.402 -4.681 0.319 1.00 97.00 340 LEU A N 1
ATOM 2754 C CA . LEU A 1 340 ? -7.637 -3.326 -0.163 1.00 97.00 340 LEU A CA 1
ATOM 2755 C C . LEU A 1 340 ? -6.523 -2.963 -1.151 1.00 97.00 340 LEU A C 1
ATOM 2757 O O . LEU A 1 340 ? -5.345 -3.092 -0.837 1.00 97.00 340 LEU A O 1
ATOM 2761 N N . VAL A 1 341 ? -6.862 -2.504 -2.349 1.00 95.88 341 VAL A N 1
ATOM 2762 C CA . VAL A 1 341 ? -5.879 -2.030 -3.327 1.00 95.88 341 VAL A CA 1
ATOM 2763 C C . VAL A 1 341 ? -5.922 -0.516 -3.345 1.00 95.88 341 VAL A C 1
ATOM 2765 O O . VAL A 1 341 ? -6.950 0.084 -3.661 1.00 95.88 341 VAL A O 1
ATOM 2768 N N . ASN A 1 342 ? -4.791 0.088 -3.004 1.00 93.31 342 ASN A N 1
ATOM 2769 C CA . ASN A 1 342 ? -4.594 1.524 -2.999 1.00 93.31 342 ASN A CA 1
ATOM 2770 C C . ASN A 1 342 ? -3.764 1.942 -4.220 1.00 93.31 342 ASN A C 1
ATOM 2772 O O . ASN A 1 342 ? -2.789 1.275 -4.575 1.00 93.31 342 ASN A O 1
ATOM 2776 N N . ALA A 1 343 ? -4.131 3.057 -4.851 1.00 88.94 343 ALA A N 1
ATOM 2777 C CA . ALA A 1 343 ? -3.257 3.699 -5.827 1.00 88.94 343 ALA A CA 1
ATOM 2778 C C . ALA A 1 343 ? -2.004 4.220 -5.108 1.00 88.94 343 ALA A C 1
ATOM 2780 O O . ALA A 1 343 ? -2.030 4.443 -3.904 1.00 88.94 343 ALA A O 1
ATOM 2781 N N . TRP A 1 344 ? -0.893 4.398 -5.808 1.00 88.75 344 TRP A N 1
ATOM 2782 C CA . TRP A 1 344 ? 0.309 4.944 -5.189 1.00 88.75 344 TRP A CA 1
ATOM 2783 C C . TRP A 1 344 ? 1.149 5.700 -6.210 1.00 88.75 344 TRP A C 1
ATOM 2785 O O . TRP A 1 344 ? 1.377 5.206 -7.312 1.00 88.75 344 TRP A O 1
ATOM 2795 N N . ASP A 1 345 ? 1.611 6.894 -5.846 1.00 82.00 345 ASP A N 1
ATOM 2796 C CA . ASP A 1 345 ? 2.602 7.623 -6.630 1.00 82.00 345 ASP A CA 1
ATOM 2797 C C . ASP A 1 345 ? 4.001 7.005 -6.436 1.00 82.00 345 ASP A C 1
ATOM 2799 O O . ASP A 1 345 ? 4.471 6.877 -5.299 1.00 82.00 345 ASP A O 1
ATOM 2803 N N . PRO A 1 346 ? 4.706 6.653 -7.522 1.00 78.56 346 PRO A N 1
ATOM 2804 C CA . PRO A 1 346 ? 5.970 5.937 -7.437 1.00 78.56 346 PRO A CA 1
ATOM 2805 C C . PRO A 1 346 ? 7.161 6.764 -6.912 1.00 78.56 346 PRO A C 1
ATOM 2807 O O . PRO A 1 346 ? 8.191 6.188 -6.565 1.00 78.56 346 PRO A O 1
ATOM 2810 N N . LEU A 1 347 ? 7.066 8.087 -6.806 1.00 83.19 347 LEU A N 1
ATOM 2811 C CA . LEU A 1 347 ? 8.114 8.917 -6.201 1.00 83.19 347 LEU A CA 1
ATOM 2812 C C . LEU A 1 347 ? 7.962 8.989 -4.682 1.00 83.19 347 LEU A C 1
ATOM 2814 O O . LEU A 1 347 ? 8.961 9.077 -3.971 1.00 83.19 347 LEU A O 1
ATOM 2818 N N . SER A 1 348 ? 6.725 8.950 -4.190 1.00 87.75 348 SER A N 1
ATOM 2819 C CA . SER A 1 348 ? 6.408 9.118 -2.771 1.00 87.75 348 SER A CA 1
ATOM 2820 C C . SER A 1 348 ? 6.622 7.849 -1.939 1.00 87.75 348 SER A C 1
ATOM 2822 O O . SER A 1 348 ? 6.638 6.734 -2.464 1.00 87.75 348 SER A O 1
ATOM 2824 N N . VAL A 1 349 ? 6.736 7.996 -0.618 1.00 90.56 349 VAL A N 1
ATOM 2825 C CA . VAL A 1 349 ? 6.578 6.877 0.323 1.00 90.56 349 VAL A CA 1
ATOM 2826 C C . VAL A 1 349 ? 5.192 6.244 0.202 1.00 90.56 349 VAL A C 1
ATOM 2828 O O . VAL A 1 349 ? 4.239 6.880 -0.252 1.00 90.56 349 VAL A O 1
ATOM 2831 N N . VAL A 1 350 ? 5.067 4.979 0.612 1.00 91.81 350 VAL A N 1
ATOM 2832 C CA . VAL A 1 350 ? 3.808 4.230 0.511 1.00 91.81 350 VAL A CA 1
ATOM 2833 C C . VAL A 1 350 ? 2.679 4.967 1.223 1.00 91.81 350 VAL A C 1
ATOM 2835 O O . VAL A 1 350 ? 2.786 5.316 2.399 1.00 91.81 350 VAL A O 1
ATOM 2838 N N . GLY A 1 351 ? 1.593 5.200 0.484 1.00 83.81 351 GLY A N 1
ATOM 2839 C CA . GLY A 1 351 ? 0.432 5.931 0.971 1.00 83.81 351 GLY A CA 1
ATOM 2840 C C . GLY A 1 351 ? 0.496 7.441 0.826 1.00 83.81 351 GLY A C 1
ATOM 2841 O O . GLY A 1 351 ? -0.496 8.083 1.143 1.00 83.81 351 GLY A O 1
ATOM 2842 N N . ASN A 1 352 ? 1.622 8.021 0.388 1.00 81.19 352 ASN A N 1
ATOM 2843 C CA . ASN A 1 352 ? 1.728 9.454 0.086 1.00 81.19 352 ASN A CA 1
ATOM 2844 C C . ASN A 1 352 ? 1.162 10.348 1.223 1.00 81.19 352 ASN A C 1
ATOM 2846 O O . ASN A 1 352 ? 0.571 11.401 0.985 1.00 81.19 352 ASN A O 1
ATOM 2850 N N . GLY A 1 353 ? 1.286 9.866 2.471 1.00 62.28 353 GLY A N 1
ATOM 2851 C CA . GLY A 1 353 ? 0.365 10.086 3.598 1.00 62.28 353 GLY A CA 1
ATOM 2852 C C . GLY A 1 353 ? 0.428 11.449 4.274 1.00 62.28 353 GLY A C 1
ATOM 2853 O O . GLY A 1 353 ? 0.257 11.561 5.486 1.00 62.28 353 GLY A O 1
ATOM 2854 N N . ASN A 1 354 ? 0.673 12.497 3.501 1.00 72.81 354 ASN A N 1
ATOM 2855 C CA . ASN A 1 354 ? 0.770 13.851 3.994 1.00 72.81 354 ASN A CA 1
ATOM 2856 C C . ASN A 1 354 ? -0.614 14.467 4.248 1.00 72.81 354 ASN A C 1
ATOM 2858 O O . ASN A 1 354 ? -1.587 14.206 3.536 1.00 72.81 354 ASN A O 1
ATOM 2862 N N . SER A 1 355 ? -0.692 15.349 5.243 1.00 66.75 355 SER A N 1
ATOM 2863 C CA . SER A 1 355 ? -1.915 16.042 5.685 1.00 66.75 355 SER A CA 1
ATOM 2864 C C . SER A 1 355 ? -2.577 16.977 4.654 1.00 66.75 355 SER A C 1
ATOM 2866 O O . SER A 1 355 ? -3.680 17.459 4.914 1.00 66.75 355 SER A O 1
ATOM 2868 N N . CYS A 1 356 ? -1.978 17.196 3.474 1.00 73.56 356 CYS A N 1
ATOM 2869 C CA . CYS A 1 356 ? -2.554 18.005 2.389 1.00 73.56 356 CYS A CA 1
ATOM 2870 C C . CYS A 1 356 ? -3.077 17.196 1.185 1.00 73.56 356 CYS A C 1
ATOM 2872 O O . CYS A 1 356 ? -3.857 17.736 0.403 1.00 73.56 356 CYS A O 1
ATOM 2874 N N . ASP A 1 357 ? -2.755 15.903 1.062 1.00 74.69 357 ASP A N 1
ATOM 2875 C CA . ASP A 1 357 ? -3.301 15.036 0.010 1.00 74.69 357 ASP A CA 1
ATOM 2876 C C . ASP A 1 357 ? -4.701 14.416 0.262 1.00 74.69 357 ASP A C 1
ATOM 2878 O O . ASP A 1 357 ? -4.880 13.529 1.101 1.00 74.69 357 ASP A O 1
ATOM 2882 N N . ASN A 1 358 ? -5.716 14.896 -0.460 1.00 78.38 358 ASN A N 1
ATOM 2883 C CA . ASN A 1 358 ? -7.090 14.386 -0.369 1.00 78.38 358 ASN A CA 1
ATOM 2884 C C . ASN A 1 358 ? -7.411 13.301 -1.412 1.00 78.38 358 ASN A C 1
ATOM 2886 O O . ASN A 1 358 ? -8.583 12.944 -1.562 1.00 78.38 358 ASN A O 1
ATOM 2890 N N . SER A 1 359 ? -6.410 12.804 -2.140 1.00 80.25 359 SER A N 1
ATOM 2891 C CA . SER A 1 359 ? -6.531 11.635 -3.007 1.00 80.25 359 SER A CA 1
ATOM 2892 C C . SER A 1 359 ? -6.813 10.357 -2.205 1.00 80.25 359 SER A C 1
ATOM 2894 O O . SER A 1 359 ? -6.699 10.321 -0.979 1.00 80.25 359 SER A O 1
ATOM 2896 N N . TRP A 1 360 ? -7.145 9.274 -2.909 1.00 81.12 360 TRP A N 1
ATOM 2897 C CA . TRP A 1 360 ? -7.311 7.956 -2.299 1.00 81.12 360 TRP A CA 1
ATOM 2898 C C . TRP A 1 360 ? -6.072 7.505 -1.524 1.00 81.12 360 TRP A C 1
ATOM 2900 O O . TRP A 1 360 ? -6.202 7.094 -0.371 1.00 81.12 360 TRP A O 1
ATOM 2910 N N . ASP A 1 361 ? -4.883 7.643 -2.107 1.00 83.38 361 ASP A N 1
ATOM 2911 C CA . ASP A 1 361 ? -3.645 7.229 -1.461 1.00 83.38 361 ASP A CA 1
ATOM 2912 C C . ASP A 1 361 ? -3.334 8.072 -0.233 1.00 83.38 361 ASP A C 1
ATOM 2914 O O . ASP A 1 361 ? -3.130 7.493 0.834 1.00 83.38 361 ASP A O 1
ATOM 2918 N N . GLY A 1 362 ? -3.487 9.397 -0.315 1.00 86.62 362 GLY A N 1
ATOM 2919 C CA . GLY A 1 362 ? -3.383 10.280 0.844 1.00 86.62 362 GLY A CA 1
ATOM 2920 C C . GLY A 1 362 ? -4.363 9.921 1.969 1.00 86.62 362 GLY A C 1
ATOM 2921 O O . GLY A 1 362 ? -3.988 9.920 3.143 1.00 86.62 362 GLY A O 1
ATOM 2922 N N . GLN A 1 363 ? -5.607 9.545 1.643 1.00 86.81 363 GLN A N 1
ATOM 2923 C CA . GLN A 1 363 ? -6.590 9.101 2.640 1.00 86.81 363 GLN A CA 1
ATOM 2924 C C . GLN A 1 363 ? -6.199 7.788 3.332 1.00 86.81 363 GLN A C 1
ATOM 2926 O O . GLN A 1 363 ? -6.475 7.644 4.526 1.00 86.81 363 GLN A O 1
ATOM 2931 N N . TYR A 1 364 ? -5.577 6.846 2.618 1.00 89.62 364 TYR A N 1
ATOM 2932 C CA . TYR A 1 364 ? -5.014 5.639 3.223 1.00 89.62 364 TYR A CA 1
ATOM 2933 C C . TYR A 1 364 ? -3.790 5.979 4.083 1.00 89.62 364 TYR A C 1
ATOM 2935 O O . TYR A 1 364 ? -3.707 5.541 5.231 1.00 89.62 364 TYR A O 1
ATOM 2943 N N . GLY A 1 365 ? -2.855 6.784 3.571 1.00 89.25 365 GLY A N 1
ATOM 2944 C CA . GLY A 1 365 ? -1.629 7.153 4.283 1.00 89.25 365 GLY A CA 1
ATOM 2945 C C . GLY A 1 365 ? -1.899 7.885 5.588 1.00 89.25 365 GLY A C 1
ATOM 2946 O O . GLY A 1 365 ? -1.328 7.540 6.616 1.00 89.25 365 GLY A O 1
ATOM 2947 N N . ARG A 1 366 ? -2.863 8.808 5.603 1.00 86.19 366 ARG A N 1
ATOM 2948 C CA . ARG A 1 366 ? -3.234 9.534 6.825 1.00 86.19 366 ARG A CA 1
ATOM 2949 C C . ARG A 1 366 ? -3.946 8.691 7.883 1.00 86.19 366 ARG A C 1
ATOM 2951 O O . ARG A 1 366 ? -4.117 9.123 9.019 1.00 86.19 366 ARG A O 1
ATOM 2958 N N . ARG A 1 367 ? -4.435 7.516 7.508 1.00 88.12 367 ARG A N 1
ATOM 2959 C CA . ARG A 1 367 ? -5.200 6.641 8.396 1.00 88.12 367 ARG A CA 1
ATOM 2960 C C . ARG A 1 367 ? -4.444 5.363 8.728 1.00 88.12 367 ARG A C 1
ATOM 2962 O O . ARG A 1 367 ? -5.014 4.496 9.369 1.00 88.12 367 ARG A O 1
ATOM 2969 N N . THR A 1 368 ? -3.183 5.217 8.332 1.00 90.81 368 THR A N 1
ATOM 2970 C CA . THR A 1 368 ? -2.418 3.981 8.540 1.00 90.81 368 THR A CA 1
ATOM 2971 C C . THR A 1 368 ? -0.961 4.267 8.873 1.00 90.81 368 THR A C 1
ATOM 2973 O O . THR A 1 368 ? -0.464 5.360 8.641 1.00 90.81 368 THR A O 1
ATOM 2976 N N . LEU A 1 369 ? -0.239 3.262 9.366 1.00 91.38 369 LEU A N 1
ATOM 2977 C CA . LEU A 1 369 ? 1.201 3.363 9.630 1.00 91.38 369 LEU A CA 1
ATOM 2978 C C . LEU A 1 369 ? 2.051 2.862 8.453 1.00 91.38 369 LEU A C 1
ATOM 2980 O O . LEU A 1 369 ? 3.251 2.632 8.607 1.00 91.38 369 LEU A O 1
ATOM 2984 N N . MET A 1 370 ? 1.454 2.673 7.269 1.00 92.88 370 MET A N 1
ATOM 2985 C CA . MET A 1 370 ? 2.112 1.952 6.178 1.00 92.88 370 MET A CA 1
ATOM 2986 C C . MET A 1 370 ? 3.367 2.640 5.642 1.00 92.88 370 MET A C 1
ATOM 2988 O O . MET A 1 370 ? 4.307 1.954 5.245 1.00 92.88 370 MET A O 1
ATOM 2992 N N . GLN A 1 371 ? 3.437 3.972 5.707 1.00 91.12 371 GLN A N 1
ATOM 2993 C CA . GLN A 1 371 ? 4.655 4.705 5.365 1.00 91.12 371 GLN A CA 1
ATOM 2994 C C . GLN A 1 371 ? 5.846 4.238 6.214 1.00 91.12 371 GLN A C 1
ATOM 2996 O O . GLN A 1 371 ? 6.911 3.995 5.668 1.00 91.12 371 GLN A O 1
ATOM 3001 N N . TYR A 1 372 ? 5.662 3.997 7.516 1.00 91.69 372 TYR A N 1
ATOM 3002 C CA . TYR A 1 372 ? 6.747 3.573 8.400 1.00 91.69 372 TYR A CA 1
ATOM 3003 C C . TYR A 1 372 ? 7.079 2.091 8.210 1.00 91.69 372 TYR A C 1
ATOM 3005 O O . TYR A 1 372 ? 8.248 1.721 8.163 1.00 91.69 372 TYR A O 1
ATOM 3013 N N . PHE A 1 373 ? 6.064 1.237 8.042 1.00 93.31 373 PHE A N 1
ATOM 3014 C CA . PHE A 1 373 ? 6.282 -0.196 7.821 1.00 93.31 373 PHE A CA 1
ATOM 3015 C C . PHE A 1 373 ? 6.921 -0.515 6.468 1.00 93.31 373 PHE A C 1
ATOM 3017 O O . PHE A 1 373 ? 7.549 -1.564 6.338 1.00 93.31 373 PHE A O 1
ATOM 3024 N N . SER A 1 374 ? 6.749 0.352 5.469 1.00 94.38 374 SER A N 1
ATOM 3025 C CA . SER A 1 374 ? 7.248 0.155 4.103 1.00 94.38 374 SER A CA 1
ATOM 3026 C C . SER A 1 374 ? 8.676 0.643 3.860 1.00 94.38 374 SER A C 1
ATOM 3028 O O . SER A 1 374 ? 9.222 0.383 2.787 1.00 94.38 374 SER A O 1
ATOM 3030 N N . MET A 1 375 ? 9.288 1.340 4.819 1.00 92.94 375 MET A N 1
ATOM 3031 C CA . MET A 1 375 ? 10.602 1.957 4.641 1.00 92.94 375 MET A CA 1
ATOM 3032 C C . MET A 1 375 ? 11.731 1.063 5.164 1.00 92.94 375 MET A C 1
ATOM 3034 O O . MET A 1 375 ? 11.774 0.798 6.367 1.00 92.94 375 MET A O 1
ATOM 3038 N N . PRO A 1 376 ? 12.693 0.661 4.315 1.00 93.56 376 PRO A N 1
ATOM 3039 C CA . PRO A 1 376 ? 13.838 -0.148 4.731 1.00 93.56 376 PRO A CA 1
ATOM 3040 C C . PRO A 1 376 ? 14.732 0.497 5.794 1.00 93.56 376 PRO A C 1
ATOM 3042 O O . PRO A 1 376 ? 15.415 -0.222 6.500 1.00 93.56 376 PRO A O 1
ATOM 3045 N N . GLN A 1 377 ? 14.732 1.825 5.939 1.00 92.25 377 GLN A N 1
ATOM 3046 C CA . GLN A 1 377 ? 15.459 2.523 7.010 1.00 92.25 377 GLN A CA 1
ATOM 3047 C C . GLN A 1 377 ? 14.798 2.382 8.389 1.00 92.25 377 GLN A C 1
ATOM 3049 O O . GLN A 1 377 ? 15.415 2.710 9.399 1.00 92.25 377 GLN A O 1
ATOM 3054 N N . ILE A 1 378 ? 13.538 1.943 8.428 1.00 92.00 378 ILE A N 1
ATOM 3055 C CA . ILE A 1 378 ? 12.723 1.845 9.645 1.00 92.00 378 ILE A CA 1
ATOM 3056 C C . ILE A 1 378 ? 12.357 0.381 9.940 1.00 92.00 378 ILE A C 1
ATOM 3058 O O . ILE A 1 378 ? 12.288 -0.012 11.100 1.00 92.00 378 ILE A O 1
ATOM 3062 N N . ASN A 1 379 ? 12.131 -0.434 8.907 1.00 92.69 379 ASN A N 1
ATOM 3063 C CA . ASN A 1 379 ? 11.712 -1.828 9.022 1.00 92.69 379 ASN A CA 1
ATOM 3064 C C . ASN A 1 379 ? 12.693 -2.771 8.309 1.00 92.69 379 ASN A C 1
ATOM 3066 O O . ASN A 1 379 ? 12.727 -2.835 7.080 1.00 92.69 379 ASN A O 1
ATOM 3070 N N . ASP A 1 380 ? 13.435 -3.566 9.080 1.00 91.06 380 ASP A N 1
ATOM 3071 C CA . ASP A 1 380 ? 14.388 -4.558 8.566 1.00 91.06 380 ASP A CA 1
ATOM 3072 C C . ASP A 1 380 ? 13.735 -5.886 8.147 1.00 91.06 380 ASP A C 1
ATOM 3074 O O . ASP A 1 380 ? 14.388 -6.742 7.548 1.00 91.06 380 ASP A O 1
ATOM 3078 N N . LYS A 1 381 ? 12.437 -6.066 8.424 1.00 92.88 381 LYS A N 1
ATOM 3079 C CA . LYS A 1 381 ? 11.697 -7.315 8.169 1.00 92.88 381 LYS A CA 1
ATOM 3080 C C . LYS A 1 381 ? 11.003 -7.351 6.810 1.00 92.88 381 LYS A C 1
ATOM 3082 O O . LYS A 1 381 ? 10.292 -8.311 6.513 1.00 92.88 381 LYS A O 1
ATOM 3087 N N . ILE A 1 382 ? 11.189 -6.316 5.993 1.00 95.56 382 ILE A N 1
ATOM 3088 C CA . ILE A 1 382 ? 10.561 -6.198 4.677 1.00 95.56 382 ILE A CA 1
ATOM 3089 C C . ILE A 1 382 ? 10.975 -7.371 3.785 1.00 95.56 382 ILE A C 1
ATOM 3091 O O . ILE A 1 382 ? 12.160 -7.631 3.557 1.00 95.56 382 ILE A O 1
ATOM 3095 N N . ARG A 1 383 ? 9.974 -8.051 3.226 1.00 96.81 383 ARG A N 1
ATOM 3096 C CA . ARG A 1 383 ? 10.163 -9.131 2.255 1.00 96.81 383 ARG A CA 1
ATOM 3097 C C . ARG A 1 383 ? 10.155 -8.570 0.836 1.00 96.81 383 ARG A C 1
ATOM 3099 O O . ARG A 1 383 ? 9.455 -7.603 0.551 1.00 96.81 383 ARG A O 1
ATOM 3106 N N . TYR A 1 384 ? 10.894 -9.211 -0.060 1.00 97.12 384 TYR A N 1
ATOM 3107 C CA . TYR A 1 384 ? 10.932 -8.874 -1.483 1.00 97.12 384 TYR A CA 1
ATOM 3108 C C . TYR A 1 384 ? 10.611 -10.132 -2.270 1.00 97.12 384 TYR A C 1
ATOM 3110 O O . TYR A 1 384 ? 11.261 -11.156 -2.063 1.00 97.12 384 TYR A O 1
ATOM 3118 N N . ILE A 1 385 ? 9.596 -10.058 -3.121 1.00 96.81 385 ILE A N 1
ATOM 3119 C CA . ILE A 1 385 ? 9.067 -11.202 -3.853 1.00 96.81 385 ILE A CA 1
ATOM 3120 C C . ILE A 1 385 ? 9.008 -10.859 -5.327 1.00 96.81 385 ILE A C 1
ATOM 3122 O O . ILE A 1 385 ? 8.408 -9.852 -5.712 1.00 96.81 385 ILE A O 1
ATOM 3126 N N . ASP A 1 386 ? 9.602 -11.730 -6.129 1.00 96.94 386 ASP A N 1
ATOM 3127 C CA . ASP A 1 386 ? 9.435 -11.703 -7.567 1.00 96.94 386 ASP A CA 1
ATOM 3128 C C . ASP A 1 386 ? 8.125 -12.404 -7.932 1.00 96.94 386 ASP A C 1
ATOM 3130 O O . ASP A 1 386 ? 7.879 -13.538 -7.527 1.00 96.94 386 ASP A O 1
ATOM 3134 N N . ILE A 1 387 ? 7.248 -11.731 -8.668 1.00 95.62 387 ILE A N 1
ATOM 3135 C CA . ILE A 1 387 ? 5.985 -12.333 -9.100 1.00 95.62 387 ILE A CA 1
ATOM 3136 C C . ILE A 1 387 ? 6.172 -13.325 -10.252 1.00 95.62 387 ILE A C 1
ATOM 3138 O O . ILE A 1 387 ? 5.210 -13.987 -10.626 1.00 95.62 387 ILE A O 1
ATOM 3142 N N . ASP A 1 388 ? 7.366 -13.401 -10.839 1.00 92.44 388 ASP A N 1
ATOM 3143 C CA . ASP A 1 388 ? 7.697 -14.446 -11.810 1.00 92.44 388 ASP A CA 1
ATOM 3144 C C . ASP A 1 388 ? 7.982 -15.800 -11.138 1.00 92.44 388 ASP A C 1
ATOM 3146 O O . ASP A 1 388 ? 8.004 -16.818 -11.825 1.00 92.44 388 ASP A O 1
ATOM 3150 N N . ASP A 1 389 ? 8.130 -15.831 -9.806 1.00 88.69 389 ASP A N 1
ATOM 3151 C CA . ASP A 1 389 ? 8.205 -17.071 -9.018 1.00 88.69 389 ASP A CA 1
ATOM 3152 C C . ASP A 1 389 ? 6.829 -17.729 -8.798 1.00 88.69 389 ASP A C 1
ATOM 3154 O O . ASP A 1 389 ? 6.751 -18.807 -8.202 1.00 88.69 389 ASP A O 1
ATOM 3158 N N . PHE A 1 390 ? 5.750 -17.062 -9.215 1.00 81.88 390 PHE A N 1
ATOM 3159 C CA . PHE A 1 390 ? 4.392 -17.580 -9.117 1.00 81.88 390 PHE A CA 1
ATOM 3160 C C . PHE A 1 390 ? 4.084 -18.469 -10.321 1.00 81.88 390 PHE A C 1
ATOM 3162 O O . PHE A 1 390 ? 4.217 -17.991 -11.476 1.00 81.88 390 PHE A O 1
#